Protein 7BV7 (pdb70)

Nearest PDB structures (foldseek):
  7bv7-assembly1_B  TM=1.003E+00  e=5.337E-44  Homo sapiens
  8hpp-assembly1_A  TM=9.622E-01  e=1.795E-34  Homo sapiens
  7bv7-assembly1_A  TM=9.481E-01  e=1.894E-33  Homo sapiens
  6wlg-assembly1_A  TM=9.192E-01  e=7.425E-31  Homo sapiens
  6wlg-assembly1_B-2  TM=9.135E-01  e=9.995E-30  Homo sapiens

B-factor: mean 53.52, std 22.69, range [15.42, 131.09]

GO terms:
  GO:0032039 integrator complex (C, IDA)
  GO:0016180 snRNA processing (P, IDA)
  GO:0005634 nucleus (C, IDA)
  GO:0005737 cytoplasm (C, IDA)
  GO:0070876 SOSS complex (C, IDA)
  GO:0160232 INTAC complex (C, IDA)
  GO:0160240 RNA polymerase II transcription initiation surveillance (P, IDA)
  GO:0005634 nucleus (C, EXP)
  GO:0010212 response to ionizing radiation (P, IMP)
  GO:0006281 DNA repair (P, IMP)
  GO:0006974 DNA damage response (P, IMP)
  GO:0005515 protein binding (F, IPI)
  GO:0005654 nucleoplasm (C, TAS)
  GO:0005654 nucleoplasm (C, IDA)
  GO:0034243 regulation of transcription elongation by RNA polymerase II (P, IDA)
  GO:0044818 mitotic G2/M transition checkpoint (P, IDA)
  GO:0000724 double-strand break repair via homologous recombination (P, IDA)
  GO:0035861 site of double-strand break (C, IDA)
  GO:0044818 mitotic G2/M transition checkpoint (P, IMP)

Foldseek 3Di:
DVVQVVLVVVVVVDVQLVVLVVVCVVVVVPPVLADPDVVRLVVSCSDRLNVLVLVVLPVSLVNVQSNCVVPVLVLVVSLSNCVRDPSHCVVLLVSLCPHPVRDSLVSVLVNLLVCLVVPLVSSLVSQLVCCVVPVVSQAQACSSLLSNQVRDDPVSLVVLLVCLLVPSHDRYDLVRLQVRLLVCLPPDLSSNLSSLSSVVSNVDDPVSNLLCLVVDDVVRRVNVLVSNLVVLLPDQDDLVNLVSLLPRADDPPDCSSLVSLLSNCVPVLVSSLQSLLVVCVPNPNLSSLVSVVVNVVVCVVDDDPSVVDVSNLVSLQVCLVVDDPVSCVVNVVVSD/DLCVVLVQVVNLVSLVVVLVVLLVPLLVVLVSVLVSCPVVLAADDDCASGNVCSLVLDCLVYPVSVLSSLLNLQSNCVVPVLVLVVSLVRCVPDPSNVPPPVSSQVSCVNHCHSLVSVLVNLLVCLVRPLPSNLVSQLVCCVVCVVNQALDLSSLLSNQVRDDPVSLVVLLVCLLVVRHDNYDLVRLQVSLLVVLVHDQSSNLSSLSNVVSHDHDPVSNLLCLLVDDVVRRVNVLVSNLVVLLPDQDDLVNLLSLLNHADDPVDCSSLSSLVSNCVVPLVVSLQSLLVVLVVQLVHNLSSLVSVVVNVVVCVVDDDCSLVDPSNLVSLVVRLVSDDPVSCVVNVVVSD/DQVVLLVVLLVVLPDDDDPCVSVVVSLVPHDDDLVSSLVSLVVSLVSNVVVPVVVSNVVSVVVNVVSVVVVVVD

Structure (mmCIF, N/CA/C/O backbone):
data_7BV7
#
_entry.id   7BV7
#
_cell.length_a   60.570
_cell.length_b   126.030
_cell.length_c   84.440
_cell.angle_alpha   90.000
_cell.angle_beta   102.120
_cell.angle_gamma   90.000
#
_symmetry.space_group_name_H-M   'P 1 21 1'
#
loop_
_entity.id
_entity.type
_entity.pdbx_description
1 polymer 'Integrator complex subunit 3'
2 polymer 'Integrator complex subunit 6'
3 water water
#
loop_
_atom_site.group_PDB
_atom_site.id
_atom_site.type_symbol
_atom_site.label_atom_id
_atom_site.label_alt_id
_atom_site.label_comp_id
_atom_site.label_asym_id
_atom_site.label_entity_id
_atom_site.label_seq_id
_atom_site.pdbx_PDB_ins_code
_atom_site.Cartn_x
_atom_site.Cartn_y
_atom_site.Cartn_z
_atom_site.occupancy
_atom_site.B_iso_or_equiv
_atom_site.auth_seq_id
_atom_site.auth_comp_id
_atom_site.auth_asym_id
_atom_site.auth_atom_id
_atom_site.pdbx_PDB_model_num
ATOM 1 N N . GLN A 1 36 ? -29.234 93.744 30.442 1.00 98.14 595 GLN A N 1
ATOM 2 C CA . GLN A 1 36 ? -30.318 93.635 31.411 1.00 106.43 595 GLN A CA 1
ATOM 3 C C . GLN A 1 36 ? -31.554 94.392 30.937 1.00 115.93 595 GLN A C 1
ATOM 4 O O . GLN A 1 36 ? -32.658 94.166 31.433 1.00 118.59 595 GLN A O 1
ATOM 6 N N . CYS A 1 37 ? -31.361 95.297 29.976 1.00 114.33 596 CYS A N 1
ATOM 7 C CA . CYS A 1 37 ? -32.485 96.055 29.435 1.00 111.44 596 CYS A CA 1
ATOM 8 C C . CYS A 1 37 ? -33.399 95.158 28.608 1.00 108.19 596 CYS A C 1
ATOM 9 O O . CYS A 1 37 ? -34.596 95.024 28.898 1.00 110.36 596 CYS A O 1
ATOM 11 N N . GLU A 1 38 ? -32.844 94.521 27.576 1.00 106.57 597 GLU A N 1
ATOM 12 C CA . GLU A 1 38 ? -33.652 93.669 26.714 1.00 103.15 597 GLU A CA 1
ATOM 13 C C . GLU A 1 38 ? -34.142 92.417 27.429 1.00 100.38 597 GLU A C 1
ATOM 14 O O . GLU A 1 38 ? -35.120 91.820 26.982 1.00 100.43 597 GLU A O 1
ATOM 16 N N . VAL A 1 39 ? -33.515 92.025 28.541 1.00 98.29 598 VAL A N 1
ATOM 17 C CA . VAL A 1 39 ? -34.054 90.933 29.355 1.00 105.15 598 VAL A CA 1
ATOM 18 C C . VAL A 1 39 ? -35.353 91.366 30.025 1.00 110.32 598 VAL A C 1
ATOM 19 O O . VAL A 1 39 ? -36.357 90.638 30.025 1.00 114.82 598 VAL A O 1
ATOM 23 N N . MET A 1 40 ? -35.339 92.556 30.627 1.00 110.60 599 MET A N 1
ATOM 24 C CA . MET A 1 40 ? -36.550 93.118 31.213 1.00 110.68 599 MET A CA 1
ATOM 25 C C . MET A 1 40 ? -37.627 93.315 30.155 1.00 112.06 599 MET A C 1
ATOM 26 O O . MET A 1 40 ? -38.820 93.149 30.434 1.00 114.47 599 MET A O 1
ATOM 28 N N . GLN A 1 41 ? -37.225 93.670 28.933 1.00 111.69 600 GLN A N 1
ATOM 29 C CA . GLN A 1 41 ? -38.196 93.770 27.847 1.00 113.83 600 GLN A CA 1
ATOM 30 C C . GLN A 1 41 ? -38.710 92.393 27.434 1.00 110.56 600 GLN A C 1
ATOM 31 O O . GLN A 1 41 ? -39.891 92.235 27.106 1.00 112.69 600 GLN A O 1
ATOM 33 N N . GLU A 1 42 ? -37.835 91.384 27.456 1.00 107.95 601 GLU A N 1
ATOM 34 C CA . GLU A 1 42 ? -38.203 90.044 27.016 1.00 102.83 601 GLU A CA 1
ATOM 35 C C . GLU A 1 42 ? -39.206 89.406 27.965 1.00 102.67 601 GLU A C 1
ATOM 36 O O . GLU A 1 42 ? -40.082 88.648 27.533 1.00 102.41 601 GLU A O 1
ATOM 42 N N . ILE A 1 43 ? -39.083 89.683 29.265 1.00 103.76 602 ILE A N 1
ATOM 43 C CA . ILE A 1 43 ? -40.107 89.189 30.186 1.00 105.48 602 ILE A CA 1
ATOM 44 C C . ILE A 1 43 ? -41.463 89.794 29.845 1.00 110.19 602 ILE A C 1
ATOM 45 O O . ILE A 1 43 ? -42.498 89.130 29.976 1.00 115.21 602 ILE A O 1
ATOM 50 N N . VAL A 1 44 ? -41.485 91.047 29.386 1.00 113.82 603 VAL A N 1
ATOM 51 C CA . VAL A 1 44 ? -42.744 91.664 28.979 1.00 118.80 603 VAL A CA 1
ATOM 52 C C . VAL A 1 44 ? -43.259 91.025 27.696 1.00 117.64 603 VAL A C 1
ATOM 53 O O . VAL A 1 44 ? -44.465 90.792 27.540 1.00 120.11 603 VAL A O 1
ATOM 55 N N . ASP A 1 45 ? -42.354 90.745 26.754 1.00 114.12 604 ASP A N 1
ATOM 56 C CA . ASP A 1 45 ? -42.739 90.044 25.530 1.00 112.70 604 ASP A CA 1
ATOM 57 C C . ASP A 1 45 ? -43.373 88.694 25.845 1.00 110.40 604 ASP A C 1
ATOM 58 O O . ASP A 1 45 ? -44.383 88.314 25.240 1.00 111.88 604 ASP A O 1
ATOM 63 N N . GLN A 1 46 ? -42.791 87.955 26.789 1.00 110.49 605 GLN A N 1
ATOM 64 C CA . GLN A 1 46 ? -43.330 86.644 27.136 1.00 108.82 605 GLN A CA 1
ATOM 65 C C . GLN A 1 46 ? -44.609 86.759 27.955 1.00 112.57 605 GLN A C 1
ATOM 66 O O . GLN A 1 46 ? -45.461 85.864 27.901 1.00 112.58 605 GLN A O 1
ATOM 68 N N . VAL A 1 47 ? -44.765 87.847 28.710 1.00 115.77 606 VAL A N 1
ATOM 69 C CA . VAL A 1 47 ? -45.927 87.985 29.580 1.00 116.60 606 VAL A CA 1
ATOM 70 C C . VAL A 1 47 ? -47.170 88.441 28.829 1.00 121.09 606 VAL A C 1
ATOM 71 O O . VAL A 1 47 ? -48.276 88.351 29.376 1.00 124.30 606 VAL A O 1
ATOM 73 N N . LEU A 1 48 ? -47.026 88.922 27.590 1.00 121.61 607 LEU A N 1
ATOM 74 C CA . LEU A 1 48 ? -48.183 89.417 26.850 1.00 126.24 607 LEU A CA 1
ATOM 75 C C . LEU A 1 48 ? -49.206 88.317 26.594 1.00 125.94 607 LEU A C 1
ATOM 76 O O . LEU A 1 48 ? -50.412 88.589 26.561 1.00 130.42 607 LEU A O 1
ATOM 78 N N . GLU A 1 49 ? -48.752 87.080 26.417 1.00 123.48 608 GLU A N 1
ATOM 79 C CA . GLU A 1 49 ? -49.651 85.953 26.183 1.00 123.28 608 GLU A CA 1
ATOM 80 C C . GLU A 1 49 ? -50.024 85.269 27.494 1.00 124.92 608 GLU A C 1
ATOM 81 O O . GLU A 1 49 ? -50.213 84.055 27.541 1.00 121.85 608 GLU A O 1
ATOM 87 N N . GLN A 1 56 ? -50.668 84.518 16.219 1.00 121.27 615 GLN A N 1
ATOM 88 C CA . GLN A 1 56 ? -49.513 83.959 15.527 1.00 116.67 615 GLN A CA 1
ATOM 89 C C . GLN A 1 56 ? -48.214 84.468 16.132 1.00 113.81 615 GLN A C 1
ATOM 90 O O . GLN A 1 56 ? -48.124 85.618 16.560 1.00 116.43 615 GLN A O 1
ATOM 96 N N . LEU A 1 57 ? -47.203 83.598 16.162 1.00 117.07 616 LEU A N 1
ATOM 97 C CA . LEU A 1 57 ? -45.914 83.931 16.751 1.00 115.81 616 LEU A CA 1
ATOM 98 C C . LEU A 1 57 ? -44.750 83.630 15.814 1.00 113.49 616 LEU A C 1
ATOM 99 O O . LEU A 1 57 ? -43.594 83.680 16.249 1.00 108.51 616 LEU A O 1
ATOM 104 N N . SER A 1 58 ? -45.024 83.323 14.544 1.00 116.13 617 SER A N 1
ATOM 105 C CA . SER A 1 58 ? -43.968 82.946 13.609 1.00 111.68 617 SER A CA 1
ATOM 106 C C . SER A 1 58 ? -43.229 84.169 13.075 1.00 107.76 617 SER A C 1
ATOM 107 O O . SER A 1 58 ? -41.995 84.171 12.992 1.00 111.44 617 SER A O 1
ATOM 110 N N . VAL A 1 59 ? -43.968 85.210 12.685 1.00 109.70 618 VAL A N 1
ATOM 111 C CA . VAL A 1 59 ? -43.325 86.464 12.303 1.00 116.42 618 VAL A CA 1
ATOM 112 C C . VAL A 1 59 ? -42.555 87.033 13.486 1.00 118.08 618 VAL A C 1
ATOM 113 O O . VAL A 1 59 ? -41.440 87.552 13.335 1.00 116.35 618 VAL A O 1
ATOM 115 N N . LEU A 1 60 ? -43.130 86.926 14.686 1.00 114.35 619 LEU A N 1
ATOM 116 C CA . LEU A 1 60 ? -42.397 87.288 15.892 1.00 110.69 619 LEU A CA 1
ATOM 117 C C . LEU A 1 60 ? -41.162 86.412 16.062 1.00 106.41 619 LEU A C 1
ATOM 118 O O . LEU A 1 60 ? -40.117 86.885 16.517 1.00 108.01 619 LEU A O 1
ATOM 123 N N . ALA A 1 61 ? -41.259 85.132 15.689 1.00 110.47 620 ALA A N 1
ATOM 124 C CA . ALA A 1 61 ? -40.103 84.244 15.794 1.00 107.54 620 ALA A CA 1
ATOM 125 C C . ALA A 1 61 ? -38.972 84.691 14.872 1.00 108.75 620 ALA A C 1
ATOM 126 O O . ALA A 1 61 ? -37.800 84.668 15.266 1.00 110.58 620 ALA A O 1
ATOM 128 N N . SER A 1 62 ? -39.306 85.118 13.650 1.00 112.25 621 SER A N 1
ATOM 129 C CA . SER A 1 62 ? -38.289 85.636 12.734 1.00 111.45 621 SER A CA 1
ATOM 130 C C . SER A 1 62 ? -37.715 86.960 13.232 1.00 117.81 621 SER A C 1
ATOM 131 O O . SER A 1 62 ? -36.519 87.238 13.063 1.00 123.72 621 SER A O 1
ATOM 134 N N . CYS A 1 63 ? -38.558 87.796 13.841 1.00 114.77 622 CYS A N 1
ATOM 135 C CA . CYS A 1 63 ? -38.061 89.020 14.461 1.00 109.26 622 CYS A CA 1
ATOM 136 C C . CYS A 1 63 ? -37.060 88.706 15.566 1.00 101.33 622 CYS A C 1
ATOM 137 O O . CYS A 1 63 ? -36.006 89.345 15.659 1.00 97.72 622 CYS A O 1
ATOM 139 N N . LEU A 1 64 ? -37.365 87.706 16.398 1.00 99.71 623 LEU A N 1
ATOM 140 C CA . LEU A 1 64 ? -36.445 87.312 17.461 1.00 101.91 623 LEU A CA 1
ATOM 141 C C . LEU A 1 64 ? -35.175 86.690 16.895 1.00 103.01 623 LEU A C 1
ATOM 142 O O . LEU A 1 64 ? -34.096 86.841 17.473 1.00 100.87 623 LEU A O 1
ATOM 147 N N . GLN A 1 65 ? -35.282 85.981 15.771 1.00 109.16 624 GLN A N 1
ATOM 148 C CA . GLN A 1 65 ? -34.088 85.460 15.110 1.00 107.76 624 GLN A CA 1
ATOM 149 C C . GLN A 1 65 ? -33.164 86.596 14.689 1.00 104.58 624 GLN A C 1
ATOM 150 O O . GLN A 1 65 ? -31.966 86.595 15.006 1.00 99.31 624 GLN A O 1
ATOM 152 N N . GLU A 1 66 ? -33.716 87.588 13.983 1.00 105.49 625 GLU A N 1
ATOM 153 C CA . GLU A 1 66 ? -32.916 88.739 13.573 1.00 103.10 625 GLU A CA 1
ATOM 154 C C . GLU A 1 66 ? -32.343 89.478 14.779 1.00 101.24 625 GLU A C 1
ATOM 155 O O . GLU A 1 66 ? -31.207 89.966 14.735 1.00 97.74 625 GLU A O 1
ATOM 157 N N . LEU A 1 67 ? -33.108 89.512 15.857 1.00 103.50 626 LEU A N 1
ATOM 158 C CA . LEU A 1 67 ? -32.675 90.281 17.045 1.00 106.41 626 LEU A CA 1
ATOM 159 C C . LEU A 1 67 ? -31.684 89.475 17.882 1.00 99.15 626 LEU A C 1
ATOM 160 O O . LEU A 1 67 ? -30.862 90.085 18.568 1.00 101.17 626 LEU A O 1
ATOM 162 N N . PHE A 1 68 ? -31.767 88.151 17.821 1.00 101.32 627 PHE A N 1
ATOM 163 C CA . PHE A 1 68 ? -30.861 87.326 18.655 1.00 101.62 627 PHE A CA 1
ATOM 164 C C . PHE A 1 68 ? -29.693 86.802 17.823 1.00 99.64 627 PHE A C 1
ATOM 165 O O . PHE A 1 68 ? -28.948 85.964 18.321 1.00 97.55 627 PHE A O 1
ATOM 173 N N . LYS A 1 69 ? -29.448 87.396 16.655 1.00 104.11 628 LYS A N 1
ATOM 174 C CA . LYS A 1 69 ? -28.341 86.982 15.747 1.00 96.82 628 LYS A CA 1
ATOM 175 C C . LYS A 1 69 ? -26.985 87.031 16.458 1.00 95.20 628 LYS A C 1
ATOM 176 O O . LYS A 1 69 ? -26.142 86.194 16.139 1.00 98.85 628 LYS A O 1
ATOM 178 N N . ALA A 1 70 ? -26.776 88.022 17.324 1.00 96.18 629 ALA A N 1
ATOM 179 C CA . ALA A 1 70 ? -25.540 88.220 18.106 1.00 94.60 629 ALA A CA 1
ATOM 180 C C . ALA A 1 70 ? -25.019 86.904 18.687 1.00 94.01 629 ALA A C 1
ATOM 181 O O . ALA A 1 70 ? -23.971 86.433 18.242 1.00 103.76 629 ALA A O 1
ATOM 183 N N . HIS A 1 71 ? -25.727 86.322 19.649 1.00 92.19 630 HIS A N 1
ATOM 184 C CA . HIS A 1 71 ? -25.192 85.109 20.317 1.00 96.45 630 HIS A CA 1
ATOM 185 C C . HIS A 1 71 ? -25.515 83.821 19.548 1.00 88.98 630 HIS A C 1
ATOM 186 O O . HIS A 1 71 ? -26.127 82.952 20.114 1.00 90.76 630 HIS A O 1
ATOM 193 N N . PHE A 1 72 ? -25.030 83.696 18.320 1.00 90.39 631 PHE A N 1
ATOM 194 C CA . PHE A 1 72 ? -25.257 82.501 17.475 1.00 90.43 631 PHE A CA 1
ATOM 195 C C . PHE A 1 72 ? -24.095 82.407 16.478 1.00 84.12 631 PHE A C 1
ATOM 196 O O . PHE A 1 72 ? -23.015 82.958 16.783 1.00 78.41 631 PHE A O 1
ATOM 204 N N . GLU A 1 75 ? -18.785 80.750 20.576 1.00 74.80 634 GLU A N 1
ATOM 205 C CA . GLU A 1 75 ? -18.645 80.034 21.839 1.00 69.30 634 GLU A CA 1
ATOM 206 C C . GLU A 1 75 ? -19.839 80.298 22.752 1.00 72.37 634 GLU A C 1
ATOM 207 O O . GLU A 1 75 ? -20.123 81.444 23.105 1.00 70.72 634 GLU A O 1
ATOM 209 N N . VAL A 1 76 ? -20.514 79.224 23.159 1.00 70.72 635 VAL A N 1
ATOM 210 C CA . VAL A 1 76 ? -21.698 79.332 24.054 1.00 68.58 635 VAL A CA 1
ATOM 211 C C . VAL A 1 76 ? -21.206 79.247 25.493 1.00 73.25 635 VAL A C 1
ATOM 212 O O . VAL A 1 76 ? -21.856 79.794 26.378 1.00 77.55 635 VAL A O 1
ATOM 216 N N . LEU A 1 77 ? -20.056 78.620 25.688 1.00 69.96 636 LEU A N 1
ATOM 217 C CA . LEU A 1 77 ? -19.491 78.429 27.042 1.00 73.95 636 LEU A CA 1
ATOM 218 C C . LEU A 1 77 ? -18.568 79.594 27.394 1.00 76.34 636 LEU A C 1
ATOM 219 O O . LEU A 1 77 ? -17.920 80.132 26.512 1.00 76.61 636 LEU A O 1
ATOM 224 N N . PRO A 1 78 ? -18.446 79.961 28.678 1.00 65.10 637 PRO A N 1
ATOM 225 C CA . PRO A 1 78 ? -17.500 80.976 29.099 1.00 73.47 637 PRO A CA 1
ATOM 226 C C . PRO A 1 78 ? -16.110 80.340 29.259 1.00 86.55 637 PRO A C 1
ATOM 227 O O . PRO A 1 78 ? -16.010 79.135 29.263 1.00 95.19 637 PRO A O 1
ATOM 231 N N . GLU A 1 79 ? -15.072 81.153 29.457 1.00 87.06 638 GLU A N 1
ATOM 232 C CA . GLU A 1 79 ? -13.698 80.608 29.588 1.00 76.47 638 GLU A CA 1
ATOM 233 C C . GLU A 1 79 ? -13.456 79.934 30.947 1.00 72.58 638 GLU A C 1
ATOM 234 O O . GLU A 1 79 ? -12.481 79.219 31.029 1.00 71.50 638 GLU A O 1
ATOM 236 N N . GLU A 1 80 ? -14.295 80.136 31.963 1.00 71.93 639 GLU A N 1
ATOM 237 C CA . GLU A 1 80 ? -14.079 79.476 33.273 1.00 75.04 639 GLU A CA 1
ATOM 238 C C . GLU A 1 80 ? -15.152 78.403 33.484 1.00 70.34 639 GLU A C 1
ATOM 239 O O . GLU A 1 80 ? -15.377 78.041 34.647 1.00 71.93 639 GLU A O 1
ATOM 241 N N . GLU A 1 83 ? -19.406 78.323 37.670 1.00 82.16 642 GLU A N 1
ATOM 242 C CA . GLU A 1 83 ? -20.051 78.758 38.905 1.00 90.81 642 GLU A CA 1
ATOM 243 C C . GLU A 1 83 ? -20.858 80.028 38.662 1.00 91.57 642 GLU A C 1
ATOM 244 O O . GLU A 1 83 ? -22.033 79.967 38.302 1.00 96.15 642 GLU A O 1
ATOM 246 N N . GLU A 1 84 ? -20.223 81.183 38.877 1.00 87.20 643 GLU A N 1
ATOM 247 C CA . GLU A 1 84 ? -20.815 82.439 38.434 1.00 89.27 643 GLU A CA 1
ATOM 248 C C . GLU A 1 84 ? -20.668 82.615 36.930 1.00 90.38 643 GLU A C 1
ATOM 249 O O . GLU A 1 84 ? -21.458 83.340 36.310 1.00 91.79 643 GLU A O 1
ATOM 251 N N . SER A 1 85 ? -19.665 81.960 36.338 1.00 87.13 644 SER A N 1
ATOM 252 C CA . SER A 1 85 ? -19.508 81.982 34.888 1.00 86.34 644 SER A CA 1
ATOM 253 C C . SER A 1 85 ? -20.762 81.464 34.197 1.00 85.24 644 SER A C 1
ATOM 254 O O . SER A 1 85 ? -21.304 82.116 33.298 1.00 87.55 644 SER A O 1
ATOM 257 N N . LEU A 1 86 ? -21.256 80.300 34.628 1.00 75.52 645 LEU A N 1
ATOM 258 C CA . LEU A 1 86 ? -22.420 79.701 33.984 1.00 76.33 645 LEU A CA 1
ATOM 259 C C . LEU A 1 86 ? -23.688 80.519 34.221 1.00 85.53 645 LEU A C 1
ATOM 260 O O . LEU A 1 86 ? -24.546 80.601 33.332 1.00 94.26 645 LEU A O 1
ATOM 265 N N . GLU A 1 87 ? -23.821 81.139 35.396 1.00 81.47 646 GLU A N 1
ATOM 266 C CA . GLU A 1 87 ? -24.995 81.968 35.659 1.00 85.39 646 GLU A CA 1
ATOM 267 C C . GLU A 1 87 ? -24.992 83.220 34.789 1.00 86.92 646 GLU A C 1
ATOM 268 O O . GLU A 1 87 ? -26.015 83.570 34.182 1.00 93.91 646 GLU A O 1
ATOM 270 N N . GLU A 1 88 ? -23.852 83.911 34.714 1.00 78.26 647 GLU A N 1
ATOM 271 C CA . GLU A 1 88 ? -23.746 85.034 33.790 1.00 73.78 647 GLU A CA 1
ATOM 272 C C . GLU A 1 88 ? -23.959 84.587 32.348 1.00 79.27 647 GLU A C 1
ATOM 273 O O . GLU A 1 88 ? -24.471 85.358 31.529 1.00 74.71 647 GLU A O 1
ATOM 275 N N . SER A 1 89 ? -23.580 83.348 32.022 1.00 73.72 648 SER A N 1
ATOM 276 C CA . SER A 1 89 ? -23.813 82.834 30.676 1.00 74.70 648 SER A CA 1
ATOM 277 C C . SER A 1 89 ? -25.301 82.678 30.393 1.00 77.52 648 SER A C 1
ATOM 278 O O . SER A 1 89 ? -25.774 83.025 29.304 1.00 76.85 648 SER A O 1
ATOM 281 N N . VAL A 1 90 ? -26.056 82.159 31.368 1.00 75.24 649 VAL A N 1
ATOM 282 C CA . VAL A 1 90 ? -27.482 81.909 31.184 1.00 73.52 649 VAL A CA 1
ATOM 283 C C . VAL A 1 90 ? -28.346 83.133 31.457 1.00 84.77 649 VAL A C 1
ATOM 284 O O . VAL A 1 90 ? -29.575 83.051 31.323 1.00 92.02 649 VAL A O 1
ATOM 288 N N . GLY A 1 91 ? -27.711 84.257 31.798 1.00 92.26 650 GLY A N 1
ATOM 289 C CA . GLY A 1 91 ? -28.429 85.509 32.092 1.00 80.22 650 GLY A CA 1
ATOM 290 C C . GLY A 1 91 ? -28.811 86.288 30.844 1.00 83.47 650 GLY A C 1
ATOM 291 O O . GLY A 1 91 ? -29.437 87.317 30.998 1.00 96.16 650 GLY A O 1
ATOM 292 N N . LYS A 1 92 ? -28.498 85.796 29.645 1.00 94.20 651 LYS A N 1
ATOM 293 C CA . LYS A 1 92 ? -28.832 86.534 28.395 1.00 92.13 651 LYS A CA 1
ATOM 294 C C . LYS A 1 92 ? -30.332 86.454 28.066 1.00 86.04 651 LYS A C 1
ATOM 295 O O . LYS A 1 92 ? -31.019 85.604 28.615 1.00 80.63 651 LYS A O 1
ATOM 297 N N . PRO A 1 93 ? -30.847 87.289 27.140 1.00 86.71 652 PRO A N 1
ATOM 298 C CA . PRO A 1 93 ? -32.274 87.353 26.819 1.00 86.60 652 PRO A CA 1
ATOM 299 C C . PRO A 1 93 ? -32.940 86.054 26.351 1.00 91.46 652 PRO A C 1
ATOM 300 O O . PRO A 1 93 ? -33.943 85.687 26.930 1.00 87.99 652 PRO A O 1
ATOM 304 N N . LEU A 1 94 ? -32.394 85.468 25.285 1.00 90.11 653 LEU A N 1
ATOM 305 C CA . LEU A 1 94 ? -32.918 84.222 24.682 1.00 82.37 653 LEU A CA 1
ATOM 306 C C . LEU A 1 94 ? -33.164 83.187 25.767 1.00 81.87 653 LEU A C 1
ATOM 307 O O . LEU A 1 94 ? -34.071 82.408 25.614 1.00 97.30 653 LEU A O 1
ATOM 312 N N . TYR A 1 95 ? -32.393 83.203 26.842 1.00 74.61 654 TYR A N 1
ATOM 313 C CA . TYR A 1 95 ? -32.573 82.142 27.860 1.00 75.36 654 TYR A CA 1
ATOM 314 C C . TYR A 1 95 ? -33.717 82.470 28.821 1.00 79.92 654 TYR A C 1
ATOM 315 O O . TYR A 1 95 ? -34.079 81.592 29.612 1.00 75.43 654 TYR A O 1
ATOM 324 N N . LEU A 1 96 ? -34.251 83.693 28.772 1.00 82.40 655 LEU A N 1
ATOM 325 C CA . LEU A 1 96 ? -35.368 84.051 29.682 1.00 88.25 655 LEU A CA 1
ATOM 326 C C . LEU A 1 96 ? -36.597 83.253 29.246 1.00 90.09 655 LEU A C 1
ATOM 327 O O . LEU A 1 96 ? -37.319 82.750 30.117 1.00 83.53 655 LEU A O 1
ATOM 332 N N . ILE A 1 97 ? -36.788 83.063 27.942 1.00 92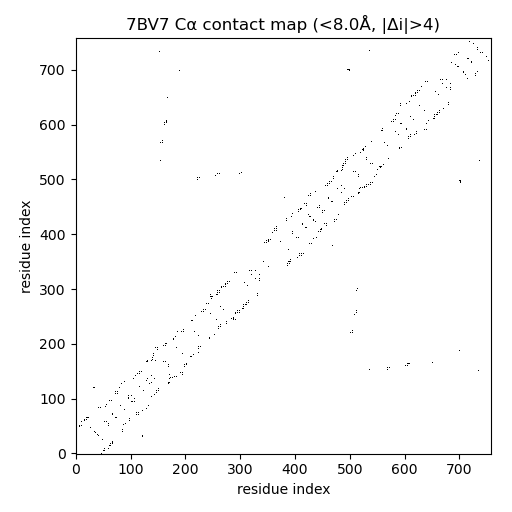.01 656 ILE A N 1
ATOM 333 C CA . ILE A 1 97 ? -37.952 82.227 27.532 1.00 91.93 656 ILE A CA 1
ATOM 334 C C . ILE A 1 97 ? -37.776 80.802 28.064 1.00 84.15 656 ILE A C 1
ATOM 335 O O . ILE A 1 97 ? -38.762 80.245 28.536 1.00 86.02 656 ILE A O 1
ATOM 340 N N . PHE A 1 98 ? -36.560 80.253 28.046 1.00 73.29 657 PHE A N 1
ATOM 341 C CA . PHE A 1 98 ? -36.349 78.909 28.635 1.00 71.95 657 PHE A CA 1
ATOM 342 C C . PHE A 1 98 ? -36.674 78.981 30.125 1.00 72.25 657 PHE A C 1
ATOM 343 O O . PHE A 1 98 ? -37.357 78.101 30.642 1.00 72.45 657 PHE A O 1
ATOM 351 N N . ARG A 1 99 ? -36.205 80.038 30.790 1.00 73.92 658 ARG A N 1
ATOM 352 C CA . ARG A 1 99 ? -36.439 80.273 32.243 1.00 82.83 658 ARG A CA 1
ATOM 353 C C . ARG A 1 99 ? -37.939 80.370 32.524 1.00 79.59 658 ARG A C 1
ATOM 354 O O . ARG A 1 99 ? -38.369 79.912 33.584 1.00 80.52 658 ARG A O 1
ATOM 356 N N . ASN A 1 100 ? -38.684 81.001 31.624 1.00 81.80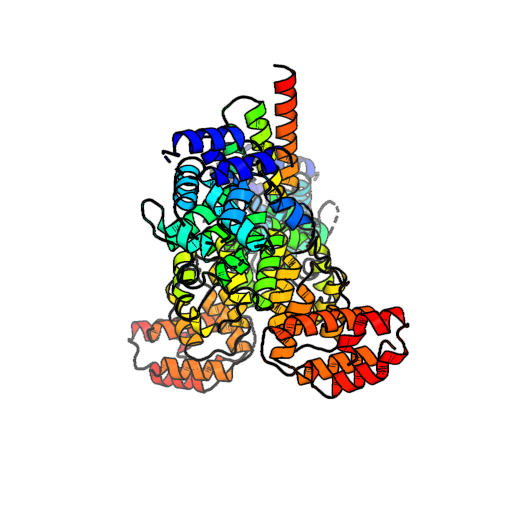 659 ASN A N 1
ATOM 357 C CA . ASN A 1 100 ? -40.149 81.076 31.786 1.00 85.35 659 ASN A CA 1
ATOM 358 C C . ASN A 1 100 ? -40.725 79.674 31.614 1.00 86.26 659 ASN A C 1
ATOM 359 O O . ASN A 1 100 ? -41.623 79.321 32.399 1.00 88.63 659 ASN A O 1
ATOM 364 N N . LEU A 1 101 ? -40.212 78.902 30.647 1.00 84.67 660 LEU A N 1
ATOM 365 C CA . LEU A 1 101 ? -40.747 77.560 30.462 1.00 79.44 660 LEU A CA 1
ATOM 366 C C . LEU A 1 101 ? -40.392 76.654 31.632 1.00 76.71 660 LEU A C 1
ATOM 367 O O . LEU A 1 101 ? -41.142 75.722 31.942 1.00 76.92 660 LEU A O 1
ATOM 372 N N . CYS A 1 102 ? -39.269 76.916 32.292 1.00 75.29 661 CYS A N 1
ATOM 373 C CA . CYS A 1 102 ? -38.861 76.149 33.462 1.00 77.24 661 CYS A CA 1
ATOM 374 C C . CYS A 1 102 ? -39.749 76.480 34.659 1.00 81.00 661 CYS A C 1
ATOM 375 O O . CYS A 1 102 ? -40.248 75.587 35.343 1.00 83.63 661 CYS A O 1
ATOM 378 N N . SER A 1 112 ? -46.883 76.037 27.245 1.00 89.24 671 SER A N 1
ATOM 379 C CA . SER A 1 112 ? -47.467 75.309 26.089 1.00 89.34 671 SER A CA 1
ATOM 380 C C . SER A 1 112 ? -47.616 76.271 24.914 1.00 92.39 671 SER A C 1
ATOM 381 O O . SER A 1 112 ? -47.432 75.865 23.764 1.00 89.65 671 SER A O 1
ATOM 384 N N . LEU A 1 113 ? -47.979 77.512 25.202 1.00 95.11 672 LEU A N 1
ATOM 385 C CA . LEU A 1 113 ? -48.036 78.505 24.103 1.00 97.01 672 LEU A CA 1
ATOM 386 C C . LEU A 1 113 ? -46.612 79.032 23.919 1.00 94.87 672 LEU A C 1
ATOM 387 O O . LEU A 1 113 ? -46.285 79.491 22.823 1.00 101.19 672 LEU A O 1
ATOM 389 N N . LEU A 1 114 ? -45.828 78.940 24.987 1.00 93.35 673 LEU A N 1
ATOM 390 C CA . LEU A 1 114 ? -44.418 79.382 24.948 1.00 89.63 673 LEU A CA 1
ATOM 391 C C . LEU A 1 114 ? -43.657 78.370 24.093 1.00 91.72 673 LEU A C 1
ATOM 392 O O . LEU A 1 114 ? -42.820 78.782 23.290 1.00 93.96 673 LEU A O 1
ATOM 397 N N . LEU A 1 115 ? -44.019 77.094 24.215 1.00 95.53 674 LEU A N 1
ATOM 398 C CA . LEU A 1 115 ? -43.361 76.008 23.451 1.00 89.74 674 LEU A CA 1
ATOM 399 C C . LEU A 1 115 ? -43.575 76.185 21.950 1.00 83.67 674 LEU A C 1
ATOM 400 O O . LEU A 1 115 ? -42.667 75.843 21.206 1.00 80.73 674 LEU A O 1
ATOM 405 N N . ASP A 1 116 ? -44.712 76.723 21.517 1.00 85.63 675 ASP A N 1
ATOM 406 C CA . ASP A 1 116 ? -44.902 76.916 20.061 1.00 85.27 675 ASP A CA 1
ATOM 407 C C . ASP A 1 116 ? -44.065 78.100 19.595 1.00 87.56 675 ASP A C 1
ATOM 408 O O . ASP A 1 116 ? -43.723 78.135 18.421 1.00 89.28 675 ASP A O 1
ATOM 413 N N . LEU A 1 117 ? -43.799 79.056 20.480 1.00 87.49 676 LEU A N 1
ATOM 414 C CA . LEU A 1 117 ? -42.938 80.198 20.101 1.00 87.50 676 LEU A CA 1
ATOM 415 C C . LEU A 1 117 ? -41.523 79.647 19.936 1.00 82.78 676 LEU A C 1
ATOM 416 O O . LEU A 1 117 ? -40.824 80.051 19.008 1.00 82.10 676 LEU A O 1
ATOM 421 N N . LEU A 1 118 ? -41.143 78.764 20.851 1.00 79.84 677 LEU A N 1
ATOM 422 C CA . LEU A 1 118 ? -39.833 78.080 20.831 1.00 78.64 677 LEU A CA 1
ATOM 423 C C . LEU A 1 118 ? -39.799 77.211 19.584 1.00 79.69 677 LEU A C 1
ATOM 424 O O . LEU A 1 118 ? -38.861 77.319 18.806 1.00 84.13 677 LEU A O 1
ATOM 429 N N . SER A 1 119 ? -40.850 76.422 19.391 1.00 78.53 678 SER A N 1
ATOM 430 C CA . SER A 1 119 ? -40.948 75.537 18.210 1.00 73.33 678 SER A CA 1
ATOM 431 C C . SER A 1 119 ? -40.773 76.350 16.940 1.00 79.02 678 SER A C 1
ATOM 432 O O . SER A 1 119 ? -39.996 75.922 16.122 1.00 80.69 678 SER A O 1
ATOM 435 N N . GLU A 1 120 ? -41.448 77.496 16.825 1.00 81.12 679 GLU A N 1
ATOM 436 C CA . GLU A 1 120 ? -41.339 78.380 15.640 1.00 83.79 679 GLU A CA 1
ATOM 437 C C . GLU A 1 120 ? -39.957 79.024 15.614 1.00 81.53 679 GLU A C 1
ATOM 438 O O . GLU A 1 120 ? -39.477 79.323 14.532 1.00 85.77 679 GLU A O 1
ATOM 440 N N . LEU A 1 121 ? -39.381 79.221 16.789 1.00 78.29 680 LEU A N 1
ATOM 441 C CA . LEU A 1 121 ? -38.021 79.788 16.869 1.00 75.76 680 LEU A CA 1
ATOM 442 C C . LEU A 1 121 ? -37.049 78.712 16.391 1.00 80.45 680 LEU A C 1
ATOM 443 O O . LEU A 1 121 ? -36.115 79.039 15.680 1.00 81.15 680 LEU A O 1
ATOM 448 N N . TYR A 1 122 ? -37.318 77.465 16.755 1.00 69.66 681 TYR A N 1
ATOM 449 C CA . TYR A 1 122 ? -36.448 76.338 16.358 1.00 74.08 681 TYR A CA 1
ATOM 450 C C . TYR A 1 122 ? -36.403 76.224 14.840 1.00 72.84 681 TYR A C 1
ATOM 451 O O . TYR A 1 122 ? -35.337 75.947 14.315 1.00 79.36 681 TYR A O 1
ATOM 460 N N . GLN A 1 123 ? -37.571 76.254 14.194 1.00 69.23 682 GLN A N 1
ATOM 461 C CA . GLN A 1 123 ? -37.684 76.087 12.720 1.00 75.04 682 GLN A CA 1
ATOM 462 C C . GLN A 1 123 ? -36.749 77.099 12.076 1.00 83.50 682 GLN A C 1
ATOM 463 O O . GLN A 1 123 ? -36.123 76.817 11.055 1.00 96.79 682 GLN A O 1
ATOM 469 N N . LYS A 1 124 ? -36.685 78.305 12.613 1.00 80.20 683 LYS A N 1
ATOM 470 C CA . LYS A 1 124 ? -35.879 79.353 11.936 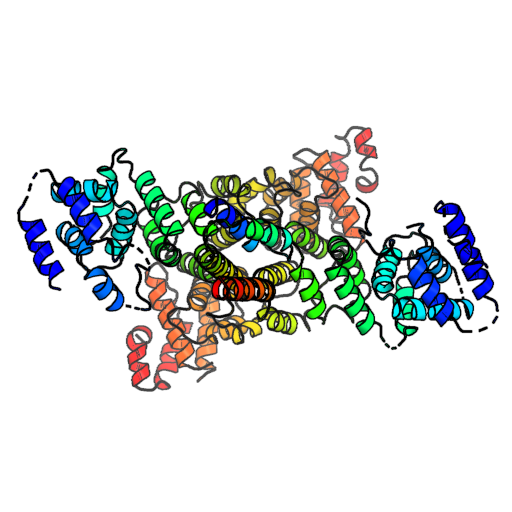1.00 87.48 683 LYS A CA 1
ATOM 471 C C . LYS A 1 124 ? -34.415 79.294 12.378 1.00 83.05 683 LYS A C 1
ATOM 472 O O . LYS A 1 124 ? -33.540 79.474 11.533 1.00 79.24 683 LYS A O 1
ATOM 474 N N . GLN A 1 125 ? -34.197 79.099 13.674 1.00 83.79 684 GLN A N 1
ATOM 475 C CA . GLN A 1 125 ? -32.841 79.030 14.255 1.00 79.56 684 GLN A CA 1
ATOM 476 C C . GLN A 1 125 ? -32.648 77.628 14.822 1.00 75.10 684 GLN A C 1
ATOM 477 O O . GLN A 1 125 ? -33.138 77.381 15.913 1.00 79.43 684 GLN A O 1
ATOM 483 N N . PRO A 1 126 ? -31.957 76.698 14.142 1.00 72.39 685 PRO A N 1
ATOM 484 C CA . PRO A 1 126 ? -31.803 75.350 14.662 1.00 67.52 685 PRO A CA 1
ATOM 485 C C . PRO A 1 126 ? -30.833 75.255 15.847 1.00 61.72 685 PRO A C 1
ATOM 486 O O . PRO A 1 126 ? -31.030 74.419 16.675 1.00 59.68 685 PRO A O 1
ATOM 490 N N . LYS A 1 127 ? -29.848 76.144 15.920 1.00 62.04 686 LYS A N 1
ATOM 491 C CA . LYS A 1 127 ? -28.864 76.059 17.024 1.00 58.01 686 LYS A CA 1
ATOM 492 C C . LYS A 1 127 ? -29.568 76.246 18.360 1.00 55.13 686 LYS A C 1
ATOM 493 O O . LYS A 1 127 ? -28.927 76.058 19.385 1.00 62.41 686 LYS A O 1
ATOM 499 N N . ILE A 1 128 ? -30.847 76.589 18.330 1.00 58.93 687 ILE A N 1
ATOM 500 C CA . ILE A 1 128 ? -31.616 76.806 19.587 1.00 60.33 687 ILE A CA 1
ATOM 501 C C . ILE A 1 128 ? -31.608 75.511 20.395 1.00 59.68 687 ILE A C 1
ATOM 502 O O . ILE A 1 128 ? -31.573 75.586 21.618 1.00 55.35 687 ILE A O 1
ATOM 507 N N . GLY A 1 129 ? -31.709 74.378 19.706 1.00 52.07 688 GLY A N 1
ATOM 508 C CA . GLY A 1 129 ? -31.724 73.051 20.333 1.00 49.66 688 GLY A CA 1
ATOM 509 C C . GLY A 1 129 ? -30.582 72.845 21.293 1.00 47.44 688 GLY A C 1
ATOM 510 O O . GLY A 1 129 ? -30.863 72.546 22.451 1.00 47.74 688 GLY A O 1
ATOM 511 N N . TYR A 1 130 ? -29.334 72.988 20.842 1.00 45.47 689 TYR A N 1
ATOM 512 C CA . TYR A 1 130 ? -28.309 72.710 21.843 1.00 47.79 689 TYR A CA 1
ATOM 513 C C . TYR A 1 130 ? -28.210 73.844 22.854 1.00 44.99 689 TYR A C 1
ATOM 514 O O . TYR A 1 130 ? -27.867 73.601 24.019 1.00 51.83 689 TYR A O 1
ATOM 523 N N . HIS A 1 131 ? -28.566 75.068 22.449 1.00 49.79 690 HIS A N 1
ATOM 524 C CA . HIS A 1 131 ? -28.635 76.167 23.406 1.00 54.60 690 HIS A CA 1
ATOM 525 C C . HIS A 1 131 ? -29.589 75.834 24.544 1.00 50.66 690 HIS A C 1
ATOM 526 O O . HIS A 1 131 ? -29.346 76.205 25.699 1.00 51.17 690 HIS A O 1
ATOM 533 N N . LEU A 1 132 ? -30.676 75.121 24.240 1.00 51.19 691 LEU A N 1
ATOM 534 C CA . LEU A 1 132 ? -31.562 74.665 25.304 1.00 53.67 691 LEU A CA 1
ATOM 535 C C . LEU A 1 132 ? -30.849 73.658 26.196 1.00 50.55 691 LEU A C 1
ATOM 536 O O . LEU A 1 132 ? -30.846 73.798 27.426 1.00 58.85 691 LEU A O 1
ATOM 541 N N . LEU A 1 133 ? -30.205 72.655 25.588 1.00 49.01 692 LEU A N 1
ATOM 542 C CA . LEU A 1 133 ? -29.538 71.617 26.368 1.00 54.89 692 LEU A CA 1
ATOM 543 C C . LEU A 1 133 ? -28.538 72.231 27.336 1.00 48.38 692 LEU A C 1
ATOM 544 O O . LEU A 1 133 ? -28.610 72.006 28.551 1.00 53.82 692 LEU A O 1
ATOM 549 N N . TYR A 1 134 ? -27.616 73.039 26.807 1.00 45.78 693 TYR A N 1
ATOM 550 C CA . TYR A 1 134 ? -26.667 73.768 27.640 1.00 51.14 693 TYR A CA 1
ATOM 551 C C . TYR A 1 134 ? -27.372 74.490 28.781 1.00 51.00 693 TYR A C 1
ATOM 552 O O . TYR A 1 134 ? -26.953 74.397 29.941 1.00 51.42 693 TYR A O 1
ATOM 561 N N . TYR A 1 135 ? -28.464 75.198 28.472 1.00 50.87 694 TYR A N 1
ATOM 562 C CA . TYR A 1 135 ? -29.189 75.909 29.520 1.00 55.11 694 TYR A CA 1
ATOM 563 C C . TYR A 1 135 ? -29.623 74.952 30.619 1.00 68.89 694 TYR A C 1
ATOM 564 O O . TYR A 1 135 ? -29.377 75.196 31.807 1.00 68.66 694 TYR A O 1
ATOM 573 N N . LEU A 1 136 ? -30.240 73.830 30.232 1.00 60.08 695 LEU A N 1
ATOM 574 C CA . LEU A 1 136 ? -30.746 72.876 31.209 1.00 57.22 695 LEU A CA 1
ATOM 575 C C . LEU A 1 136 ? -29.628 72.217 32.002 1.00 54.89 695 LEU A C 1
ATOM 576 O O . LEU A 1 136 ? -29.913 71.492 32.961 1.00 61.57 695 LEU A O 1
ATOM 581 N N . ARG A 1 137 ? -28.368 72.452 31.627 1.00 55.81 696 ARG A N 1
ATOM 582 C CA . ARG A 1 137 ? -27.229 71.987 32.400 1.00 60.69 696 ARG A CA 1
ATOM 583 C C . ARG A 1 137 ? -26.488 73.101 33.122 1.00 62.62 696 ARG A C 1
ATOM 584 O O . ARG A 1 137 ? -25.701 72.808 34.027 1.00 62.86 696 ARG A O 1
ATOM 592 N N . ALA A 1 138 ? -26.717 74.363 32.751 1.00 60.95 697 ALA A N 1
ATOM 593 C CA . ALA A 1 138 ? -25.938 75.473 33.279 1.00 61.35 697 ALA A CA 1
ATOM 594 C C . ALA A 1 138 ? -26.713 76.367 34.234 1.00 58.93 697 ALA A C 1
ATOM 595 O O . ALA A 1 138 ? -26.123 77.288 34.810 1.00 66.31 697 ALA A O 1
ATOM 597 N N . SER A 1 139 ? -28.005 76.122 34.426 1.00 58.10 698 SER A N 1
ATOM 598 C CA . SER A 1 139 ? -28.855 76.966 35.253 1.00 63.15 698 SER A CA 1
ATOM 599 C C . SER A 1 139 ? -29.307 76.200 36.487 1.00 68.02 698 SER A C 1
ATOM 600 O O . SER A 1 139 ? -29.838 75.091 36.373 1.00 75.03 698 SER A O 1
ATOM 603 N N . LYS A 1 140 ? -29.111 76.801 37.663 1.00 74.73 699 LYS A N 1
ATOM 604 C CA . LYS A 1 140 ? -29.767 76.289 38.858 1.00 79.28 699 LYS A CA 1
ATOM 605 C C . LYS A 1 140 ? -31.281 76.389 38.742 1.00 77.29 699 LYS A C 1
ATOM 606 O O . LYS A 1 140 ? -31.998 75.687 39.463 1.00 74.47 699 LYS A O 1
ATOM 608 N N . ALA A 1 141 ? -31.775 77.243 37.850 1.00 74.61 700 ALA A N 1
ATOM 609 C CA . ALA A 1 141 ? -33.201 77.373 37.591 1.00 80.79 700 ALA A CA 1
ATOM 610 C C . ALA A 1 141 ? -33.764 76.090 36.992 1.00 80.33 700 ALA A C 1
ATOM 611 O O . ALA A 1 141 ? -34.979 75.899 36.942 1.00 80.13 700 ALA A O 1
ATOM 613 N N . LYS A 1 145 ? -35.040 68.054 35.292 1.00 74.92 704 LYS A N 1
ATOM 614 C CA . LYS A 1 145 ? -33.764 68.492 34.735 1.00 74.08 704 LYS A CA 1
ATOM 615 C C . LYS A 1 145 ? -33.890 68.845 33.256 1.00 68.84 704 LYS A C 1
ATOM 616 O O . LYS A 1 145 ? -33.732 70.004 32.868 1.00 70.19 704 LYS A O 1
ATOM 618 N N . MET A 1 146 ? -34.178 67.833 32.436 1.00 59.74 705 MET A N 1
ATOM 619 C CA . MET A 1 146 ? -34.249 67.964 30.985 1.00 62.33 705 MET A CA 1
ATOM 620 C C . MET A 1 146 ? -35.629 67.648 30.423 1.00 72.37 705 MET A C 1
ATOM 621 O O . MET A 1 146 ? -35.764 67.500 29.204 1.00 75.43 705 MET A O 1
ATOM 626 N N . ASN A 1 147 ? -36.647 67.504 31.278 1.00 75.25 706 ASN A N 1
ATOM 627 C CA . ASN A 1 147 ? -37.999 67.243 30.788 1.00 68.55 706 ASN A CA 1
ATOM 628 C C . ASN A 1 147 ? -38.450 68.310 29.798 1.00 70.17 706 ASN A C 1
ATOM 629 O O . ASN A 1 147 ? -39.198 68.014 28.855 1.00 70.18 706 ASN A O 1
ATOM 634 N N . LEU A 1 148 ? -38.012 69.556 30.006 1.00 58.98 707 LEU A N 1
ATOM 635 C CA . LEU A 1 148 ? -38.310 70.619 29.054 1.00 60.49 707 LEU A CA 1
ATOM 636 C C . LEU A 1 148 ? -37.802 70.264 27.665 1.00 64.30 707 LEU A C 1
ATOM 637 O O . LEU A 1 148 ? -38.461 70.560 26.662 1.00 59.66 707 LEU A O 1
ATOM 642 N N . TYR A 1 149 ? -36.642 69.606 27.583 1.00 62.47 708 TYR A N 1
ATOM 643 C CA . TYR A 1 149 ? -36.136 69.195 26.278 1.00 56.83 708 TYR A CA 1
ATOM 644 C C . TYR A 1 149 ? -37.000 68.098 25.668 1.00 53.43 708 TYR A C 1
ATOM 645 O O . TYR A 1 149 ? -37.195 68.068 24.449 1.00 53.67 708 TYR A O 1
ATOM 654 N N . GLU A 1 150 ? -37.518 67.184 26.493 1.00 56.44 709 GLU A N 1
ATOM 655 C CA . GLU A 1 150 ? -38.471 66.197 25.990 1.00 61.48 709 GLU A CA 1
ATOM 656 C C . GLU A 1 150 ? -39.679 66.881 25.364 1.00 60.80 709 GLU A C 1
ATOM 657 O O . GLU A 1 150 ? -40.062 66.582 24.223 1.00 59.33 709 GLU A O 1
ATOM 663 N N . SER A 1 151 ? -40.287 67.815 26.101 1.00 63.32 710 SER A N 1
ATOM 664 C CA . SER A 1 151 ? -41.453 68.524 25.580 1.00 69.21 710 SER A CA 1
ATOM 665 C C . SER A 1 151 ? -41.112 69.296 24.310 1.00 68.97 710 SER A C 1
ATOM 666 O O . SER A 1 151 ? -41.904 69.328 23.361 1.00 74.55 710 SER A O 1
ATOM 669 N N . PHE A 1 152 ? -39.930 69.913 24.272 1.00 64.50 711 PHE A N 1
ATOM 670 C CA . PHE A 1 152 ? -39.539 70.716 23.119 1.00 67.29 711 PHE A CA 1
ATOM 671 C C . PHE A 1 152 ? -39.295 69.847 21.891 1.00 61.96 711 PHE A C 1
ATOM 672 O O . PHE A 1 152 ? -39.646 70.233 20.770 1.00 63.62 711 PHE A O 1
ATOM 680 N N . ALA A 1 153 ? -38.700 68.667 22.082 1.00 60.95 712 ALA A N 1
ATOM 681 C CA . ALA A 1 153 ? -38.461 67.768 20.960 1.00 65.59 712 ALA A CA 1
ATOM 682 C C . ALA A 1 153 ? -39.756 67.146 20.457 1.00 64.34 712 ALA A C 1
ATOM 683 O O . ALA A 1 153 ? -39.886 66.875 19.258 1.00 68.14 712 ALA A O 1
ATOM 685 N N . GLN A 1 154 ? -40.723 66.919 21.350 1.00 61.12 713 GLN A N 1
ATOM 686 C CA . GLN A 1 154 ? -42.005 66.372 20.921 1.00 73.18 713 GLN A CA 1
ATOM 687 C C . GLN A 1 154 ? -42.840 67.372 20.127 1.00 78.55 713 GLN A C 1
ATOM 688 O O . GLN A 1 154 ? -43.846 66.974 19.528 1.00 77.47 713 GLN A O 1
ATOM 694 N N . ALA A 1 155 ? -42.449 68.648 20.097 1.00 69.22 714 ALA A N 1
ATOM 695 C CA . ALA A 1 155 ? -43.177 69.659 19.342 1.00 68.89 714 ALA A CA 1
ATOM 696 C C . ALA A 1 155 ? -42.702 69.790 17.901 1.00 68.35 714 ALA A C 1
ATOM 697 O O . ALA A 1 155 ? -43.403 70.403 17.088 1.00 71.27 714 ALA A O 1
ATOM 699 N N . THR A 1 156 ? -41.543 69.229 17.566 1.00 74.00 715 THR A N 1
ATOM 700 C CA . THR A 1 156 ? -41.012 69.344 16.216 1.00 70.76 715 THR A CA 1
ATOM 701 C C . THR A 1 156 ? -41.925 68.634 15.215 1.00 67.40 715 THR A C 1
ATOM 702 O O . THR A 1 156 ? -42.906 67.977 15.574 1.00 67.85 715 THR A O 1
ATOM 706 N N . GLN A 1 157 ? -41.582 68.777 13.932 1.00 66.33 716 GLN A N 1
ATOM 707 C CA . GLN A 1 157 ? -42.407 68.205 12.872 1.00 68.30 716 GLN A CA 1
ATOM 708 C C . GLN A 1 157 ? -42.478 66.687 12.988 1.00 67.19 716 GLN A C 1
ATOM 709 O O . GLN A 1 157 ? -43.561 66.095 12.899 1.00 69.83 716 GLN A O 1
ATOM 715 N N . LEU A 1 158 ? -41.330 66.037 13.185 1.00 64.43 717 LEU A N 1
ATOM 716 C CA . LEU A 1 158 ? -41.327 64.599 13.417 1.00 63.68 717 LEU A CA 1
ATOM 717 C C . LEU A 1 158 ? -41.645 64.262 14.868 1.00 60.73 717 LEU A C 1
ATOM 718 O O . LEU A 1 158 ? -42.276 63.233 15.137 1.00 61.10 717 LEU A O 1
ATOM 723 N N . GLY A 1 159 ? -41.227 65.111 15.807 1.00 64.08 718 GLY A N 1
ATOM 724 C CA . GLY A 1 159 ? -41.536 64.917 17.209 1.00 61.79 718 GLY A CA 1
ATOM 725 C C . GLY A 1 159 ? -40.734 63.843 17.904 1.00 61.14 718 GLY A C 1
ATOM 726 O O . GLY A 1 159 ? -41.000 63.550 19.073 1.00 72.04 718 GLY A O 1
ATOM 727 N N . ASP A 1 160 ? -39.758 63.248 17.226 1.00 57.07 719 ASP A N 1
ATOM 728 C CA . ASP A 1 160 ? -39.005 62.123 17.768 1.00 54.53 719 ASP A CA 1
ATOM 729 C C . ASP A 1 160 ? -37.844 62.653 18.601 1.00 60.46 719 ASP A C 1
ATOM 730 O O . ASP A 1 160 ? -36.927 63.290 18.071 1.00 60.59 719 ASP A O 1
ATOM 735 N N . LEU A 1 161 ? -37.882 62.376 19.907 1.00 63.65 720 LEU A N 1
ATOM 736 C CA . LEU A 1 161 ? -36.875 62.902 20.825 1.00 54.28 720 LEU A CA 1
ATOM 737 C C . LEU A 1 161 ? -35.468 62.476 20.425 1.00 52.64 720 LEU A C 1
ATOM 738 O O . LEU A 1 161 ? -34.531 63.285 20.465 1.00 51.75 720 LEU A O 1
ATOM 743 N N . HIS A 1 162 ? -35.292 61.211 20.044 1.00 53.88 721 HIS A N 1
ATOM 744 C CA . HIS A 1 162 ? -33.945 60.707 19.672 1.00 41.92 721 HIS A CA 1
ATOM 745 C C . HIS A 1 162 ? -33.400 61.476 18.480 1.00 43.35 721 HIS A C 1
ATOM 746 O O . HIS A 1 162 ? -32.230 61.779 18.476 1.00 49.36 721 HIS A O 1
ATOM 753 N N . THR A 1 163 ? -34.247 61.766 17.509 1.00 53.33 722 THR A N 1
ATOM 754 C CA . THR A 1 163 ? -33.760 62.403 16.294 1.00 63.73 722 THR A CA 1
ATOM 755 C C . THR A 1 163 ? -33.462 63.873 16.550 1.00 49.80 722 THR A C 1
ATOM 756 O O . THR A 1 163 ? -32.468 64.402 16.050 1.00 47.67 722 THR A O 1
ATOM 760 N N . CYS A 1 164 ? -34.338 64.564 17.287 1.00 45.24 723 CYS A N 1
ATOM 761 C CA . CYS A 1 164 ? -34.064 65.954 17.639 1.00 52.43 723 CYS A CA 1
ATOM 762 C C . CYS A 1 164 ? -32.775 66.062 18.445 1.00 48.29 723 CYS A C 1
ATOM 763 O O . CYS A 1 164 ? -31.966 66.970 18.219 1.00 46.15 723 CYS A O 1
ATOM 766 N N . LEU A 1 165 ? -32.558 65.129 19.376 1.00 42.66 724 LEU A N 1
ATOM 767 C CA . LEU A 1 165 ? -31.306 65.103 20.126 1.00 40.00 724 LEU A CA 1
ATOM 768 C C . LEU A 1 165 ? -30.109 64.908 19.200 1.00 45.64 724 LEU A C 1
ATOM 769 O O . LEU A 1 165 ? -29.092 65.598 19.336 1.00 50.13 724 LEU A O 1
ATOM 774 N N . MET A 1 166 ? -30.215 63.977 18.247 1.00 38.63 725 MET A N 1
ATOM 775 C CA . MET A 1 166 ? -29.108 63.731 17.327 1.00 36.85 725 MET A CA 1
ATOM 776 C C . MET A 1 166 ? -28.833 64.948 16.451 1.00 46.03 725 MET A C 1
ATOM 777 O O . MET A 1 166 ? -27.673 65.300 16.214 1.00 53.00 725 MET A O 1
ATOM 782 N N . MET A 1 167 ? -29.888 65.607 15.971 1.00 43.03 726 MET A N 1
ATOM 783 C CA . MET A 1 167 ? -29.714 66.787 15.129 1.00 50.57 726 MET A CA 1
ATOM 784 C C . MET A 1 167 ? -29.077 67.930 15.908 1.00 47.86 726 MET A C 1
ATOM 785 O O . MET A 1 167 ? -28.189 68.622 15.395 1.00 48.73 726 MET A O 1
ATOM 790 N N . ASP A 1 168 ? -29.510 68.138 17.154 1.00 50.44 727 ASP A N 1
ATOM 791 C CA . ASP A 1 168 ? -28.931 69.206 17.961 1.00 49.04 727 ASP A CA 1
ATOM 792 C C . ASP A 1 168 ? -27.480 68.904 18.316 1.00 43.13 727 ASP A C 1
ATOM 793 O O . ASP A 1 168 ? -26.632 69.803 18.299 1.00 38.83 727 ASP A O 1
ATOM 798 N N . MET A 1 169 ? -27.168 67.638 18.611 1.00 41.54 728 MET A N 1
ATOM 799 C CA . MET A 1 169 ? -25.785 67.275 18.897 1.00 42.08 728 MET A CA 1
ATOM 800 C C . MET A 1 169 ? -24.905 67.396 17.658 1.00 40.70 728 MET A C 1
ATOM 801 O O . MET A 1 169 ? -23.742 67.791 17.768 1.00 37.00 728 MET A O 1
ATOM 806 N N . LYS A 1 170 ? -25.442 67.092 16.474 1.00 42.90 729 LYS A N 1
ATOM 807 C CA . LYS A 1 170 ? -24.672 67.276 15.248 1.00 40.97 729 LYS A CA 1
ATOM 808 C C . LYS A 1 170 ? -24.439 68.755 14.962 1.00 44.70 729 LYS A C 1
ATOM 809 O O . LYS A 1 170 ? -23.338 69.152 14.556 1.00 42.60 729 LYS A O 1
ATOM 815 N N . ALA A 1 171 ? -25.462 69.588 15.174 1.00 43.55 730 ALA A N 1
ATOM 816 C CA . ALA A 1 171 ? -25.290 71.026 14.996 1.00 42.54 730 ALA A CA 1
ATOM 817 C C . ALA A 1 171 ? -24.255 71.579 15.966 1.00 45.28 730 ALA A C 1
ATOM 818 O O . ALA A 1 171 ? -23.444 72.438 15.598 1.00 60.42 730 ALA A O 1
ATOM 820 N N . CYS A 1 172 ? -24.253 71.075 17.204 1.00 42.62 731 CYS A N 1
ATOM 821 C CA . CYS A 1 172 ? -23.281 71.519 18.199 1.00 49.51 731 CYS A CA 1
ATOM 822 C C . CYS A 1 172 ? -21.874 71.044 17.850 1.00 39.93 731 CYS A C 1
ATOM 823 O O . CYS A 1 172 ? -20.898 71.775 18.041 1.00 35.49 731 CYS A O 1
ATOM 826 N N . GLN A 1 173 ? -21.751 69.812 17.356 1.00 37.34 732 GLN A N 1
ATOM 827 C CA . GLN A 1 173 ? -20.468 69.302 16.886 1.00 43.47 732 GLN A CA 1
ATOM 828 C C . GLN A 1 173 ? -19.924 70.156 15.753 1.00 53.55 732 GLN A C 1
ATOM 829 O O . GLN A 1 173 ? -18.715 70.399 15.670 1.00 55.31 732 GLN A O 1
ATOM 835 N N . GLU A 1 174 ? -20.806 70.614 14.863 1.00 50.72 733 GLU A N 1
ATOM 836 C CA . GLU A 1 174 ? -20.365 71.471 13.771 1.00 45.17 733 GLU A CA 1
ATOM 837 C C . GLU A 1 174 ? -20.050 72.882 14.249 1.00 48.84 733 GLU A C 1
ATOM 838 O O . GLU A 1 174 ? -19.200 73.557 13.657 1.00 61.68 733 GLU A O 1
ATOM 844 N N . ASP A 1 175 ? -20.703 73.341 15.317 1.00 44.60 734 ASP A N 1
ATOM 845 C CA . ASP A 1 175 ? -20.604 74.738 15.723 1.00 47.62 734 ASP A CA 1
ATOM 846 C C . ASP A 1 175 ? -19.699 74.972 16.925 1.00 39.74 734 ASP A C 1
ATOM 847 O O . ASP A 1 175 ? -19.141 76.066 17.053 1.00 39.10 734 ASP A O 1
ATOM 852 N N . ASP A 1 176 ? -19.539 73.988 17.811 1.00 37.35 735 ASP A N 1
ATOM 853 C CA . ASP A 1 176 ? -18.661 74.149 18.965 1.00 34.24 735 ASP A CA 1
ATOM 854 C C . ASP A 1 176 ? -18.329 72.799 19.587 1.00 43.02 735 ASP A C 1
ATOM 855 O O . ASP A 1 176 ? -19.177 72.178 20.237 1.00 40.54 735 ASP A O 1
ATOM 860 N N . VAL A 1 177 ? -17.086 72.347 19.406 1.00 47.78 736 VAL A N 1
ATOM 861 C CA . VAL A 1 177 ? -16.692 71.029 19.898 1.00 38.13 736 VAL A CA 1
ATOM 862 C C . VAL A 1 177 ? -16.568 71.027 21.418 1.00 34.54 736 VAL A C 1
ATOM 863 O O . VAL A 1 177 ? -16.851 70.013 22.068 1.00 32.21 736 VAL A O 1
ATOM 867 N N . ARG A 1 178 ? -16.162 72.152 22.012 1.00 46.46 737 ARG A N 1
ATOM 868 C CA . ARG A 1 178 ? -16.011 72.217 23.464 1.00 45.56 737 ARG A CA 1
ATOM 869 C C . ARG A 1 178 ? -17.353 72.045 24.168 1.00 40.28 737 ARG A C 1
ATOM 870 O O . ARG A 1 178 ? -17.456 71.339 25.181 1.00 38.56 737 ARG A O 1
ATOM 878 N N . LEU A 1 179 ? -18.398 72.689 23.643 1.00 35.33 738 LEU A N 1
ATOM 879 C CA . LEU A 1 179 ? -19.728 72.529 24.219 1.00 45.81 738 LEU A CA 1
ATOM 880 C C . LEU A 1 179 ? -20.217 71.093 24.080 1.00 43.62 738 LEU A C 1
ATOM 881 O O . LEU A 1 179 ? -20.835 70.548 25.001 1.00 35.62 738 LEU A O 1
ATOM 886 N N . LEU A 1 180 ? -19.949 70.466 22.934 1.00 42.30 739 LEU A N 1
ATOM 887 C CA . LEU A 1 180 ? -20.304 69.062 22.756 1.00 39.51 739 LEU A CA 1
ATOM 888 C C . LEU A 1 180 ? -19.597 68.183 23.781 1.00 39.06 739 LEU A C 1
ATOM 889 O O . LEU A 1 180 ? -20.213 67.291 24.381 1.00 30.02 739 LEU A O 1
ATOM 894 N N . CYS A 1 181 ? -18.303 68.427 24.001 1.00 33.32 740 CYS A N 1
ATOM 895 C CA . CYS A 1 181 ? -17.543 67.622 24.948 1.00 29.07 740 CYS A CA 1
ATOM 896 C C . CYS A 1 181 ? -18.037 67.824 26.374 1.00 30.80 740 CYS A C 1
ATOM 897 O O . CYS A 1 181 ? -18.032 66.877 27.169 1.00 32.54 740 CYS A O 1
ATOM 900 N N . HIS A 1 182 ? -18.462 69.040 26.719 1.00 32.66 741 HIS A N 1
ATOM 901 C CA . HIS A 1 182 ? -18.976 69.285 28.061 1.00 43.62 741 HIS A CA 1
ATOM 902 C C . HIS A 1 182 ? -20.409 68.799 28.243 1.00 32.03 741 HIS A C 1
ATOM 903 O O . HIS A 1 182 ? -20.813 68.519 29.376 1.00 30.79 741 HIS A O 1
ATOM 910 N N . LEU A 1 183 ? -21.177 68.682 27.158 1.00 41.61 742 LEU A N 1
ATOM 911 C CA . LEU A 1 183 ? -22.550 68.202 27.254 1.00 32.45 742 LEU A CA 1
ATOM 912 C C . LEU A 1 183 ? -22.637 66.683 27.227 1.00 38.27 742 LEU A C 1
ATOM 913 O O . LEU A 1 183 ? -23.585 66.116 27.782 1.00 40.25 742 LEU A O 1
ATOM 918 N N . THR A 1 184 ? -21.670 66.018 26.591 1.00 35.15 743 THR A N 1
ATOM 919 C CA . THR A 1 184 ? -21.722 64.568 26.400 1.00 33.69 743 THR A CA 1
ATOM 920 C C . THR A 1 184 ? -22.046 63.771 27.662 1.00 44.25 743 THR A C 1
ATOM 921 O O . THR A 1 184 ? -22.928 62.898 27.596 1.00 42.14 743 THR A O 1
ATOM 925 N N . PRO A 1 185 ? -21.397 63.993 28.816 1.00 36.10 744 PRO A N 1
ATOM 926 C CA . PRO A 1 185 ? -21.731 63.160 29.990 1.00 32.68 744 PRO A CA 1
ATOM 927 C C . PRO A 1 185 ? -23.189 63.254 30.402 1.00 35.36 744 PRO A C 1
ATOM 928 O O . PRO A 1 185 ? -23.840 62.221 30.609 1.00 36.48 744 PRO A O 1
ATOM 932 N N . SER A 1 186 ? -23.730 64.469 30.515 1.00 30.97 745 SER A N 1
ATOM 933 C CA . SER A 1 186 ? -25.120 64.612 30.933 1.00 34.59 745 SER A CA 1
ATOM 934 C C . SER A 1 186 ? -26.087 64.148 29.851 1.00 35.25 745 SER A C 1
ATOM 935 O O . SER A 1 186 ? -27.175 63.659 30.169 1.00 45.67 745 SER A O 1
ATOM 938 N N . ILE A 1 187 ? -25.717 64.286 28.576 1.00 43.68 746 ILE A N 1
ATOM 939 C CA . ILE A 1 187 ? -26.581 63.788 27.509 1.00 38.10 746 ILE A CA 1
ATOM 940 C C . ILE A 1 187 ? -26.663 62.268 27.558 1.00 37.07 746 ILE A C 1
ATOM 941 O O . ILE A 1 187 ? -27.737 61.683 27.369 1.00 40.44 746 ILE A O 1
ATOM 946 N N . TYR A 1 188 ? -25.536 61.601 27.823 1.00 43.09 747 TYR A N 1
ATOM 947 C CA . TYR A 1 188 ? -25.558 60.147 27.947 1.00 40.00 747 TYR A CA 1
ATOM 948 C C . TYR A 1 188 ? -26.253 59.700 29.228 1.00 36.55 747 TYR A C 1
ATOM 949 O O . TYR A 1 188 ? -26.896 58.646 29.246 1.00 35.01 747 TYR A O 1
ATOM 958 N N . THR A 1 189 ? -26.139 60.481 30.304 1.00 34.26 748 THR A N 1
ATOM 959 C CA . THR A 1 189 ? -26.714 60.071 31.581 1.00 32.83 748 THR A CA 1
ATOM 960 C C . THR A 1 189 ? -28.224 60.277 31.616 1.00 48.24 748 THR A C 1
ATOM 961 O O . THR A 1 189 ? -28.960 59.412 32.103 1.00 51.10 748 THR A O 1
ATOM 965 N N . GLU A 1 190 ? -28.703 61.410 31.102 1.00 55.90 749 GLU A N 1
ATOM 966 C CA . GLU A 1 190 ? -30.120 61.743 31.136 1.00 41.36 749 GLU A CA 1
ATOM 967 C C . GLU A 1 190 ? -30.899 61.166 29.963 1.00 44.32 749 GLU A C 1
ATOM 968 O O . GLU A 1 190 ? -32.117 60.993 30.072 1.00 54.04 749 GLU A O 1
ATOM 974 N N . PHE A 1 191 ? -30.236 60.871 28.849 1.00 39.97 750 PHE A N 1
ATOM 975 C CA . PHE A 1 191 ? -30.869 60.207 27.709 1.00 42.02 750 PHE A CA 1
ATOM 976 C C . PHE A 1 191 ? -30.081 58.957 27.344 1.00 39.96 750 PHE A C 1
ATOM 977 O O . PHE A 1 191 ? -29.612 58.813 26.212 1.00 38.93 750 PHE A O 1
ATOM 985 N N . PRO A 1 192 ? -29.922 58.017 28.281 1.00 42.24 751 PRO A N 1
ATOM 986 C CA . PRO A 1 192 ? -29.137 56.815 27.957 1.00 60.51 751 PRO A CA 1
ATOM 987 C C . PRO A 1 192 ? -29.778 56.008 26.848 1.00 56.63 751 PRO A C 1
ATOM 988 O O . PRO A 1 192 ? -29.101 55.569 25.906 1.00 48.30 751 PRO A O 1
ATOM 992 N N . ASP A 1 193 ? -31.099 55.847 26.931 1.00 50.86 752 ASP 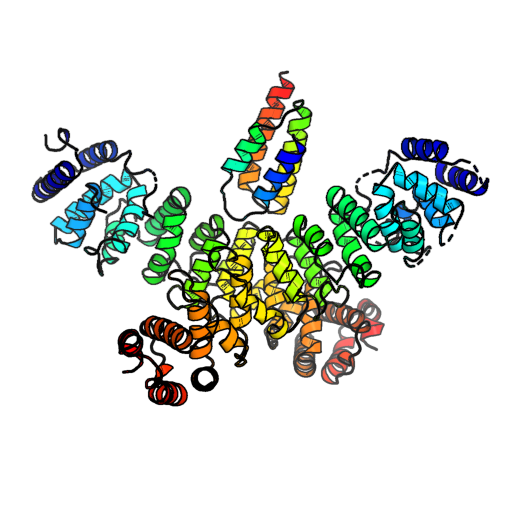A N 1
ATOM 993 C CA . ASP A 1 193 ? -31.841 54.999 26.014 1.00 49.15 752 ASP A CA 1
ATOM 994 C C . ASP A 1 193 ? -31.722 55.491 24.577 1.00 58.26 752 ASP A C 1
ATOM 995 O O . ASP A 1 193 ? -31.607 54.680 23.654 1.00 67.86 752 ASP A O 1
ATOM 1000 N N . GLU A 1 194 ? -31.719 56.801 24.367 1.00 60.99 753 GLU A N 1
ATOM 1001 C CA . GLU A 1 194 ? -31.624 57.385 23.036 1.00 42.58 753 GLU A CA 1
ATOM 1002 C C . GLU A 1 194 ? -30.183 57.594 22.577 1.00 39.80 753 GLU A C 1
ATOM 1003 O O . GLU A 1 194 ? -29.962 58.204 21.525 1.00 44.43 753 GLU A O 1
ATOM 1009 N N . THR A 1 195 ? -29.201 57.094 23.327 1.00 39.77 754 THR A N 1
ATOM 1010 C CA . THR A 1 195 ? -27.800 57.350 23.010 1.00 43.21 754 THR A CA 1
ATOM 1011 C C . THR A 1 195 ? -26.966 56.073 23.023 1.00 52.78 754 THR A C 1
ATOM 1012 O O . THR A 1 195 ? -26.009 55.938 22.253 1.00 52.51 754 THR A O 1
ATOM 1016 N N . LEU A 1 196 ? -27.323 55.129 23.892 1.00 48.36 755 LEU A N 1
ATOM 1017 C CA . LEU A 1 196 ? -26.476 53.964 24.115 1.00 56.40 755 LEU A CA 1
ATOM 1018 C C . LEU A 1 196 ? -26.655 52.889 23.047 1.00 58.13 755 LEU A C 1
ATOM 1019 O O . LEU A 1 196 ? -25.717 52.131 22.778 1.00 49.97 755 LEU A O 1
ATOM 1024 N N . ARG A 1 197 ? -27.826 52.821 22.417 1.00 53.28 756 ARG A N 1
ATOM 1025 C CA . ARG A 1 197 ? -28.202 51.660 21.618 1.00 37.04 756 ARG A CA 1
ATOM 1026 C C . ARG A 1 197 ? -27.547 51.618 20.241 1.00 48.12 756 ARG A C 1
ATOM 1027 O O . ARG A 1 197 ? -27.748 50.635 19.517 1.00 65.82 756 ARG A O 1
ATOM 1035 N N . SER A 1 198 ? -26.780 52.636 19.859 1.00 55.11 757 SER A N 1
ATOM 1036 C CA . SER A 1 198 ? -25.944 52.566 18.664 1.00 56.30 757 SER A CA 1
ATOM 1037 C C . SER A 1 198 ? -24.947 53.716 18.710 1.00 28.24 757 SER A C 1
ATOM 1038 O O . SER A 1 198 ? -25.017 54.589 19.578 1.00 41.92 757 SER A O 1
ATOM 1041 N N . GLY A 1 199 ? -24.026 53.714 17.749 1.00 41.35 758 GLY A N 1
ATOM 1042 C CA . GLY A 1 199 ? -22.883 54.604 17.804 1.00 32.56 758 GLY A CA 1
ATOM 1043 C C . GLY A 1 199 ? -22.937 55.842 16.932 1.00 32.94 758 GLY A C 1
ATOM 1044 O O . GLY A 1 199 ? -21.888 56.366 16.550 1.00 31.66 758 GLY A O 1
ATOM 1045 N N . GLU A 1 200 ? -24.139 56.330 16.616 1.00 33.45 759 GLU A N 1
ATOM 1046 C CA . GLU A 1 200 ? -24.250 57.573 15.855 1.00 33.48 759 GLU A CA 1
ATOM 1047 C C . GLU A 1 200 ? -23.688 58.749 16.647 1.00 34.10 759 GLU A C 1
ATOM 1048 O O . GLU A 1 200 ? -22.881 59.534 16.133 1.00 48.55 759 GLU A O 1
ATOM 1054 N N . LEU A 1 201 ? -24.099 58.880 17.911 1.00 32.11 760 LEU A N 1
ATOM 1055 C CA . LEU A 1 201 ? -23.576 59.951 18.754 1.00 37.64 760 LEU A CA 1
ATOM 1056 C C . LEU A 1 201 ? -22.095 59.748 19.051 1.00 34.12 760 LEU A C 1
ATOM 1057 O O . LEU A 1 201 ? -21.315 60.710 19.048 1.00 42.33 760 LEU A O 1
ATOM 1062 N N . LEU A 1 202 ? -21.695 58.504 19.324 1.00 34.79 761 LEU A N 1
ATOM 1063 C CA . LEU A 1 202 ? -20.278 58.196 19.480 1.00 29.24 761 LEU A CA 1
ATOM 1064 C C . LEU A 1 202 ? -19.499 58.573 18.227 1.00 30.98 761 LEU A C 1
ATOM 1065 O O . LEU A 1 202 ? -18.392 59.119 18.315 1.00 38.53 761 LEU A O 1
ATOM 1070 N N . ASN A 1 203 ? -20.068 58.292 17.051 1.00 25.73 762 ASN A N 1
ATOM 1071 C CA . ASN A 1 203 ? -19.420 58.668 15.799 1.00 28.68 762 ASN A CA 1
ATOM 1072 C C . ASN A 1 203 ? -19.264 60.179 15.695 1.00 26.17 762 ASN A C 1
ATOM 1073 O O . ASN A 1 203 ? -18.200 60.672 15.305 1.00 28.07 762 ASN A O 1
ATOM 1078 N N . MET A 1 204 ? -20.317 60.930 16.038 1.00 35.30 763 MET A N 1
ATOM 1079 C CA . MET A 1 204 ? -20.217 62.388 16.068 1.00 28.56 763 MET A CA 1
ATOM 1080 C C . MET A 1 204 ? -19.071 62.838 16.963 1.00 34.85 763 MET A C 1
ATOM 1081 O O . MET A 1 204 ? -18.267 63.697 16.583 1.00 36.05 763 MET A O 1
ATOM 1086 N N . ILE A 1 205 ? -18.987 62.262 18.164 1.00 43.66 764 ILE A N 1
ATOM 1087 C CA . ILE A 1 205 ? -18.015 62.727 19.149 1.00 25.06 764 ILE A CA 1
ATOM 1088 C C . ILE A 1 205 ? -16.593 62.423 18.691 1.00 29.30 764 ILE A C 1
ATOM 1089 O O . ILE A 1 205 ? -15.747 63.321 18.613 1.00 25.28 764 ILE A O 1
ATOM 1094 N N . VAL A 1 206 ? -16.308 61.157 18.372 1.00 29.14 765 VAL A N 1
ATOM 1095 C CA . VAL A 1 206 ? -14.948 60.773 18.005 1.00 20.80 765 VAL A CA 1
ATOM 1096 C C . VAL A 1 206 ? -14.494 61.385 16.688 1.00 33.12 765 VAL A C 1
ATOM 1097 O O . VAL A 1 206 ? -13.300 61.335 16.372 1.00 32.15 765 VAL A O 1
ATOM 1101 N N . ALA A 1 207 ? -15.409 61.971 15.916 1.00 27.74 766 ALA A N 1
ATOM 1102 C CA . ALA A 1 207 ? -15.034 62.582 14.649 1.00 33.62 766 ALA A CA 1
ATOM 1103 C C . ALA A 1 207 ? -14.379 63.948 14.812 1.00 33.49 766 ALA A C 1
ATOM 1104 O O . ALA A 1 207 ? -13.752 64.428 13.861 1.00 22.93 766 ALA A O 1
ATOM 1106 N N . VAL A 1 208 ? -14.500 64.587 15.978 1.00 28.75 767 VAL A N 1
ATOM 1107 C CA . VAL A 1 208 ? -14.032 65.964 16.123 1.00 27.92 767 VAL A CA 1
ATOM 1108 C C . VAL A 1 208 ? -13.173 66.161 17.366 1.00 25.28 767 VAL A C 1
ATOM 1109 O O . VAL A 1 208 ? -12.564 67.222 17.540 1.00 34.45 767 VAL A O 1
ATOM 1113 N N . ILE A 1 209 ? -13.113 65.158 18.245 1.00 24.36 768 ILE A N 1
ATOM 1114 C CA . ILE A 1 209 ? -12.350 65.342 19.478 1.00 26.12 768 ILE A CA 1
ATOM 1115 C C . ILE A 1 209 ? -10.854 65.274 19.189 1.00 28.21 768 ILE A C 1
ATOM 1116 O O . ILE A 1 209 ? -10.400 64.685 18.200 1.00 31.23 768 ILE A O 1
ATOM 1121 N N . ASP A 1 210 ? -10.078 65.895 20.072 1.00 20.50 769 ASP A N 1
ATOM 1122 C CA . ASP A 1 210 ? -8.627 65.793 20.066 1.00 19.16 769 ASP A CA 1
ATOM 1123 C C . ASP A 1 210 ? -8.173 64.951 21.257 1.00 24.36 769 ASP A C 1
ATOM 1124 O O . ASP A 1 210 ? -8.984 64.421 22.020 1.00 24.12 769 ASP A O 1
ATOM 1129 N N . SER A 1 211 ? -6.852 64.837 21.414 1.00 24.90 770 SER A N 1
ATOM 1130 C CA . SER A 1 211 ? -6.296 63.957 22.439 1.00 22.14 770 SER A CA 1
ATOM 1131 C C . SER A 1 211 ? -6.663 64.428 23.842 1.00 24.36 770 SER A C 1
ATOM 1132 O O . SER A 1 211 ? -6.902 63.608 24.738 1.00 29.03 770 SER A O 1
ATOM 1135 N N . ALA A 1 212 ? -6.712 65.746 24.053 1.00 28.42 771 ALA A N 1
ATOM 1136 C CA . ALA A 1 212 ? -7.085 66.279 25.360 1.00 26.11 771 ALA A CA 1
ATOM 1137 C C . ALA A 1 212 ? -8.528 65.928 25.703 1.00 19.64 771 ALA A C 1
ATOM 1138 O O . ALA A 1 212 ? -8.820 65.451 26.808 1.00 26.38 771 ALA A O 1
ATOM 1140 N N . GLN A 1 213 ? -9.444 66.151 24.758 1.00 19.71 772 GLN A N 1
ATOM 1141 C CA . GLN A 1 213 ? -10.843 65.813 24.988 1.00 29.98 772 GLN A CA 1
ATOM 1142 C C . GLN A 1 213 ? -11.044 64.306 25.092 1.00 25.62 772 GLN A C 1
ATOM 1143 O O . GLN A 1 213 ? -11.923 63.850 25.834 1.00 37.48 772 GLN A O 1
ATOM 1149 N N . LEU A 1 214 ? -10.227 63.520 24.386 1.00 27.21 773 LEU A N 1
ATOM 1150 C CA . LEU A 1 214 ? -10.291 62.069 24.529 1.00 23.10 773 LEU A CA 1
ATOM 1151 C C . LEU A 1 214 ? -9.901 61.641 25.938 1.00 25.01 773 LEU A C 1
ATOM 1152 O O . LEU A 1 214 ? -10.578 60.808 26.553 1.00 18.21 773 LEU A O 1
ATOM 1157 N N . GLN A 1 215 ? -8.804 62.192 26.465 1.00 18.54 774 GLN A N 1
ATOM 1158 C CA . GLN A 1 215 ? -8.408 61.858 27.830 1.00 20.73 774 GLN A CA 1
ATOM 1159 C C . GLN A 1 215 ? -9.459 62.314 28.837 1.00 34.56 774 GLN A C 1
ATOM 1160 O O . GLN A 1 215 ? -9.722 61.620 29.830 1.00 30.69 774 GLN A O 1
ATOM 1166 N N . GLU A 1 216 ? -10.085 63.469 28.594 1.00 25.21 775 GLU A N 1
ATOM 1167 C CA . GLU A 1 216 ? -11.134 63.920 29.505 1.00 32.53 775 GLU A CA 1
ATOM 1168 C C . GLU A 1 216 ? -12.334 62.977 29.482 1.00 30.93 775 GLU A C 1
ATOM 1169 O O . GLU A 1 216 ? -12.906 62.666 30.533 1.00 25.33 775 GLU A O 1
ATOM 1175 N N . LEU A 1 217 ? -12.725 62.502 28.297 1.00 22.24 776 LEU A N 1
ATOM 1176 C CA . LEU A 1 217 ? -13.844 61.567 28.224 1.00 30.94 776 LEU A CA 1
ATOM 1177 C C . LEU A 1 217 ? -13.488 60.231 28.866 1.00 28.94 776 LEU A C 1
ATOM 1178 O O . LEU A 1 217 ? -14.332 59.605 29.521 1.00 29.50 776 LEU A O 1
ATOM 1183 N N . VAL A 1 218 ? -12.242 59.785 28.700 1.00 28.87 777 VAL A N 1
ATOM 1184 C CA . VAL A 1 218 ? -11.803 58.549 29.342 1.00 27.68 777 VAL A CA 1
ATOM 1185 C C . VAL A 1 218 ? -11.877 58.687 30.856 1.00 29.54 777 VAL A C 1
ATOM 1186 O O . VAL A 1 218 ? -12.319 57.770 31.562 1.00 28.60 777 VAL A O 1
ATOM 1190 N N . CYS A 1 219 ? -11.453 59.839 31.378 1.00 28.12 778 CYS A N 1
ATOM 1191 C CA . CYS A 1 219 ? -11.527 60.067 32.815 1.00 24.00 778 CYS A CA 1
ATOM 1192 C C . CYS A 1 219 ? -12.975 60.131 33.287 1.00 31.21 778 CYS A C 1
ATOM 1193 O O . CYS A 1 219 ? -13.305 59.621 34.364 1.00 29.47 778 CYS A O 1
ATOM 1196 N N . HIS A 1 220 ? -13.854 60.745 32.489 1.00 26.57 779 HIS A N 1
ATOM 1197 C CA . HIS A 1 220 ? -15.272 60.775 32.834 1.00 28.80 779 HIS A CA 1
ATOM 1198 C C . HIS A 1 220 ? -15.850 59.368 32.908 1.00 30.59 779 HIS A C 1
ATOM 1199 O O . HIS A 1 220 ? -16.674 59.072 33.781 1.00 32.33 779 HIS A O 1
ATOM 1206 N N . VAL A 1 221 ? -15.434 58.488 31.995 1.00 33.35 780 VAL A N 1
ATOM 1207 C CA . VAL A 1 221 ? -15.902 57.104 32.038 1.00 22.55 780 VAL A CA 1
ATOM 1208 C C . VAL A 1 221 ? -15.376 56.403 33.284 1.00 35.51 780 VAL A C 1
ATOM 1209 O O . VAL A 1 221 ? -16.138 55.787 34.039 1.00 35.15 780 VAL A O 1
ATOM 1213 N N . MET A 1 222 ? -14.063 56.484 33.515 1.00 35.28 781 MET A N 1
ATOM 1214 C CA . MET A 1 222 ? -13.451 55.752 34.618 1.00 30.85 781 MET A CA 1
ATOM 1215 C C . MET A 1 222 ? -13.907 56.252 35.983 1.00 42.12 781 MET A C 1
ATOM 1216 O O . MET A 1 222 ? -13.771 55.523 36.971 1.00 29.58 781 MET A O 1
ATOM 1221 N N . MET A 1 223 ? -14.442 57.466 36.063 1.00 37.39 782 MET A N 1
ATOM 1222 C CA . MET A 1 223 ? -14.927 58.012 37.322 1.00 37.38 782 MET A CA 1
ATOM 1223 C C . MET A 1 223 ? -16.410 57.750 37.554 1.00 34.07 782 MET A C 1
ATOM 1224 O O . MET A 1 223 ? -16.957 58.220 38.556 1.00 35.96 782 MET A O 1
ATOM 1229 N N . GLY A 1 224 ? -17.067 57.009 36.663 1.00 31.49 783 GLY A N 1
ATOM 1230 C CA . GLY A 1 224 ? -18.457 56.652 36.853 1.00 37.26 783 GLY A CA 1
ATOM 1231 C C . GLY A 1 224 ? -19.453 57.717 36.464 1.00 41.39 783 GLY A C 1
ATOM 1232 O O . GLY A 1 224 ? -20.640 57.577 36.777 1.00 45.47 783 GLY A O 1
ATOM 1233 N N . ASN A 1 225 ? -19.015 58.774 35.785 1.00 47.54 784 ASN A N 1
ATOM 1234 C CA . ASN A 1 225 ? -19.894 59.860 35.380 1.00 29.17 784 ASN A CA 1
ATOM 1235 C C . ASN A 1 225 ? -20.248 59.813 33.900 1.00 33.50 784 ASN A C 1
ATOM 1236 O O . ASN A 1 225 ? -20.834 60.772 33.386 1.00 32.83 784 ASN A O 1
ATOM 1241 N N . LEU A 1 226 ? -19.923 58.722 33.206 1.00 28.65 785 LEU A N 1
ATOM 1242 C CA . LEU A 1 226 ? -20.160 58.665 31.771 1.00 32.67 785 LEU A CA 1
ATOM 1243 C C . LEU A 1 226 ? -20.288 57.212 31.342 1.00 37.96 785 LEU A C 1
ATOM 1244 O O . LEU A 1 226 ? -19.383 56.410 31.592 1.00 27.11 785 LEU A O 1
ATOM 1249 N N . VAL A 1 227 ? -21.414 56.881 30.712 1.00 39.93 786 VAL A N 1
ATOM 1250 C CA . VAL A 1 227 ? -21.647 55.551 30.160 1.00 25.25 786 VAL A CA 1
ATOM 1251 C C . VAL A 1 227 ? -22.022 55.698 28.694 1.00 32.95 786 VAL A C 1
ATOM 1252 O O . VAL A 1 227 ? -23.059 56.293 28.369 1.00 32.55 786 VAL A O 1
ATOM 1256 N N . MET A 1 228 ? -21.182 55.142 27.813 1.00 37.38 787 MET A N 1
ATOM 1257 C CA . MET A 1 228 ? -21.386 55.211 26.374 1.00 32.89 787 MET A CA 1
ATOM 1258 C C . MET A 1 228 ? -21.714 53.869 25.733 1.00 39.14 787 MET A C 1
ATOM 1259 O O . MET A 1 228 ? -22.213 53.853 24.600 1.00 50.75 787 MET A O 1
ATOM 1264 N N . PHE A 1 229 ? -21.472 52.755 26.423 1.00 40.88 788 PHE A N 1
ATOM 1265 C CA . PHE A 1 229 ? -21.827 51.438 25.915 1.00 39.12 788 PHE A CA 1
ATOM 1266 C C . PHE A 1 229 ? -22.577 50.641 26.972 1.00 40.64 788 PHE A C 1
ATOM 1267 O O . PHE A 1 229 ? -22.305 50.770 28.168 1.00 47.46 788 PHE A O 1
ATOM 1275 N N . ARG A 1 230 ? -23.520 49.817 26.522 1.00 41.92 789 ARG A N 1
ATOM 1276 C CA . ARG A 1 230 ? -24.070 48.735 27.323 1.00 42.77 789 ARG A CA 1
ATOM 1277 C C . ARG A 1 230 ? -23.651 47.402 26.719 1.00 35.01 789 ARG A C 1
ATOM 1278 O O . ARG A 1 230 ? -23.468 47.283 25.503 1.00 34.77 789 ARG A O 1
ATOM 1286 N N . LYS A 1 231 ? -23.522 46.394 27.584 1.00 42.55 790 LYS A N 1
ATOM 1287 C CA . LYS A 1 231 ? -22.995 45.105 27.151 1.00 48.36 790 LYS A CA 1
ATOM 1288 C C . LYS A 1 231 ? -23.840 44.478 26.049 1.00 41.36 790 LYS A C 1
ATOM 1289 O O . LYS A 1 231 ? -23.318 43.712 25.232 1.00 41.39 790 LYS A O 1
ATOM 1295 N N . ASP A 1 232 ? -25.136 44.790 25.999 1.00 38.35 791 ASP A N 1
ATOM 1296 C CA . ASP A 1 232 ? -26.011 44.187 25.002 1.00 37.97 791 ASP A CA 1
ATOM 1297 C C . ASP A 1 232 ? -25.887 44.823 23.623 1.00 42.22 791 ASP A C 1
ATOM 1298 O O . ASP A 1 232 ? -26.437 44.277 22.661 1.00 53.89 791 ASP A O 1
ATOM 1303 N N . SER A 1 233 ? -25.182 45.948 23.493 1.00 33.21 792 SER A N 1
ATOM 1304 C CA . SER A 1 233 ? -25.093 46.640 22.215 1.00 46.33 792 SER A CA 1
ATOM 1305 C C . SER A 1 233 ? -23.678 46.999 21.784 1.00 42.16 792 SER A C 1
ATOM 1306 O O . SER A 1 233 ? -23.502 47.434 20.641 1.00 48.57 792 SER A O 1
ATOM 1309 N N . VAL A 1 234 ? -22.669 46.822 22.641 1.00 25.92 793 VAL A N 1
ATOM 1310 C CA . VAL A 1 234 ? -21.339 47.344 22.337 1.00 28.89 793 VAL A CA 1
ATOM 1311 C C . VAL A 1 234 ? -20.704 46.603 21.162 1.00 35.39 793 VAL A C 1
ATOM 1312 O O . VAL A 1 234 ? -19.964 47.202 20.369 1.00 34.47 793 VAL A O 1
ATOM 1316 N N . LEU A 1 235 ? -20.990 45.306 21.014 1.00 33.24 794 LEU A N 1
ATOM 1317 C CA . LEU A 1 235 ? -20.386 44.531 19.934 1.00 33.45 794 LEU A CA 1
ATOM 1318 C C . LEU A 1 235 ? -20.828 45.051 18.571 1.00 38.27 794 LEU A C 1
ATOM 1319 O O . LEU A 1 235 ? -19.997 45.296 17.687 1.00 37.75 794 LEU A O 1
ATOM 1324 N N . ASN A 1 236 ? -22.139 45.226 18.382 1.00 30.11 795 ASN A N 1
ATOM 1325 C CA . ASN A 1 236 ? -22.640 45.749 17.115 1.00 41.98 795 ASN A CA 1
ATOM 1326 C C . ASN A 1 236 ? -22.157 47.171 16.864 1.00 43.22 795 ASN A C 1
ATOM 1327 O O . ASN A 1 236 ? -21.923 47.553 15.710 1.00 52.20 795 ASN A O 1
ATOM 1332 N N . ILE A 1 237 ? -21.980 47.961 17.926 1.00 27.26 796 ILE A N 1
ATOM 1333 C CA . ILE A 1 237 ? -21.480 49.321 17.759 1.00 34.09 796 ILE A CA 1
ATOM 1334 C C . ILE A 1 237 ? -20.042 49.307 17.254 1.00 34.11 796 ILE A C 1
ATOM 1335 O O . ILE A 1 237 ? -19.683 50.067 16.349 1.00 42.91 796 ILE A O 1
ATOM 1340 N N . LEU A 1 238 ? -19.195 48.441 17.814 1.00 33.03 797 LEU A N 1
ATOM 1341 C CA . LEU A 1 238 ? -17.826 48.345 17.309 1.00 34.08 797 LEU A CA 1
ATOM 1342 C C . LEU A 1 238 ? -17.801 47.793 15.884 1.00 33.53 797 LEU A C 1
ATOM 1343 O O . LEU A 1 238 ? -16.996 48.233 15.046 1.00 31.35 797 LEU A O 1
ATOM 1348 N N . ILE A 1 239 ? -18.694 46.845 15.587 1.00 23.74 798 ILE A N 1
ATOM 1349 C CA . ILE A 1 239 ? -18.760 46.280 14.242 1.00 41.74 798 ILE A CA 1
ATOM 1350 C C . ILE A 1 239 ? -19.112 47.359 13.225 1.00 44.23 798 ILE A C 1
ATOM 1351 O O . ILE A 1 239 ? -18.503 47.442 12.151 1.00 30.04 798 ILE A O 1
ATOM 1356 N N . GLN A 1 240 ? -20.088 48.212 13.549 1.00 42.20 799 GLN A N 1
ATOM 1357 C CA . GLN A 1 240 ? -20.424 49.302 12.638 1.00 39.34 799 GLN A CA 1
ATOM 1358 C C . GLN A 1 240 ? -19.341 50.376 12.630 1.00 28.35 799 GLN A C 1
ATOM 1359 O O . GLN A 1 240 ? -19.162 51.065 11.619 1.00 41.94 799 GLN A O 1
ATOM 1365 N N . SER A 1 241 ? -18.601 50.524 13.733 1.00 29.24 800 SER A N 1
ATOM 1366 C CA . SER A 1 241 ? -17.498 51.475 13.780 1.00 28.30 800 SER A CA 1
ATOM 1367 C C . SER A 1 241 ? -16.342 51.055 12.889 1.00 35.33 800 SER A C 1
ATOM 1368 O O . SER A 1 241 ? -15.524 51.901 12.510 1.00 33.45 800 SER A O 1
ATOM 1371 N N . LEU A 1 242 ? -16.246 49.766 12.568 1.00 30.70 801 LEU A N 1
ATOM 1372 C CA . LEU A 1 242 ? -15.221 49.287 11.643 1.00 30.39 801 LEU A CA 1
ATOM 1373 C C . LEU A 1 242 ? -15.203 50.055 10.319 1.00 45.29 801 LEU A C 1
ATOM 1374 O O . LEU A 1 242 ? -14.236 49.957 9.557 1.00 25.65 801 LEU A O 1
ATOM 1379 N N . ASP A 1 243 ? -16.256 50.822 10.033 1.00 38.81 802 ASP A N 1
ATOM 1380 C CA . ASP A 1 243 ? -16.342 51.624 8.818 1.00 30.77 802 ASP A CA 1
ATOM 1381 C C . ASP A 1 243 ? -15.879 53.065 9.011 1.00 33.63 802 ASP A C 1
ATOM 1382 O O . ASP A 1 243 ? -15.924 53.844 8.054 1.00 25.60 802 ASP A O 1
ATOM 1387 N N . TRP A 1 244 ? -15.440 53.439 10.209 1.00 26.82 803 TRP A N 1
ATOM 1388 C CA . TRP A 1 244 ? -15.116 54.826 10.510 1.00 27.29 803 TRP A CA 1
ATOM 1389 C C . TRP A 1 244 ? -13.663 55.138 10.153 1.00 36.16 803 TRP A C 1
ATOM 1390 O O . TRP A 1 244 ? -12.886 54.263 9.763 1.00 37.51 803 TRP A O 1
ATOM 1401 N N . GLU A 1 245 ? -13.301 56.413 10.292 1.00 29.85 804 GLU A N 1
ATOM 1402 C CA . GLU A 1 245 ? -11.933 56.842 10.040 1.00 23.16 804 GLU A CA 1
ATOM 1403 C C . GLU A 1 245 ? -10.990 56.270 11.098 1.00 22.86 804 GLU A C 1
ATOM 1404 O O . GLU A 1 245 ? -11.412 55.800 12.158 1.00 25.80 804 GLU A O 1
ATOM 1410 N N . THR A 1 246 ? -9.690 56.331 10.798 1.00 26.39 805 THR A N 1
ATOM 1411 C CA . THR A 1 246 ? -8.697 55.643 11.621 1.00 27.12 805 THR A CA 1
ATOM 1412 C C . THR A 1 246 ? -8.688 56.172 13.054 1.00 21.10 805 THR A C 1
ATOM 1413 O O . THR A 1 246 ? -8.758 55.394 14.017 1.00 24.37 805 THR A O 1
ATOM 1417 N N . PHE A 1 247 ? -8.610 57.496 13.217 1.00 23.00 806 PHE A N 1
ATOM 1418 C CA . PHE A 1 247 ? -8.590 58.072 14.557 1.00 18.43 806 PHE A CA 1
ATOM 1419 C C . PHE A 1 247 ? -9.926 57.887 15.264 1.00 22.84 806 PHE A C 1
ATOM 1420 O O . PHE A 1 247 ? -9.959 57.720 16.489 1.00 17.72 806 PHE A O 1
ATOM 1428 N N . GLU A 1 248 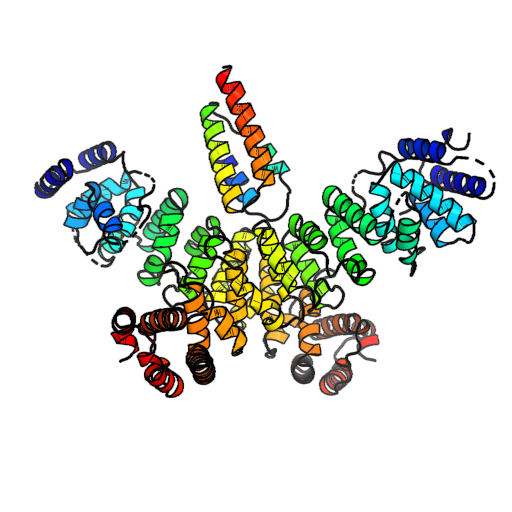? -11.029 57.918 14.511 1.00 17.73 807 GLU A N 1
ATOM 1429 C CA . GLU A 1 248 ? -12.339 57.642 15.091 1.00 22.98 807 GLU A CA 1
ATOM 1430 C C . GLU A 1 248 ? -12.372 56.255 15.720 1.00 18.11 807 GLU A C 1
ATOM 1431 O O . GLU A 1 248 ? -12.806 56.090 16.867 1.00 22.49 807 GLU A O 1
ATOM 1437 N N . GLN A 1 249 ? -11.896 55.245 14.985 1.00 26.38 808 GLN A N 1
ATOM 1438 C CA . GLN A 1 249 ? -11.827 53.894 15.534 1.00 24.47 808 GLN A CA 1
ATOM 1439 C C . GLN A 1 249 ? -10.896 53.830 16.739 1.00 23.92 808 GLN A C 1
ATOM 1440 O O . GLN A 1 249 ? -11.207 53.168 17.738 1.00 28.13 808 GLN A O 1
ATOM 1446 N N . TYR A 1 250 ? -9.746 54.509 16.664 1.00 24.70 809 TYR A N 1
ATOM 1447 C CA . TYR A 1 250 ? -8.811 54.496 17.787 1.00 27.73 809 TYR A CA 1
ATOM 1448 C C . TYR A 1 250 ? -9.467 55.025 19.059 1.00 26.80 809 TYR A C 1
ATOM 1449 O O . TYR A 1 250 ? -9.389 54.395 20.124 1.00 33.38 809 TYR A O 1
ATOM 1458 N N . CYS A 1 251 ? -10.125 56.185 18.961 1.00 15.82 810 CYS A N 1
ATOM 1459 C CA . CYS A 1 251 ? -10.785 56.779 20.121 1.00 27.68 810 CYS A CA 1
ATOM 1460 C C . CYS A 1 251 ? -11.951 55.926 20.604 1.00 23.07 810 CYS A C 1
ATOM 1461 O O . CYS A 1 251 ? -12.191 55.822 21.812 1.00 31.43 810 CYS A O 1
ATOM 1464 N N . ALA A 1 252 ? -12.707 55.330 19.678 1.00 23.18 811 ALA A N 1
ATOM 1465 C CA . ALA A 1 252 ? -13.788 54.437 20.080 1.00 24.25 811 ALA A CA 1
ATOM 1466 C C . ALA A 1 252 ? -13.253 53.280 20.908 1.00 31.77 811 ALA A C 1
ATOM 1467 O O . ALA A 1 252 ? -13.845 52.906 21.929 1.00 31.01 811 ALA A O 1
ATOM 1469 N N . TRP A 1 253 ? -12.113 52.720 20.498 1.00 24.07 812 TRP A N 1
ATOM 1470 C CA . TRP A 1 253 ? -11.530 51.610 21.243 1.00 27.53 812 TRP A CA 1
ATOM 1471 C C . TRP A 1 253 ? -10.988 52.067 22.592 1.00 24.71 812 TRP A C 1
ATOM 1472 O O . TRP A 1 253 ? -11.118 51.350 23.592 1.00 28.30 812 TRP A O 1
ATOM 1483 N N . GLN A 1 254 ? -10.387 53.259 22.647 1.00 20.11 813 GLN A N 1
ATOM 1484 C CA . GLN A 1 254 ? -9.906 53.768 23.930 1.00 19.98 813 GLN A CA 1
ATOM 1485 C C . GLN A 1 254 ? -11.060 53.982 24.907 1.00 31.36 813 GLN A C 1
ATOM 1486 O O . GLN A 1 254 ? -10.944 53.670 26.099 1.00 27.82 813 GLN A O 1
ATOM 1492 N N . LEU A 1 255 ? -12.194 54.490 24.417 1.00 21.41 814 LEU A N 1
ATOM 1493 C CA . LEU A 1 255 ? -13.355 54.668 25.288 1.00 24.75 814 LEU A CA 1
ATOM 1494 C C . LEU A 1 255 ? -13.923 53.324 25.743 1.00 23.95 814 LEU A C 1
ATOM 1495 O O . LEU A 1 255 ? -14.270 53.153 26.924 1.00 30.62 814 LEU A O 1
ATOM 1500 N N . PHE A 1 256 ? -14.027 52.357 24.824 1.00 20.54 815 PHE A N 1
ATOM 1501 C CA . PHE A 1 256 ? -14.453 51.017 25.218 1.00 21.76 815 PHE A CA 1
ATOM 1502 C C . PHE A 1 256 ? -13.567 50.472 26.331 1.00 25.66 815 PHE A C 1
ATOM 1503 O O . PHE A 1 256 ? -14.059 49.939 27.332 1.00 21.69 815 PHE A O 1
ATOM 1511 N N . LEU A 1 257 ? -12.247 50.602 26.168 1.00 24.19 816 LEU A N 1
ATOM 1512 C CA . LEU A 1 257 ? -11.326 50.157 27.209 1.00 27.38 816 LEU A CA 1
ATOM 1513 C C . LEU A 1 257 ? -11.550 50.910 28.511 1.00 39.70 816 LEU A C 1
ATOM 1514 O O . LEU A 1 257 ? -11.395 50.335 29.595 1.00 33.11 816 LEU A O 1
ATOM 1519 N N . ALA A 1 258 ? -11.906 52.194 28.428 1.00 29.31 817 ALA A N 1
ATOM 1520 C CA . ALA A 1 258 ? -12.240 52.939 29.637 1.00 24.16 817 ALA A CA 1
ATOM 1521 C C . ALA A 1 258 ? -13.452 52.344 30.342 1.00 35.81 817 ALA A C 1
ATOM 1522 O O . ALA A 1 258 ? -13.557 52.428 31.571 1.00 27.14 817 ALA A O 1
ATOM 1524 N N . HIS A 1 259 ? -14.376 51.742 29.589 1.00 37.72 818 HIS A N 1
ATOM 1525 C CA . HIS A 1 259 ? -15.582 51.210 30.223 1.00 30.41 818 HIS A CA 1
ATOM 1526 C C . HIS A 1 259 ? -15.344 49.929 31.021 1.00 34.21 818 HIS A C 1
ATOM 1527 O O . HIS A 1 259 ? -16.235 49.527 31.776 1.00 28.75 818 HIS A O 1
ATOM 1534 N N . ASN A 1 260 ? -14.182 49.289 30.880 1.00 29.40 819 ASN A N 1
ATOM 1535 C CA . ASN A 1 260 ? -13.874 48.037 31.580 1.00 50.54 819 ASN A CA 1
ATOM 1536 C C . ASN A 1 260 ? -14.975 46.998 31.372 1.00 50.89 819 ASN A C 1
ATOM 1537 O O . ASN A 1 260 ? -15.429 46.336 32.308 1.00 41.69 819 ASN A O 1
ATOM 1542 N N . ILE A 1 261 ? -15.421 46.866 30.128 1.00 47.38 820 ILE A N 1
ATOM 1543 C CA . ILE A 1 261 ? -16.344 45.801 29.750 1.00 28.95 820 ILE A CA 1
ATOM 1544 C C . ILE A 1 261 ? -15.485 44.593 29.396 1.00 32.57 820 ILE A C 1
ATOM 1545 O O . ILE A 1 261 ? -14.442 44.755 28.745 1.00 35.38 820 ILE A O 1
ATOM 1550 N N . PRO A 1 262 ? -15.850 43.385 29.829 1.00 29.94 821 PRO A N 1
ATOM 1551 C CA . PRO A 1 262 ? -14.992 42.221 29.576 1.00 42.02 821 PRO A CA 1
ATOM 1552 C C . PRO A 1 262 ? -14.687 42.042 28.095 1.00 36.57 821 PRO A C 1
ATOM 1553 O O . PRO A 1 262 ? -15.564 42.172 27.239 1.00 35.60 821 PRO A O 1
ATOM 1557 N N . LEU A 1 263 ? -13.415 41.756 27.801 1.00 30.55 822 LEU A N 1
ATOM 1558 C CA . LEU A 1 263 ? -13.008 41.472 26.427 1.00 36.60 822 LEU A CA 1
ATOM 1559 C C . LEU A 1 263 ? -13.797 40.312 25.836 1.00 41.70 822 LEU A C 1
ATOM 1560 O O . LEU A 1 263 ? -14.003 40.258 24.615 1.00 38.29 822 LEU A O 1
ATOM 1565 N N . GLU A 1 264 ? -14.227 39.372 26.683 1.00 33.55 823 GLU A N 1
ATOM 1566 C CA . GLU A 1 264 ? -15.041 38.252 26.223 1.00 38.35 823 GLU A CA 1
ATOM 1567 C C . GLU A 1 264 ? -16.332 38.724 25.570 1.00 36.43 823 GLU A C 1
ATOM 1568 O O . GLU A 1 264 ? -16.886 38.024 24.715 1.00 44.00 823 GLU A O 1
ATOM 1574 N N . THR A 1 265 ? -16.826 39.904 25.957 1.00 34.17 824 THR A N 1
ATOM 1575 C CA . THR A 1 265 ? -18.088 40.397 25.414 1.00 39.60 824 THR A CA 1
ATOM 1576 C C . THR A 1 265 ? -17.967 40.730 23.930 1.00 29.31 824 THR A C 1
ATOM 1577 O O . THR A 1 265 ? -18.910 40.514 23.161 1.00 31.97 824 THR A O 1
ATOM 1581 N N . ILE A 1 266 ? -16.815 41.246 23.507 1.00 27.19 825 ILE A N 1
ATOM 1582 C CA . ILE A 1 266 ? -16.633 41.727 22.142 1.00 39.59 825 ILE A CA 1
ATOM 1583 C C . ILE A 1 266 ? -15.690 40.857 21.333 1.00 30.83 825 ILE A C 1
ATOM 1584 O O . ILE A 1 266 ? -15.504 41.120 20.137 1.00 37.89 825 ILE A O 1
ATOM 1589 N N . ILE A 1 267 ? -15.101 39.825 21.931 1.00 40.84 826 ILE A N 1
ATOM 1590 C CA . ILE A 1 267 ? -14.187 38.938 21.211 1.00 35.20 826 ILE A CA 1
ATOM 1591 C C . ILE A 1 267 ? -14.824 38.259 19.995 1.00 41.90 826 ILE A C 1
ATOM 1592 O O . ILE A 1 267 ? -14.075 37.819 19.110 1.00 32.67 826 ILE A O 1
ATOM 1597 N N . PRO A 1 268 ? -16.157 38.137 19.868 1.00 40.66 827 PRO A N 1
ATOM 1598 C CA . PRO A 1 268 ? -16.703 37.664 18.582 1.00 37.99 827 PRO A CA 1
ATOM 1599 C C . PRO A 1 268 ? -16.381 38.557 17.391 1.00 31.49 827 PRO A C 1
ATOM 1600 O O . PRO A 1 268 ? -16.544 38.109 16.249 1.00 40.60 827 PRO A O 1
ATOM 1604 N N . ILE A 1 269 ? -15.932 39.796 17.605 1.00 40.98 828 ILE A N 1
ATOM 1605 C CA . ILE A 1 269 ? -15.603 40.681 16.494 1.00 34.81 828 ILE A CA 1
ATOM 1606 C C . ILE A 1 269 ? -14.424 40.171 15.673 1.00 36.17 828 ILE A C 1
ATOM 1607 O O . ILE A 1 269 ? -14.167 40.687 14.581 1.00 30.05 828 ILE A O 1
ATOM 1612 N N . LEU A 1 270 ? -13.708 39.157 16.167 1.00 35.87 829 LEU A N 1
ATOM 1613 C CA . LEU A 1 270 ? -12.585 38.596 15.426 1.00 41.56 829 LEU A CA 1
ATOM 1614 C C . LEU A 1 270 ? -13.015 37.955 14.113 1.00 48.34 829 LEU A C 1
ATOM 1615 O O . LEU A 1 270 ? -12.174 37.748 13.231 1.00 54.30 829 LEU A O 1
ATOM 1620 N N . GLN A 1 271 ? -14.299 37.632 13.962 1.00 44.22 830 GLN A N 1
ATOM 1621 C CA . GLN A 1 271 ? -14.808 37.101 12.705 1.00 45.93 830 GLN A CA 1
ATOM 1622 C C . GLN A 1 271 ? -15.013 38.180 11.652 1.00 46.74 830 GLN A C 1
ATOM 1623 O O . GLN A 1 271 ? -15.177 37.848 10.474 1.00 43.19 830 GLN A O 1
ATOM 1629 N N . HIS A 1 272 ? -15.011 39.453 12.047 1.00 41.03 831 HIS A N 1
ATOM 1630 C CA . HIS A 1 272 ? -15.218 40.559 11.126 1.00 43.25 831 HIS A CA 1
ATOM 1631 C C . HIS A 1 272 ? -13.947 41.338 10.822 1.00 39.55 831 HIS A C 1
ATOM 1632 O O . HIS A 1 272 ? -13.950 42.154 9.894 1.00 43.46 831 HIS A O 1
ATOM 1639 N N . LEU A 1 273 ? -12.870 41.114 11.570 1.00 38.50 832 LEU A N 1
ATOM 1640 C CA . LEU A 1 273 ? -11.652 41.898 11.415 1.00 36.88 832 LEU A CA 1
ATOM 1641 C C . LEU A 1 273 ? -10.794 41.317 10.298 1.00 35.39 832 LEU A C 1
ATOM 1642 O O . LEU A 1 273 ? -10.365 40.160 10.373 1.00 40.09 832 LEU A O 1
ATOM 1647 N N . LYS A 1 274 ? -10.543 42.118 9.267 1.00 43.11 833 LYS A N 1
ATOM 1648 C CA . LYS A 1 274 ? -9.637 41.750 8.187 1.00 47.86 833 LYS A CA 1
ATOM 1649 C C . LYS A 1 274 ? -8.301 42.449 8.400 1.00 38.38 833 LYS A C 1
ATOM 1650 O O . LYS A 1 274 ? -8.263 43.648 8.697 1.00 32.16 833 LYS A O 1
ATOM 1656 N N . TYR A 1 275 ? -7.210 41.693 8.247 1.00 30.88 834 TYR A N 1
ATOM 1657 C CA . TYR A 1 275 ? -5.884 42.214 8.570 1.00 35.49 834 TYR A CA 1
ATOM 1658 C C . TYR A 1 275 ? -5.515 43.414 7.707 1.00 30.67 834 TYR A C 1
ATOM 1659 O O . TYR A 1 275 ? -4.843 44.336 8.182 1.00 31.52 834 TYR A O 1
ATOM 1668 N N . LYS A 1 276 ? -5.946 43.427 6.446 1.00 31.67 835 LYS A N 1
ATOM 1669 C CA . LYS A 1 276 ? -5.590 44.518 5.549 1.00 47.65 835 LYS A CA 1
ATOM 1670 C C . LYS A 1 276 ? -6.506 45.725 5.690 1.00 51.85 835 LYS A C 1
ATOM 1671 O O . LYS A 1 276 ? -6.123 46.825 5.278 1.00 52.80 835 LYS A O 1
ATOM 1673 N N . GLU A 1 277 ? -7.697 45.551 6.267 1.00 41.45 836 GLU A N 1
ATOM 1674 C CA . GLU A 1 277 ? -8.694 46.611 6.302 1.00 33.82 836 GLU A CA 1
ATOM 1675 C C . GLU A 1 277 ? -8.928 47.211 7.680 1.00 35.48 836 GLU A C 1
ATOM 1676 O O . GLU A 1 277 ? -9.391 48.352 7.761 1.00 38.13 836 GLU A O 1
ATOM 1682 N N . HIS A 1 278 ? -8.621 46.490 8.757 1.00 30.91 837 HIS A N 1
ATOM 1683 C CA . HIS A 1 278 ? -8.932 46.936 10.117 1.00 32.67 837 HIS A CA 1
ATOM 1684 C C . HIS A 1 278 ? -7.708 46.827 11.021 1.00 28.51 837 HIS A C 1
ATOM 1685 O O . HIS A 1 278 ? -7.695 46.052 11.981 1.00 48.07 837 HIS A O 1
ATOM 1692 N N . PRO A 1 279 ? -6.658 47.615 10.755 1.00 29.87 838 PRO A N 1
ATOM 1693 C CA . PRO A 1 279 ? -5.445 47.512 11.577 1.00 23.29 838 PRO A CA 1
ATOM 1694 C C . PRO A 1 279 ? -5.575 48.179 12.938 1.00 30.88 838 PRO A C 1
ATOM 1695 O O . PRO A 1 279 ? -4.900 47.772 13.886 1.00 32.44 838 PRO A O 1
ATOM 1699 N N . GLU A 1 280 ? -6.431 49.197 13.057 1.00 24.35 839 GLU A N 1
ATOM 1700 C CA . GLU A 1 280 ? -6.616 49.857 14.348 1.00 22.30 839 GLU A CA 1
ATOM 1701 C C . GLU A 1 280 ? -7.303 48.930 15.346 1.00 20.50 839 GLU A C 1
ATOM 1702 O O . GLU A 1 280 ? -6.812 48.724 16.467 1.00 27.02 839 GLU A O 1
ATOM 1708 N N . ALA A 1 281 ? -8.447 48.363 14.952 1.00 26.85 840 ALA A N 1
ATOM 1709 C CA . ALA A 1 281 ? -9.168 47.451 15.834 1.00 28.82 840 ALA A CA 1
ATOM 1710 C C . ALA A 1 281 ? -8.334 46.219 16.154 1.00 21.04 840 ALA A C 1
ATOM 1711 O O . ALA A 1 281 ? -8.273 45.790 17.311 1.00 29.83 840 ALA A O 1
ATOM 1713 N N . LEU A 1 282 ? -7.677 45.642 15.144 1.00 24.38 841 LEU A N 1
ATOM 1714 C CA . LEU A 1 282 ? -6.867 44.450 15.377 1.00 22.59 841 LEU A CA 1
ATOM 1715 C C . LEU A 1 282 ? -5.665 44.764 16.259 1.00 22.14 841 LEU A C 1
ATOM 1716 O O . LEU A 1 282 ? -5.288 43.954 17.111 1.00 34.17 841 LEU A O 1
ATOM 1721 N N . SER A 1 283 ? -5.063 45.942 16.083 1.00 23.05 842 SER A N 1
ATOM 1722 C CA . SER A 1 283 ? -3.962 46.359 16.945 1.00 33.31 842 SER A CA 1
ATOM 1723 C C . SER A 1 283 ? -4.408 46.439 18.398 1.00 20.35 842 SER A C 1
ATOM 1724 O O . SER A 1 283 ? -3.780 45.848 19.291 1.00 26.85 842 SER A O 1
ATOM 1727 N N . CYS A 1 284 ? -5.489 47.187 18.653 1.00 21.51 843 CYS A N 1
ATOM 1728 C CA . CYS A 1 284 ? -5.968 47.338 20.022 1.00 26.62 843 CYS A CA 1
ATOM 1729 C C . CYS A 1 284 ? -6.359 45.991 20.615 1.00 25.27 843 CYS A C 1
ATOM 1730 O O . CYS A 1 284 ? -6.033 45.692 21.770 1.00 28.48 843 CYS A O 1
ATOM 1733 N N . LEU A 1 285 ? -7.040 45.153 19.831 1.00 23.85 844 LEU A N 1
ATOM 1734 C CA . LEU A 1 285 ? -7.473 43.85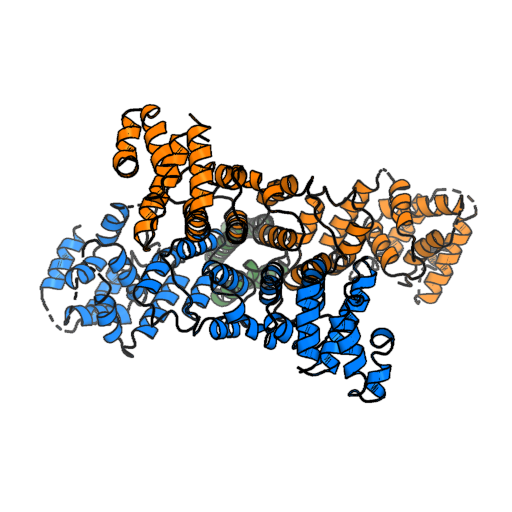9 20.337 1.00 24.97 844 LEU A CA 1
ATOM 1735 C C . LEU A 1 285 ? -6.290 42.948 20.636 1.00 24.22 844 LEU A C 1
ATOM 1736 O O . LEU A 1 285 ? -6.319 42.215 21.624 1.00 33.76 844 LEU A O 1
ATOM 1741 N N . LEU A 1 286 ? -5.240 42.990 19.814 1.00 23.44 845 LEU A N 1
ATOM 1742 C CA . LEU A 1 286 ? -4.040 42.209 20.093 1.00 35.27 845 LEU A CA 1
ATOM 1743 C C . LEU A 1 286 ? -3.377 42.674 21.384 1.00 28.71 845 LEU A C 1
ATOM 1744 O O . LEU A 1 286 ? -3.013 41.857 22.244 1.00 29.48 845 LEU A O 1
ATOM 1749 N N . LEU A 1 287 ? -3.222 43.993 21.538 1.00 27.88 846 LEU A N 1
ATOM 1750 C CA . LEU A 1 287 ? -2.576 44.526 22.732 1.00 31.81 846 LEU A CA 1
ATOM 1751 C C . LEU A 1 287 ? -3.398 44.260 23.987 1.00 37.38 846 LEU A C 1
ATOM 1752 O O . LEU A 1 287 ? -2.836 44.169 25.085 1.00 36.98 846 LEU A O 1
ATOM 1757 N N . GLN A 1 288 ? -4.719 44.131 23.851 1.00 30.96 847 GLN A N 1
ATOM 1758 C CA . GLN A 1 288 ? -5.548 43.797 25.006 1.00 25.38 847 GLN A CA 1
ATOM 1759 C C . GLN A 1 288 ? -5.533 42.300 25.298 1.00 38.13 847 GLN A C 1
ATOM 1760 O O . GLN A 1 288 ? -5.480 41.895 26.465 1.00 40.78 847 GLN A O 1
ATOM 1766 N N . LEU A 1 289 ? -5.578 41.465 24.256 1.00 40.45 848 LEU A N 1
ATOM 1767 C CA . LEU A 1 289 ? -5.589 40.021 24.451 1.00 36.52 848 LEU A CA 1
ATOM 1768 C C . LEU A 1 289 ? -4.269 39.521 25.017 1.00 29.78 848 LEU A C 1
ATOM 1769 O O . LEU A 1 289 ? -4.251 38.518 25.740 1.00 38.60 848 LEU A O 1
ATOM 1774 N N . ARG A 1 290 ? -3.159 40.200 24.711 1.00 33.45 849 ARG A N 1
ATOM 1775 C CA . ARG A 1 290 ? -1.874 39.754 25.239 1.00 45.33 849 ARG A CA 1
ATOM 1776 C C . ARG A 1 290 ? -1.790 39.841 26.760 1.00 55.99 849 ARG A C 1
ATOM 1777 O O . ARG A 1 290 ? -0.847 39.292 27.340 1.00 56.65 849 ARG A O 1
ATOM 1785 N N . ARG A 1 291 ? -2.741 40.503 27.418 1.00 54.25 850 ARG A N 1
ATOM 1786 C CA . ARG A 1 291 ? -2.764 40.600 28.872 1.00 51.92 850 ARG A CA 1
ATOM 1787 C C . ARG A 1 291 ? -3.782 39.668 29.515 1.00 46.79 850 ARG A C 1
ATOM 1788 O O . ARG A 1 291 ? -3.904 39.660 30.744 1.00 59.45 850 ARG A O 1
ATOM 1796 N N . GLU A 1 292 ? -4.497 38.896 28.717 1.00 51.31 851 GLU A N 1
ATOM 1797 C CA . GLU A 1 292 ? -5.514 37.986 29.284 1.00 44.40 851 GLU A CA 1
ATOM 1798 C C . GLU A 1 292 ? -5.003 36.551 29.346 1.00 45.58 851 GLU A C 1
ATOM 1799 O O . GLU A 1 292 ? -4.145 36.190 28.553 1.00 44.43 851 GLU A O 1
ATOM 1805 N N . LYS A 1 293 ? -5.503 35.801 30.324 1.00 50.71 852 LYS A N 1
ATOM 1806 C CA . LYS A 1 293 ? -5.260 34.347 30.390 1.00 49.74 852 LYS A CA 1
ATOM 1807 C C . LYS A 1 293 ? -6.291 33.811 29.411 1.00 52.66 852 LYS A C 1
ATOM 1808 O O . LYS A 1 293 ? -7.459 34.058 29.650 1.00 60.88 852 LYS A O 1
ATOM 1810 N N . PRO A 1 294 ? -5.900 33.158 28.298 1.00 51.40 853 PRO A N 1
ATOM 1811 C CA . PRO A 1 294 ? -6.847 32.679 27.285 1.00 53.98 853 PRO A CA 1
ATOM 1812 C C . PRO A 1 294 ? -8.003 31.846 27.858 1.00 48.40 853 PRO A C 1
ATOM 1813 O O . PRO A 1 294 ? -7.770 31.061 28.706 1.00 50.72 853 PRO A O 1
ATOM 1817 N N . SER A 1 295 ? -9.183 31.929 27.254 1.00 58.46 854 SER A N 1
ATOM 1818 C CA . SER A 1 295 ? -10.358 31.351 27.938 1.00 68.44 854 SER A CA 1
ATOM 1819 C C . SER A 1 295 ? -11.020 30.246 27.117 1.00 76.64 854 SER A C 1
ATOM 1820 O O . SER A 1 295 ? -12.241 30.114 27.264 1.00 92.49 854 SER A O 1
ATOM 1823 N N . GLU A 1 296 ? -10.313 29.571 26.205 1.00 61.19 855 GLU A N 1
ATOM 1824 C CA . GLU A 1 296 ? -10.867 28.525 25.286 1.00 65.69 855 GLU A CA 1
ATOM 1825 C C . GLU A 1 296 ? -11.685 29.161 24.153 1.00 52.32 855 GLU A C 1
ATOM 1826 O O . GLU A 1 296 ? -11.378 28.863 23.016 1.00 46.93 855 GLU A O 1
ATOM 1832 N N . GLU A 1 297 ? -12.740 29.911 24.466 1.00 55.50 856 GLU A N 1
ATOM 1833 C CA . GLU A 1 297 ? -13.518 30.696 23.487 1.00 55.48 856 GLU A CA 1
ATOM 1834 C C . GLU A 1 297 ? -12.584 31.766 22.913 1.00 45.91 856 GLU A C 1
ATOM 1835 O O . GLU A 1 297 ? -12.740 32.072 21.756 1.00 53.64 856 GLU A O 1
ATOM 1841 N N . MET A 1 298 ? -11.682 32.337 23.718 1.00 47.48 857 MET A N 1
ATOM 1842 C CA . MET A 1 298 ? -10.723 33.282 23.152 1.00 51.73 857 MET A CA 1
ATOM 1843 C C . MET A 1 298 ? -9.840 32.598 22.116 1.00 42.33 857 MET A C 1
ATOM 1844 O O . MET A 1 298 ? -9.683 33.090 20.991 1.00 39.28 857 MET A O 1
ATOM 1849 N N . VAL A 1 299 ? -9.263 31.449 22.479 1.00 43.46 858 VAL A N 1
ATOM 1850 C CA . VAL A 1 299 ? -8.452 30.687 21.536 1.00 42.79 858 VAL A CA 1
ATOM 1851 C C . VAL A 1 299 ? -9.302 30.182 20.379 1.00 44.55 858 VAL A C 1
ATOM 1852 O O . VAL A 1 299 ? -8.825 30.098 19.241 1.00 46.66 858 VAL A O 1
ATOM 1856 N N . LYS A 1 300 ? -10.566 29.842 20.639 1.00 42.61 859 LYS A N 1
ATOM 1857 C CA . LYS A 1 300 ? -11.434 29.358 19.571 1.00 42.84 859 LYS A CA 1
ATOM 1858 C C . LYS A 1 300 ? -11.648 30.428 18.510 1.00 44.94 859 LYS A C 1
ATOM 1859 O O . LYS A 1 300 ? -11.569 30.148 17.309 1.00 40.68 859 LYS A O 1
ATOM 1865 N N . MET A 1 301 ? -11.912 31.664 18.935 1.00 40.53 860 MET A N 1
ATOM 1866 C CA . MET A 1 301 ? -12.111 32.745 17.980 1.00 45.97 860 MET A CA 1
ATOM 1867 C C . MET A 1 301 ? -10.801 33.206 17.357 1.00 39.95 860 MET A C 1
ATOM 1868 O O . MET A 1 301 ? -10.801 33.683 16.217 1.00 37.53 860 MET A O 1
ATOM 1873 N N . VAL A 1 302 ? -9.684 33.072 18.076 1.00 41.94 861 VAL A N 1
ATOM 1874 C CA . VAL A 1 302 ? -8.382 33.342 17.473 1.00 37.96 861 VAL A CA 1
ATOM 1875 C C . VAL A 1 302 ? -8.112 32.360 16.339 1.00 41.01 861 VAL A C 1
ATOM 1876 O O . VAL A 1 302 ? -7.622 32.742 15.269 1.00 39.67 861 VAL A O 1
ATOM 1880 N N . LEU A 1 303 ? -8.443 31.083 16.549 1.00 44.51 862 LEU A N 1
ATOM 1881 C CA . LEU A 1 303 ? -8.196 30.050 15.550 1.00 45.32 862 LEU A CA 1
ATOM 1882 C C . LEU A 1 303 ? -9.218 30.058 14.421 1.00 44.15 862 LEU A C 1
ATOM 1883 O O . LEU A 1 303 ? -8.951 29.481 13.362 1.00 38.17 862 LEU A O 1
ATOM 1888 N N . SER A 1 304 ? -10.376 30.687 14.622 1.00 40.97 863 SER A N 1
ATOM 1889 C CA . SER A 1 304 ? -11.396 30.774 13.583 1.00 45.24 863 SER A CA 1
ATOM 1890 C C . SER A 1 304 ? -11.074 31.814 12.519 1.00 49.21 863 SER A C 1
ATOM 1891 O O . SER A 1 304 ? -11.793 31.897 11.518 1.00 49.08 863 SER A O 1
ATOM 1894 N N . ARG A 1 305 ? -10.020 32.595 12.701 1.00 42.39 864 ARG A N 1
ATOM 1895 C CA . ARG A 1 305 ? -9.582 33.500 11.648 1.00 41.71 864 ARG A CA 1
ATOM 1896 C C . ARG A 1 305 ? -8.957 32.692 10.513 1.00 55.98 864 ARG A C 1
ATOM 1897 O O . ARG A 1 305 ? -8.100 31.839 10.766 1.00 54.79 864 ARG A O 1
ATOM 1905 N N . PRO A 1 306 ? -9.361 32.925 9.266 1.00 64.80 865 PRO A N 1
ATOM 1906 C CA . PRO A 1 306 ? -8.713 32.224 8.151 1.00 60.23 865 PRO A CA 1
ATOM 1907 C C . PRO A 1 306 ? -7.259 32.637 8.018 1.00 38.79 865 PRO A C 1
ATOM 1908 O O . PRO A 1 306 ? -6.876 33.771 8.314 1.00 42.04 865 PRO A O 1
ATOM 1912 N N . CYS A 1 307 ? -6.441 31.688 7.578 1.00 42.40 866 CYS A N 1
ATOM 1913 C CA . CYS A 1 307 ? -5.025 31.944 7.369 1.00 49.22 866 CYS A CA 1
ATOM 1914 C C . CYS A 1 307 ? -4.805 32.671 6.049 1.00 41.29 866 CYS A C 1
ATOM 1915 O O . CYS A 1 307 ? -5.267 32.222 4.996 1.00 44.81 866 CYS A O 1
ATOM 1918 N N . HIS A 1 308 ? -4.105 33.798 6.110 1.00 39.15 867 HIS A N 1
ATOM 1919 C CA . HIS A 1 308 ? -3.704 34.557 4.939 1.00 35.13 867 HIS A CA 1
ATOM 1920 C C . HIS A 1 308 ? -2.223 34.888 5.046 1.00 43.98 867 HIS A C 1
ATOM 1921 O O . HIS A 1 308 ? -1.707 35.074 6.153 1.00 55.43 867 HIS A O 1
ATOM 1928 N N . PRO A 1 309 ? -1.513 34.952 3.914 1.00 41.50 868 PRO A N 1
ATOM 1929 C CA . PRO A 1 309 ? -0.045 35.085 3.972 1.00 53.67 868 PRO A CA 1
ATOM 1930 C C . PRO A 1 309 ? 0.458 36.241 4.821 1.00 46.56 868 PRO A C 1
ATOM 1931 O O . PRO A 1 309 ? 1.521 36.118 5.443 1.00 52.22 868 PRO A O 1
ATOM 1935 N N . ASP A 1 310 ? -0.270 37.355 4.881 1.00 52.11 869 ASP A N 1
ATOM 1936 C CA . ASP A 1 310 ? 0.197 38.532 5.601 1.00 45.24 869 ASP A CA 1
ATOM 1937 C C . ASP A 1 310 ? -0.470 38.721 6.957 1.00 44.08 869 ASP A C 1
ATOM 1938 O O . ASP A 1 310 ? -0.066 39.616 7.706 1.00 43.38 869 ASP A O 1
ATOM 1943 N N . ASP A 1 311 ? -1.468 37.907 7.293 1.00 42.16 870 ASP A N 1
ATOM 1944 C CA . ASP A 1 311 ? -2.161 38.016 8.573 1.00 36.27 870 ASP A CA 1
ATOM 1945 C C . ASP A 1 311 ? -1.302 37.374 9.658 1.00 46.33 870 ASP A C 1
ATOM 1946 O O . ASP A 1 311 ? -1.119 36.153 9.674 1.00 56.93 870 ASP A O 1
ATOM 1951 N N . GLN A 1 312 ? -0.783 38.193 10.573 1.00 40.38 871 GLN A N 1
ATOM 1952 C CA . GLN A 1 312 ? 0.101 37.730 11.635 1.00 31.95 871 GLN A CA 1
ATOM 1953 C C . GLN A 1 312 ? -0.527 37.792 13.021 1.00 29.53 871 GLN A C 1
ATOM 1954 O O . GLN A 1 312 ? 0.149 37.466 14.003 1.00 29.90 871 GLN A O 1
ATOM 1960 N N . PHE A 1 313 ? -1.793 38.202 13.127 1.00 31.30 872 PHE A N 1
ATOM 1961 C CA . PHE A 1 313 ? -2.433 38.378 14.430 1.00 36.63 872 PHE A CA 1
ATOM 1962 C C . PHE A 1 313 ? -2.442 37.077 15.227 1.00 30.36 872 PHE A C 1
ATOM 1963 O O . PHE A 1 313 ? -1.976 37.026 16.377 1.00 41.33 872 PHE A O 1
ATOM 1971 N N . THR A 1 314 ? -2.986 36.014 14.627 1.00 33.01 873 THR A N 1
ATOM 1972 C CA . THR A 1 314 ? -3.139 34.748 15.335 1.00 36.91 873 THR A CA 1
ATOM 1973 C C . THR A 1 314 ? -1.797 34.222 15.829 1.00 32.54 873 THR A C 1
ATOM 1974 O O . THR A 1 314 ? -1.685 33.776 16.976 1.00 33.43 873 THR A O 1
ATOM 1978 N N . THR A 1 315 ? -0.761 34.289 14.989 1.00 32.23 874 THR A N 1
ATOM 1979 C CA . THR A 1 315 ? 0.540 33.760 15.390 1.00 32.97 874 THR A CA 1
ATOM 1980 C C . THR A 1 315 ? 1.132 34.552 16.553 1.00 32.97 874 THR A C 1
ATOM 1981 O O . THR A 1 315 ? 1.646 33.962 17.509 1.00 34.13 874 THR A O 1
ATOM 1985 N N . SER A 1 316 ? 1.050 35.887 16.499 1.00 31.91 875 SER A N 1
ATOM 1986 C CA . SER A 1 316 ? 1.578 36.723 17.579 1.00 33.59 875 SER A CA 1
ATOM 1987 C C . SER A 1 316 ? 0.881 36.431 18.906 1.00 32.91 875 SER A C 1
ATOM 1988 O O . SER A 1 316 ? 1.533 36.242 19.945 1.00 40.00 875 SER A O 1
ATOM 1991 N N . ILE A 1 317 ? -0.452 36.397 18.893 1.00 32.68 876 ILE A N 1
ATOM 1992 C CA . ILE A 1 317 ? -1.170 36.194 20.148 1.00 33.73 876 ILE A CA 1
ATOM 1993 C C . ILE A 1 317 ? -0.952 34.773 20.664 1.00 35.31 876 ILE A C 1
ATOM 1994 O O . ILE A 1 317 ? -0.783 34.557 21.873 1.00 36.69 876 ILE A O 1
ATOM 1999 N N . LEU A 1 318 ? -0.911 33.787 19.760 1.00 35.36 877 LEU A N 1
ATOM 2000 C CA . LEU A 1 318 ? -0.665 32.413 20.179 1.00 41.79 877 LEU A CA 1
ATOM 2001 C C . LEU A 1 318 ? 0.736 32.260 20.750 1.00 37.97 877 LEU A C 1
ATOM 2002 O O . LEU A 1 318 ? 0.935 31.521 21.716 1.00 39.76 877 LEU A O 1
ATOM 2007 N N . ARG A 1 319 ? 1.716 32.963 20.178 1.00 37.06 878 ARG A N 1
ATOM 2008 C CA . ARG A 1 319 ? 3.077 32.890 20.694 1.00 41.49 878 ARG A CA 1
ATOM 2009 C C . ARG A 1 319 ? 3.155 33.463 22.101 1.00 49.07 878 ARG A C 1
ATOM 2010 O O . ARG A 1 319 ? 3.747 32.852 23.000 1.00 53.04 878 ARG A O 1
ATOM 2018 N N . HIS A 1 320 ? 2.553 34.637 22.313 1.00 40.24 879 HIS A N 1
ATOM 2019 C CA . HIS A 1 320 ? 2.536 35.216 23.655 1.00 39.11 879 HIS A CA 1
ATOM 2020 C C . HIS A 1 320 ? 1.885 34.264 24.659 1.00 41.01 879 HIS A C 1
ATOM 2021 O O . HIS A 1 320 ? 2.457 33.961 25.724 1.00 56.47 879 HIS A O 1
ATOM 2028 N N . TRP A 1 321 ? 0.689 33.767 24.323 1.00 40.62 880 TRP A N 1
ATOM 2029 C CA . TRP A 1 321 ? -0.032 32.883 25.234 1.00 42.54 880 TRP A CA 1
ATOM 2030 C C . TRP A 1 321 ? 0.759 31.612 25.519 1.00 44.49 880 TRP A C 1
ATOM 2031 O O . TRP A 1 321 ? 0.852 31.179 26.673 1.00 46.79 880 TRP A O 1
ATOM 2042 N N . CYS A 1 322 ? 1.347 31.005 24.487 1.00 45.45 881 CYS A N 1
ATOM 2043 C CA . CYS A 1 322 ? 2.103 29.776 24.689 1.00 56.15 881 CYS A CA 1
ATOM 2044 C C . CYS A 1 322 ? 3.364 30.020 25.502 1.00 52.07 881 CYS A C 1
ATOM 2045 O O . CYS A 1 322 ? 3.824 29.118 26.209 1.00 60.59 881 CYS A O 1
ATOM 2048 N N . MET A 1 323 ? 3.937 31.221 25.422 1.00 49.06 882 MET A N 1
ATOM 2049 C CA . MET A 1 323 ? 5.179 31.474 26.139 1.00 55.69 882 MET A CA 1
ATOM 2050 C C . MET A 1 323 ? 4.959 31.879 27.590 1.00 61.65 882 MET A C 1
ATOM 2051 O O . MET A 1 323 ? 5.905 31.812 28.382 1.00 72.99 882 MET A O 1
ATOM 2056 N N . LYS A 1 324 ? 3.746 32.292 27.968 1.00 53.40 883 LYS A N 1
ATOM 2057 C CA . LYS A 1 324 ? 3.464 32.533 29.381 1.00 66.85 883 LYS A CA 1
ATOM 2058 C C . LYS A 1 324 ? 2.216 31.851 29.922 1.00 66.90 883 LYS A C 1
ATOM 2059 O O . LYS A 1 324 ? 1.896 32.035 31.106 1.00 61.74 883 LYS A O 1
ATOM 2065 N N . HIS A 1 325 ? 1.517 31.063 29.115 1.00 62.20 884 HIS A N 1
ATOM 2066 C CA . HIS A 1 325 ? 0.454 30.210 29.628 1.00 55.45 884 HIS A CA 1
ATOM 2067 C C . HIS A 1 325 ? 0.484 28.918 28.825 1.00 53.10 884 HIS A C 1
ATOM 2068 O O . HIS A 1 325 ? -0.469 28.563 28.146 1.00 62.28 884 HIS A O 1
ATOM 2075 N N . ASP A 1 326 ? 1.615 28.215 28.907 1.00 57.19 885 ASP A N 1
ATOM 2076 C CA . ASP A 1 326 ? 1.859 27.101 27.999 1.00 65.65 885 ASP A CA 1
ATOM 2077 C C . ASP A 1 326 ? 0.879 25.964 28.238 1.00 60.59 885 ASP A C 1
ATOM 2078 O O . ASP A 1 326 ? 0.285 25.439 27.291 1.00 54.93 885 ASP A O 1
ATOM 2083 N N . GLU A 1 327 ? 0.721 25.542 29.496 1.00 59.07 886 GLU A N 1
ATOM 2084 C CA . GLU A 1 327 ? -0.128 24.386 29.769 1.00 61.03 886 GLU A CA 1
ATOM 2085 C C . GLU A 1 327 ? -1.596 24.699 29.507 1.00 59.65 886 GLU A C 1
ATOM 2086 O O . GLU A 1 327 ? -2.321 23.870 28.947 1.00 67.47 886 GLU A O 1
ATOM 2092 N N . LEU A 1 328 ? -2.052 25.893 29.896 1.00 58.61 887 LEU A N 1
ATOM 2093 C CA . LEU A 1 328 ? -3.447 26.258 29.669 1.00 57.52 887 LEU A CA 1
ATOM 2094 C C . LEU A 1 328 ? -3.761 26.348 28.179 1.00 61.08 887 LEU A C 1
ATOM 2095 O O . LEU A 1 328 ? -4.809 25.870 27.726 1.00 54.50 887 LEU A O 1
ATOM 2100 N N . LEU A 1 329 ? -2.861 26.954 27.399 1.00 53.26 888 LEU A N 1
ATOM 2101 C CA . LEU A 1 329 ? -3.086 27.044 25.960 1.00 55.31 888 LEU A CA 1
ATOM 2102 C C . LEU A 1 329 ? -3.027 25.669 25.306 1.00 50.77 888 LEU A C 1
ATOM 2103 O O . LEU A 1 329 ? -3.808 25.376 24.393 1.00 49.84 888 LEU A O 1
ATOM 2108 N N . ALA A 1 330 ? -2.106 24.813 25.758 1.00 52.73 889 ALA A N 1
ATOM 2109 C CA . ALA A 1 330 ? -2.053 23.452 25.236 1.00 53.90 889 ALA A CA 1
ATOM 2110 C C . ALA A 1 330 ? -3.348 22.705 25.525 1.00 55.38 889 ALA A C 1
ATOM 2111 O O . ALA A 1 330 ? -3.857 21.976 24.667 1.00 55.19 889 ALA A O 1
ATOM 2113 N N . GLU A 1 331 ? -3.907 22.892 26.723 1.00 57.05 890 GLU A N 1
ATOM 2114 C CA . GLU A 1 331 ? -5.171 22.249 27.069 1.00 58.71 890 GLU A CA 1
ATOM 2115 C C . GLU A 1 331 ? -6.312 22.767 26.200 1.00 56.66 890 GLU A C 1
ATOM 2116 O O . GLU A 1 331 ? -7.136 21.981 25.708 1.00 57.29 890 GLU A O 1
ATOM 2122 N N . HIS A 1 332 ? -6.377 24.088 26.008 1.00 58.82 891 HIS A N 1
ATOM 2123 C CA . HIS A 1 332 ? -7.419 24.666 25.166 1.00 52.62 891 HIS A CA 1
ATOM 2124 C C . HIS A 1 332 ? -7.332 24.141 23.739 1.00 51.32 891 HIS A C 1
ATOM 2125 O O . HIS A 1 332 ? -8.353 23.788 23.135 1.00 51.43 891 HIS A O 1
ATOM 2132 N N . ILE A 1 333 ? -6.120 24.069 23.184 1.00 50.34 892 ILE A N 1
ATOM 2133 C CA . ILE A 1 333 ? -5.979 23.590 21.814 1.00 49.32 892 ILE A CA 1
ATOM 2134 C C . ILE A 1 333 ? -6.267 22.095 21.729 1.00 51.46 892 ILE A C 1
ATOM 2135 O O . ILE A 1 333 ? -6.818 21.625 20.731 1.00 51.21 892 ILE A O 1
ATOM 2140 N N . LYS A 1 334 ? -5.924 21.326 22.764 1.00 53.80 893 LYS A N 1
ATOM 2141 C CA . LYS A 1 334 ? -6.283 19.911 22.787 1.00 56.15 893 LYS A CA 1
ATOM 2142 C C . LYS A 1 334 ? -7.796 19.733 22.731 1.00 60.92 893 LYS A C 1
ATOM 2143 O O . LYS A 1 334 ? -8.317 18.952 21.920 1.00 57.28 893 LYS A O 1
ATOM 2149 N N . SER A 1 335 ? -8.518 20.481 23.571 1.00 57.00 894 SER A N 1
ATOM 2150 C CA . SER A 1 335 ? -9.973 20.365 23.607 1.00 57.94 894 SER A CA 1
ATOM 2151 C C . SER A 1 335 ? -10.603 20.847 22.305 1.00 55.89 894 SER A C 1
ATOM 2152 O O . SER A 1 335 ? -11.621 20.302 21.864 1.00 56.89 894 SER A O 1
ATOM 2155 N N . LEU A 1 336 ? -10.016 21.870 21.675 1.00 53.28 895 LEU A N 1
ATOM 2156 C CA . LEU A 1 336 ? -10.569 22.371 20.420 1.00 51.58 895 LEU A CA 1
ATOM 2157 C C . LEU A 1 336 ? -10.279 21.422 19.262 1.00 51.70 895 LEU A C 1
ATOM 2158 O O . LEU A 1 336 ? -11.119 21.250 18.372 1.00 52.30 895 LEU A O 1
ATOM 2163 N N . LEU A 1 337 ? -9.093 20.808 19.249 1.00 51.93 896 LEU A N 1
ATOM 2164 C CA . LEU A 1 337 ? -8.778 19.807 18.236 1.00 52.45 896 LEU A CA 1
ATOM 2165 C C . LEU A 1 337 ? -9.701 18.606 18.354 1.00 61.40 896 LEU A C 1
ATOM 2166 O O . LEU A 1 337 ? -10.171 18.068 17.344 1.00 55.29 896 LEU A O 1
ATOM 2171 N N . ILE A 1 338 ? -9.968 18.173 19.587 1.00 60.54 897 ILE A N 1
ATOM 2172 C CA . ILE A 1 338 ? -10.757 16.966 19.799 1.00 65.94 897 ILE A CA 1
ATOM 2173 C C . ILE A 1 338 ? -12.234 17.214 19.518 1.00 67.15 897 ILE A C 1
ATOM 2174 O O . ILE A 1 338 ? -12.953 16.301 19.089 1.00 72.78 897 ILE A O 1
ATOM 2179 N N . LYS A 1 339 ? -12.706 18.441 19.718 1.00 65.37 898 LYS A N 1
ATOM 2180 C CA . LYS A 1 339 ? -14.054 18.810 19.290 1.00 61.94 898 LYS A CA 1
ATOM 2181 C C . LYS A 1 339 ? -14.088 19.048 17.784 1.00 58.86 898 LYS A C 1
ATOM 2182 O O . LYS A 1 339 ? -13.079 18.886 17.096 1.00 66.01 898 LYS A O 1
ATOM 2188 N N . LEU A 1 360 ? -14.851 27.073 12.304 1.00 63.75 919 LEU A N 1
ATOM 2189 C CA . LEU A 1 360 ? -13.586 26.467 12.703 1.00 66.65 919 LEU A CA 1
ATOM 2190 C C . LEU A 1 360 ? -13.496 25.015 12.243 1.00 64.36 919 LEU A C 1
ATOM 2191 O O . LEU A 1 360 ? -14.319 24.182 12.621 1.00 59.60 919 LEU A O 1
ATOM 2196 N N . THR A 1 361 ? -12.492 24.717 11.426 1.00 62.12 920 THR A N 1
ATOM 2197 C CA . THR A 1 361 ? -12.242 23.365 10.952 1.00 62.04 920 THR A CA 1
ATOM 2198 C C . THR A 1 361 ? -10.974 22.815 11.593 1.00 55.84 920 THR A C 1
ATOM 2199 O O . THR A 1 361 ? -10.169 23.547 12.174 1.00 55.82 920 THR A O 1
ATOM 2203 N N . LEU A 1 362 ? -10.811 21.496 11.481 1.00 48.45 921 LEU A N 1
ATOM 2204 C CA . LEU A 1 362 ? -9.637 20.836 12.042 1.00 50.40 921 LEU A CA 1
ATOM 2205 C C . LEU A 1 362 ? -8.358 21.294 11.352 1.00 49.29 921 LEU A C 1
ATOM 2206 O O . LEU A 1 362 ? -7.353 21.584 12.016 1.00 49.65 921 LEU A O 1
ATOM 2211 N N . GLU A 1 363 ? -8.377 21.365 10.019 1.00 47.73 922 GLU A N 1
ATOM 2212 C CA . GLU A 1 363 ? -7.169 21.709 9.281 1.00 46.19 922 GLU A CA 1
ATOM 2213 C C . GLU A 1 363 ? -6.805 23.176 9.441 1.00 46.54 922 GLU A C 1
ATOM 2214 O O . GLU A 1 363 ? -5.628 23.524 9.353 1.00 56.59 922 GLU A O 1
ATOM 2220 N N . GLN A 1 364 ? -7.781 24.046 9.703 1.00 44.26 923 GLN A N 1
ATOM 2221 C CA . GLN A 1 364 ? -7.445 25.431 10.014 1.00 41.61 923 GLN A CA 1
ATOM 2222 C C . GLN A 1 364 ? -6.696 25.528 11.340 1.00 45.09 923 GLN A C 1
ATOM 2223 O O . GLN A 1 364 ? -5.740 26.306 11.469 1.00 43.01 923 GLN A O 1
ATOM 2229 N N . ILE A 1 365 ? -7.112 24.737 12.333 1.00 42.23 924 ILE A N 1
ATOM 2230 C CA . ILE A 1 365 ? -6.387 24.680 13.600 1.00 42.25 924 ILE A CA 1
ATOM 2231 C C . ILE A 1 365 ? -4.980 24.145 13.378 1.00 53.06 924 ILE A C 1
ATOM 2232 O O . ILE A 1 365 ? -4.000 24.711 13.873 1.00 41.70 924 ILE A O 1
ATOM 2237 N N . LEU A 1 366 ? -4.864 23.027 12.653 1.00 43.72 925 LEU A N 1
ATOM 2238 C CA . LEU A 1 366 ? -3.540 22.489 12.347 1.00 48.12 925 LEU A CA 1
ATOM 2239 C C . LEU A 1 366 ? -2.693 23.497 11.580 1.00 43.85 925 LEU A C 1
ATOM 2240 O O . LEU A 1 366 ? -1.472 23.542 11.745 1.00 42.63 925 LEU A O 1
ATOM 2245 N N . GLU A 1 367 ? -3.328 24.322 10.750 1.00 41.64 926 GLU A N 1
ATOM 2246 C CA . GLU A 1 367 ? -2.618 25.326 9.966 1.00 40.42 926 GLU A CA 1
ATOM 2247 C C . GLU A 1 367 ? -2.058 26.433 10.851 1.00 57.82 926 GLU A C 1
ATOM 2248 O O . GLU A 1 367 ? -0.889 26.828 10.712 1.00 38.66 926 GLU A O 1
ATOM 2254 N N . HIS A 1 368 ? -2.883 26.943 11.767 1.00 38.55 927 HIS A N 1
ATOM 2255 C CA . HIS A 1 368 ? -2.391 27.908 12.742 1.00 37.57 927 HIS A CA 1
ATOM 2256 C C . HIS A 1 368 ? -1.296 27.297 13.606 1.00 38.43 927 HIS A C 1
ATOM 2257 O O . HIS A 1 368 ? -0.319 27.970 13.954 1.00 37.89 927 HIS A O 1
ATOM 2264 N N . LEU A 1 369 ? -1.437 26.014 13.948 1.00 40.02 928 LEU A N 1
ATOM 2265 C CA . LEU A 1 369 ? -0.425 25.342 14.756 1.00 42.97 928 LEU A CA 1
ATOM 2266 C C . LEU A 1 369 ? 0.889 25.210 14.001 1.00 41.41 928 LEU A C 1
ATOM 2267 O O . LEU A 1 369 ? 1.965 25.324 14.594 1.00 41.84 928 LEU A O 1
ATOM 2272 N N . ASP A 1 370 ? 0.823 24.968 12.692 1.00 41.32 929 ASP A N 1
ATOM 2273 C CA . ASP A 1 370 ? 2.042 24.879 11.894 1.00 41.66 929 ASP A CA 1
ATOM 2274 C C . ASP A 1 370 ? 2.709 26.241 11.757 1.00 40.23 929 ASP A C 1
ATOM 2275 O O . ASP A 1 370 ? 3.942 26.344 11.801 1.00 40.67 929 ASP A O 1
ATOM 2280 N N . ASN A 1 371 ? 1.912 27.300 11.590 1.00 38.71 930 ASN A N 1
ATOM 2281 C CA . ASN A 1 371 ? 2.484 28.644 11.597 1.00 39.93 930 ASN A CA 1
ATOM 2282 C C . ASN A 1 371 ? 3.171 28.940 12.926 1.00 40.25 930 ASN A C 1
ATOM 2283 O O . ASN A 1 371 ? 4.275 29.503 12.955 1.00 37.53 930 ASN A O 1
ATOM 2288 N N . LEU A 1 372 ? 2.542 28.550 14.038 1.00 38.04 931 LEU A N 1
ATOM 2289 C CA . LEU A 1 372 ? 3.156 28.753 15.347 1.00 40.18 931 LEU A CA 1
ATOM 2290 C C . LEU A 1 372 ? 4.428 27.926 15.501 1.00 40.25 931 LEU A C 1
ATOM 2291 O O . LEU A 1 372 ? 5.408 28.390 16.091 1.00 42.00 931 LEU A O 1
ATOM 2296 N N . ARG A 1 373 ? 4.423 26.692 14.991 1.00 41.46 932 ARG A N 1
ATOM 2297 C CA . ARG A 1 373 ? 5.611 25.847 15.058 1.00 43.29 932 ARG A CA 1
ATOM 2298 C C . ARG A 1 373 ? 6.761 26.461 14.273 1.00 42.99 932 ARG A C 1
ATOM 2299 O O . ARG A 1 373 ? 7.915 26.430 14.718 1.00 44.16 932 ARG A O 1
ATOM 2307 N N . LEU A 1 374 ? 6.463 27.023 13.101 1.00 41.68 933 LEU A N 1
ATOM 2308 C CA . LEU A 1 374 ? 7.488 27.723 12.334 1.00 41.46 933 LEU A CA 1
ATOM 2309 C C . LEU A 1 374 ? 8.005 28.940 13.090 1.00 40.70 933 LEU A C 1
ATOM 2310 O O . LEU A 1 374 ? 9.213 29.202 13.108 1.00 41.50 933 LEU A O 1
ATOM 2315 N N . ASN A 1 375 ? 7.104 29.696 13.724 1.00 46.16 934 ASN A N 1
ATOM 2316 C CA . ASN A 1 375 ? 7.529 30.887 14.456 1.00 39.17 934 ASN A CA 1
ATOM 2317 C C . ASN A 1 375 ? 8.400 30.526 15.655 1.00 42.24 934 ASN A C 1
ATOM 2318 O O . ASN A 1 375 ? 9.378 31.223 15.950 1.00 49.07 934 ASN A O 1
ATOM 2323 N N . LEU A 1 376 ? 8.068 29.436 16.350 1.00 43.58 935 LEU A N 1
ATOM 2324 C CA . LEU A 1 376 ? 8.770 29.064 17.573 1.00 53.10 935 LEU A CA 1
ATOM 2325 C C . LEU A 1 376 ? 10.182 28.550 17.328 1.00 59.89 935 LEU A C 1
ATOM 2326 O O . LEU A 1 376 ? 10.894 28.274 18.299 1.00 61.03 935 LEU A O 1
ATOM 2331 N N . THR A 1 377 ? 10.608 28.402 16.074 1.00 66.40 936 THR A N 1
ATOM 2332 C CA . THR A 1 377 ? 11.988 28.001 15.835 1.00 72.24 936 THR A CA 1
ATOM 2333 C C . THR A 1 377 ? 12.975 29.138 16.072 1.00 77.45 936 THR A C 1
ATOM 2334 O O . THR A 1 377 ? 14.179 28.876 16.167 1.00 83.50 936 THR A O 1
ATOM 2338 N N . ASN A 1 378 ? 12.503 30.383 16.178 1.00 79.08 937 ASN A N 1
ATOM 2339 C CA . ASN A 1 378 ? 13.375 31.494 16.538 1.00 75.42 937 ASN A CA 1
ATOM 2340 C C . ASN A 1 378 ? 13.590 31.612 18.041 1.00 75.00 937 ASN A C 1
ATOM 2341 O O . ASN A 1 378 ? 14.389 32.449 18.474 1.00 66.04 937 ASN A O 1
ATOM 2346 N N . THR A 1 379 ? 12.888 30.806 18.838 1.00 82.88 938 THR A N 1
ATOM 2347 C CA . THR A 1 379 ? 13.007 30.831 20.291 1.00 84.82 938 THR A CA 1
ATOM 2348 C C . THR A 1 379 ? 13.518 29.484 20.796 1.00 79.26 938 THR A C 1
ATOM 2349 O O . THR A 1 379 ? 14.108 28.717 20.028 1.00 81.67 938 THR A O 1
ATOM 2353 N N . LYS A 1 380 ? 13.324 29.196 22.087 1.00 82.75 939 LYS A N 1
ATOM 2354 C CA . LYS A 1 380 ? 13.743 27.926 22.668 1.00 88.06 939 LYS A CA 1
ATOM 2355 C C . LYS A 1 380 ? 12.638 27.260 23.479 1.00 96.71 939 LYS A C 1
ATOM 2356 O O . LYS A 1 380 ? 12.894 26.239 24.129 1.00 102.09 939 LYS A O 1
ATOM 2358 N N . GLN A 1 381 ? 11.424 27.805 23.460 1.00 94.84 940 GLN A N 1
ATOM 2359 C CA . GLN A 1 381 ? 10.330 27.240 24.236 1.00 96.12 940 GLN A CA 1
ATOM 2360 C C . GLN A 1 381 ? 9.868 25.918 23.635 1.00 100.42 940 GLN A C 1
ATOM 2361 O O . GLN A 1 381 ? 9.828 25.749 22.413 1.00 109.49 940 GLN A O 1
ATOM 2363 N N . ASN A 1 382 ? 9.515 24.980 24.506 1.00 75.76 941 ASN A N 1
ATOM 2364 C CA . ASN A 1 382 ? 9.096 23.638 24.103 1.00 82.00 941 ASN A CA 1
ATOM 2365 C C . ASN A 1 382 ? 7.585 23.475 24.203 1.00 79.19 941 ASN A C 1
ATOM 2366 O O . ASN A 1 382 ? 7.094 22.488 24.747 1.00 86.29 941 ASN A O 1
ATOM 2371 N N . PHE A 1 383 ? 6.827 24.448 23.685 1.00 62.17 942 PHE A N 1
ATOM 2372 C CA . PHE A 1 383 ? 5.370 24.386 23.789 1.00 57.73 942 PHE A CA 1
ATOM 2373 C C . PHE A 1 383 ? 4.819 23.128 23.129 1.00 59.09 942 PHE A C 1
ATOM 2374 O O . PHE A 1 383 ? 3.826 22.558 23.595 1.00 63.01 942 PHE A O 1
ATOM 2382 N N . PHE A 1 384 ? 5.449 22.682 22.045 1.00 62.55 943 PHE A N 1
ATOM 2383 C CA . PHE A 1 384 ? 4.985 21.500 21.331 1.00 59.02 943 PHE A CA 1
ATOM 2384 C C . PHE A 1 384 ? 5.506 20.201 21.928 1.00 59.93 943 PHE A C 1
ATOM 2385 O O . PHE A 1 384 ? 5.229 19.131 21.377 1.00 71.39 943 PHE A O 1
ATOM 2393 N N . SER A 1 385 ? 6.254 20.266 23.028 1.00 67.15 944 SER A N 1
ATOM 2394 C CA . SER A 1 385 ? 6.634 19.078 23.778 1.00 71.54 944 SER A CA 1
ATOM 2395 C C . SER A 1 385 ? 5.608 18.706 24.839 1.00 77.44 944 SER A C 1
ATOM 2396 O O . SER A 1 385 ? 5.650 17.584 25.355 1.00 91.18 944 SER A O 1
ATOM 2399 N N . GLN A 1 386 ? 4.705 19.620 25.180 1.00 75.23 945 GLN A N 1
ATOM 2400 C CA . GLN A 1 386 ? 3.644 19.314 26.126 1.00 74.88 945 GLN A CA 1
ATOM 2401 C C . GLN A 1 386 ? 2.740 18.229 25.558 1.00 66.71 945 GLN A C 1
ATOM 2402 O O . GLN A 1 386 ? 2.373 18.257 24.380 1.00 63.93 945 GLN A O 1
ATOM 2408 N N . THR A 1 387 ? 2.387 17.265 26.400 1.00 70.87 946 THR A N 1
ATOM 2409 C CA . THR A 1 387 ? 1.716 16.050 25.951 1.00 74.07 946 THR A CA 1
ATOM 2410 C C . THR A 1 387 ? 0.246 16.219 25.561 1.00 67.25 946 THR A C 1
ATOM 2411 O O . THR A 1 387 ? -0.243 15.438 24.734 1.00 79.06 946 THR A O 1
ATOM 2415 N N . PRO A 1 388 ? -0.502 17.184 26.115 1.00 66.14 947 PRO A N 1
ATOM 2416 C CA . PRO A 1 388 ? -1.828 17.464 25.537 1.00 64.32 947 PRO A CA 1
ATOM 2417 C C . PRO A 1 388 ? -1.791 17.714 24.036 1.00 71.80 947 PRO A C 1
ATOM 2418 O O . PRO A 1 388 ? -2.514 17.053 23.277 1.00 71.31 947 PRO A O 1
ATOM 2422 N N . ILE A 1 389 ? -0.950 18.651 23.592 1.00 64.98 948 ILE A N 1
ATOM 2423 C CA . ILE A 1 389 ? -0.850 18.975 22.171 1.00 64.85 948 ILE A CA 1
ATOM 2424 C C . ILE A 1 389 ? -0.405 17.756 21.374 1.00 63.83 948 ILE A C 1
ATOM 2425 O O . ILE A 1 389 ? -1.009 17.404 20.351 1.00 57.88 948 ILE A O 1
ATOM 2430 N N . LEU A 1 390 ? 0.677 17.111 21.819 1.00 61.13 949 LEU A N 1
ATOM 2431 C CA . LEU A 1 390 ? 1.226 15.975 21.086 1.00 68.18 949 LEU A CA 1
ATOM 2432 C C . LEU A 1 390 ? 0.179 14.886 20.900 1.00 74.79 949 LEU A C 1
ATOM 2433 O O . LEU A 1 390 ? -0.043 14.409 19.781 1.00 64.80 949 LEU A O 1
ATOM 2438 N N . GLN A 1 391 ? -0.494 14.498 21.988 1.00 64.88 950 GLN A N 1
ATOM 2439 C CA . GLN A 1 391 ? -1.456 13.404 21.913 1.00 71.63 950 GLN A CA 1
ATOM 2440 C C . GLN A 1 391 ? -2.696 13.793 21.121 1.00 68.89 950 GLN A C 1
ATOM 2441 O O . GLN A 1 391 ? -3.279 12.951 20.431 1.00 74.81 950 GLN A O 1
ATOM 2447 N N . ALA A 1 392 ? -3.122 15.056 21.201 1.00 62.36 951 ALA A N 1
ATOM 2448 C CA . ALA A 1 392 ? -4.233 15.494 20.363 1.00 60.56 951 ALA A CA 1
ATOM 2449 C C . ALA A 1 392 ? -3.877 15.380 18.885 1.00 59.22 951 ALA A C 1
ATOM 2450 O O . ALA A 1 392 ? -4.691 14.918 18.073 1.00 59.37 951 ALA A O 1
ATOM 2452 N N . LEU A 1 393 ? -2.651 15.772 18.525 1.00 58.18 952 LEU A N 1
ATOM 2453 C CA . LEU A 1 393 ? -2.208 15.654 17.138 1.00 57.48 952 LEU A CA 1
ATOM 2454 C C . LEU A 1 393 ? -2.167 14.193 16.695 1.00 59.57 952 LEU A C 1
ATOM 2455 O O . LEU A 1 393 ? -2.667 13.845 15.615 1.00 62.53 952 LEU A O 1
ATOM 2460 N N . GLN A 1 394 ? -1.576 13.354 17.540 1.00 71.38 953 GLN A N 1
ATOM 2461 C CA . GLN A 1 394 ? -1.482 11.897 17.273 1.00 64.50 953 GLN A CA 1
ATOM 2462 C C . GLN A 1 394 ? -2.884 11.317 17.075 1.00 65.35 953 GLN A C 1
ATOM 2463 O O . GLN A 1 394 ? -3.044 10.556 16.128 1.00 70.12 953 GLN A O 1
ATOM 2469 N N . HIS A 1 395 ? -3.862 11.733 17.885 1.00 65.26 954 HIS A N 1
ATOM 2470 C CA . HIS A 1 395 ? -5.200 11.159 17.836 1.00 66.47 954 HIS A CA 1
ATOM 2471 C C . HIS A 1 395 ? -5.969 11.634 16.613 1.00 64.63 954 HIS A C 1
ATOM 2472 O O . HIS A 1 395 ? -6.746 10.870 16.027 1.00 65.91 954 HIS A O 1
ATOM 2479 N N . VAL A 1 396 ? -5.776 12.892 16.209 1.00 61.85 955 VAL A N 1
ATOM 2480 C CA . VAL A 1 396 ? -6.612 13.471 15.166 1.00 60.30 955 VAL A CA 1
ATOM 2481 C C . VAL A 1 396 ? -5.974 13.406 13.782 1.00 64.16 955 VAL A C 1
ATOM 2482 O O . VAL A 1 396 ? -6.632 13.774 12.798 1.00 62.72 955 VAL A O 1
ATOM 2486 N N . GLN A 1 397 ? -4.722 12.945 13.666 1.00 60.12 956 GLN A N 1
ATOM 2487 C CA . GLN A 1 397 ? -4.136 12.792 12.333 1.00 59.85 956 GLN A CA 1
ATOM 2488 C C . GLN A 1 397 ? -4.979 11.881 11.446 1.00 68.00 956 GLN A C 1
ATOM 2489 O O . GLN A 1 397 ? -5.084 12.108 10.234 1.00 60.86 956 GLN A O 1
ATOM 2495 N N . ALA A 1 398 ? -5.592 10.848 12.029 1.00 69.63 957 ALA A N 1
ATOM 2496 C CA . ALA A 1 398 ? -6.319 9.861 11.237 1.00 75.47 957 ALA A CA 1
ATOM 2497 C C . ALA A 1 398 ? -7.553 10.435 10.550 1.00 69.93 957 ALA A C 1
ATOM 2498 O O . ALA A 1 398 ? -8.049 9.828 9.595 1.00 82.28 957 ALA A O 1
ATOM 2500 N N . SER A 1 399 ? -8.058 11.582 11.001 1.00 66.00 958 SER A N 1
ATOM 2501 C CA . SER A 1 399 ? -9.285 12.157 10.463 1.00 68.39 958 SER A CA 1
ATOM 2502 C C . SER A 1 399 ? -9.028 13.193 9.373 1.00 66.14 958 SER A C 1
ATOM 2503 O O . SER A 1 399 ? -9.963 13.886 8.959 1.00 72.39 958 SER A O 1
ATOM 2506 N N . CYS A 1 400 ? -7.791 13.317 8.907 1.00 67.76 959 CYS A N 1
ATOM 2507 C CA . CYS A 1 400 ? -7.449 14.158 7.770 1.00 58.09 959 CYS A CA 1
ATOM 2508 C C . CYS A 1 400 ? -7.264 13.293 6.528 1.00 61.28 959 CYS A C 1
ATOM 2509 O O . CYS A 1 400 ? -6.825 12.144 6.615 1.00 70.19 959 CYS A O 1
ATOM 2512 N N . ASP A 1 401 ? -7.608 13.846 5.368 1.00 59.54 960 ASP A N 1
ATOM 2513 C CA . ASP A 1 401 ? -7.331 13.113 4.142 1.00 61.33 960 ASP A CA 1
ATOM 2514 C C . ASP A 1 401 ? -5.832 13.143 3.844 1.00 60.89 960 ASP A C 1
ATOM 2515 O O . ASP A 1 401 ? -5.059 13.869 4.476 1.00 59.06 960 ASP A O 1
ATOM 2520 N N . GLU A 1 402 ? -5.426 12.338 2.861 1.00 62.82 961 GLU A N 1
ATOM 2521 C CA . GLU A 1 402 ? -4.002 12.158 2.591 1.00 63.01 961 GLU A CA 1
ATOM 2522 C C . GLU A 1 402 ? -3.337 13.468 2.182 1.00 60.95 961 GLU A C 1
ATOM 2523 O O . GLU A 1 402 ? -2.195 13.746 2.578 1.00 60.10 961 GLU A O 1
ATOM 2529 N N . ALA A 1 403 ? -4.042 14.293 1.401 1.00 60.32 962 ALA A N 1
ATOM 2530 C CA . ALA A 1 403 ? -3.486 15.574 0.973 1.00 61.15 962 ALA A CA 1
ATOM 2531 C C . ALA A 1 403 ? -3.149 16.458 2.165 1.00 56.57 962 ALA A C 1
ATOM 2532 O O . ALA A 1 403 ? -2.126 17.152 2.164 1.00 57.20 962 ALA A O 1
ATOM 2534 N N . HIS A 1 404 ? -3.993 16.444 3.197 1.00 57.77 963 HIS A N 1
ATOM 2535 C CA . HIS A 1 404 ? -3.712 17.235 4.386 1.00 53.42 963 HIS A CA 1
ATOM 2536 C C . HIS A 1 404 ? -2.775 16.525 5.353 1.00 53.90 963 HIS A C 1
ATOM 2537 O O . HIS A 1 404 ? -2.085 17.196 6.128 1.00 52.48 963 HIS A O 1
ATOM 2544 N N . LYS A 1 405 ? -2.731 15.190 5.324 1.00 56.07 964 LYS A N 1
ATOM 2545 C CA . LYS A 1 405 ? -1.682 14.482 6.049 1.00 56.96 964 LYS A CA 1
ATOM 2546 C C . LYS A 1 405 ? -0.304 14.877 5.543 1.00 58.71 964 LYS A C 1
ATOM 2547 O O . LYS A 1 405 ? 0.643 14.975 6.333 1.00 67.92 964 LYS A O 1
ATOM 2553 N N . MET A 1 406 ? -0.166 15.106 4.236 1.00 56.90 965 MET A N 1
ATOM 2554 C CA . MET A 1 406 ? 1.118 15.562 3.722 1.00 56.71 965 MET A CA 1
ATOM 2555 C C . MET A 1 406 ? 1.277 17.076 3.803 1.00 54.29 965 MET A C 1
ATOM 2556 O O . MET A 1 406 ? 2.409 17.565 3.900 1.00 64.00 965 MET A O 1
ATOM 2561 N N . LYS A 1 407 ? 0.175 17.830 3.771 1.00 52.91 966 LYS A N 1
ATOM 2562 C CA . LYS A 1 407 ? 0.270 19.276 3.938 1.00 50.70 966 LYS A CA 1
ATOM 2563 C C . LYS A 1 407 ? 0.836 19.634 5.307 1.00 50.84 966 LYS A C 1
ATOM 2564 O O . LYS A 1 407 ? 1.586 20.608 5.442 1.00 53.14 966 LYS A O 1
ATOM 2570 N N . PHE A 1 408 ? 0.498 18.850 6.329 1.00 53.79 967 PHE A N 1
ATOM 2571 C CA . PHE A 1 408 ? 0.954 19.075 7.696 1.00 52.43 967 PHE A CA 1
ATOM 2572 C C . PHE A 1 408 ? 1.881 17.959 8.168 1.00 51.41 967 PHE A C 1
ATOM 2573 O O . PHE A 1 408 ? 1.813 17.523 9.318 1.00 51.97 967 PHE A O 1
ATOM 2581 N N . SER A 1 409 ? 2.764 17.492 7.281 1.00 52.66 968 SER A N 1
ATOM 2582 C CA . SER A 1 409 ? 3.637 16.370 7.618 1.00 54.82 968 SER A CA 1
ATOM 2583 C C . SER A 1 409 ? 4.554 16.713 8.783 1.00 54.62 968 SER A C 1
ATOM 2584 O O . SER A 1 409 ? 4.617 15.981 9.776 1.00 55.91 968 SER A O 1
ATOM 2587 N N . ASP A 1 410 ? 5.281 17.828 8.673 1.00 53.25 969 ASP A N 1
ATOM 2588 C CA . ASP A 1 410 ? 6.263 18.176 9.694 1.00 60.77 969 ASP A CA 1
ATOM 2589 C C . ASP A 1 410 ? 5.614 18.401 11.053 1.00 56.76 969 ASP A C 1
ATOM 2590 O O . ASP A 1 410 ? 6.259 18.199 12.088 1.00 58.85 969 ASP A O 1
ATOM 2595 N N . LEU A 1 411 ? 4.345 18.813 11.076 1.00 51.21 970 LEU A N 1
ATOM 2596 C CA . LEU A 1 411 ? 3.648 18.973 12.347 1.00 61.40 970 LEU A CA 1
ATOM 2597 C C . LEU A 1 411 ? 3.246 17.622 12.924 1.00 53.04 970 LEU A C 1
ATOM 2598 O O . LEU A 1 411 ? 3.471 17.350 14.109 1.00 54.12 970 LEU A O 1
ATOM 2603 N N . PHE A 1 412 ? 2.650 16.759 12.096 1.00 53.93 971 PHE A N 1
ATOM 2604 C CA . PHE A 1 412 ? 2.220 15.448 12.573 1.00 56.16 971 PHE A CA 1
ATOM 2605 C C . PHE A 1 412 ? 3.395 14.602 13.047 1.00 58.44 971 PHE A C 1
ATOM 2606 O O . PHE A 1 412 ? 3.212 13.704 13.876 1.00 60.41 971 PHE A O 1
ATOM 2614 N N . SER A 1 413 ? 4.597 14.867 12.540 1.00 63.65 972 SER A N 1
ATOM 2615 C CA . SER A 1 413 ? 5.776 14.087 12.908 1.00 68.76 972 SER A CA 1
ATOM 2616 C C . SER A 1 413 ? 6.080 14.219 14.396 1.00 77.15 972 SER A C 1
ATOM 2617 O O . SER A 1 413 ? 7.085 14.811 14.789 1.00 84.84 972 SER A O 1
ATOM 2620 N N . VAL B 1 24 ? 37.241 55.338 -20.878 1.00 105.75 583 VAL B N 1
ATOM 2621 C CA . VAL B 1 24 ? 36.741 54.509 -21.967 1.00 108.45 583 VAL B CA 1
ATOM 2622 C C . VAL B 1 24 ? 35.708 53.511 -21.449 1.00 107.27 583 VAL B C 1
ATOM 2623 O O . VAL B 1 24 ? 34.650 53.327 -22.053 1.00 103.59 583 VAL B O 1
ATOM 2627 N N . LEU B 1 25 ? 36.017 52.876 -20.316 1.00 109.91 584 LEU B N 1
ATOM 2628 C CA . LEU B 1 25 ? 35.140 51.857 -19.752 1.00 99.61 584 LEU B CA 1
ATOM 2629 C C . LEU B 1 25 ? 33.918 52.441 -19.054 1.00 104.82 584 LEU B C 1
ATOM 2630 O O . LEU B 1 25 ? 33.086 51.674 -18.559 1.00 111.32 584 LEU B O 1
ATOM 2635 N N . GLN B 1 26 ? 33.798 53.766 -18.990 1.00 103.89 585 GLN B N 1
ATOM 2636 C CA . GLN B 1 26 ? 32.640 54.422 -18.400 1.00 99.86 585 GLN B CA 1
ATOM 2637 C C . GLN B 1 26 ? 31.742 55.096 -19.424 1.00 103.06 585 GLN B C 1
ATOM 2638 O O . GLN B 1 26 ? 30.533 55.179 -19.205 1.00 100.64 585 GLN B O 1
ATOM 2644 N N . LEU B 1 27 ? 32.299 55.564 -20.545 1.00 105.73 586 LEU B N 1
ATOM 2645 C CA . LEU B 1 27 ? 31.481 56.195 -21.574 1.00 107.21 586 LEU B CA 1
ATOM 2646 C C . LEU B 1 27 ? 30.628 55.189 -22.342 1.00 106.76 586 LEU B C 1
ATOM 2647 O O . LEU B 1 27 ? 29.714 55.601 -23.068 1.00 111.40 586 LEU B O 1
ATOM 2652 N N . GLN B 1 28 ? 30.898 53.886 -22.202 1.00 101.41 587 GLN B N 1
ATOM 2653 C CA . GLN B 1 28 ? 29.916 52.899 -22.638 1.00 101.85 587 GLN B CA 1
ATOM 2654 C C . GLN B 1 28 ? 28.771 52.805 -21.637 1.00 103.01 587 GLN B C 1
ATOM 2655 O O . GLN B 1 28 ? 27.627 52.524 -22.013 1.00 103.87 587 GLN B O 1
ATOM 2661 N N . LYS B 1 29 ? 29.063 53.036 -20.361 1.00 102.49 588 LYS B N 1
ATOM 2662 C CA . LYS B 1 29 ? 28.042 53.015 -19.323 1.00 93.75 588 LYS B CA 1
ATOM 2663 C C . LYS B 1 29 ? 27.075 54.178 -19.489 1.00 93.63 588 LYS B C 1
ATOM 2664 O O . LYS B 1 29 ? 27.480 55.280 -19.854 1.00 94.59 588 LYS B O 1
ATOM 2666 N N . GLU B 1 34 ? 20.630 48.480 -22.421 1.00 98.98 593 GLU B N 1
ATOM 2667 C CA . GLU B 1 34 ? 20.108 47.322 -21.705 1.00 97.55 593 GLU B CA 1
ATOM 2668 C C . GLU B 1 34 ? 20.923 47.057 -20.443 1.00 95.31 593 GLU B C 1
ATOM 2669 O O . GLU B 1 34 ? 22.125 47.320 -20.404 1.00 99.65 593 GLU B O 1
ATOM 2671 N N . ALA B 1 35 ? 20.259 46.523 -19.416 1.00 95.06 594 ALA B N 1
ATOM 2672 C CA . ALA B 1 35 ? 20.892 46.390 -18.108 1.00 94.53 594 ALA B CA 1
ATOM 2673 C C . ALA B 1 35 ? 22.027 45.372 -18.123 1.00 96.08 594 ALA B C 1
ATOM 2674 O O . ALA B 1 35 ? 23.041 45.563 -17.441 1.00 89.20 594 ALA B O 1
ATOM 2676 N N . GLN B 1 36 ? 21.873 44.282 -18.882 1.00 105.13 595 GLN B N 1
ATOM 2677 C CA . GLN B 1 36 ? 22.852 43.197 -18.839 1.00 103.47 595 GLN B CA 1
ATOM 2678 C C . GLN B 1 36 ? 24.221 43.663 -19.317 1.00 100.92 595 GLN B C 1
ATOM 2679 O O . GLN B 1 36 ? 25.244 43.389 -18.676 1.00 103.61 595 GLN B O 1
ATOM 2685 N N . CYS B 1 37 ? 24.263 44.340 -20.464 1.00 101.74 596 CYS B N 1
ATOM 2686 C CA . CYS B 1 37 ? 25.508 44.961 -20.901 1.00 102.14 596 CYS B CA 1
ATOM 2687 C C . CYS B 1 37 ? 26.074 45.884 -19.824 1.00 95.01 596 CYS B C 1
ATOM 2688 O O . CYS B 1 37 ? 27.289 45.900 -19.586 1.00 94.94 596 CYS B O 1
ATOM 2690 N N . GLU B 1 38 ? 25.215 46.642 -19.137 1.00 94.49 597 GLU B N 1
ATOM 2691 C CA . GLU B 1 38 ? 25.757 47.586 -18.166 1.00 94.10 597 GLU B CA 1
ATOM 2692 C C . GLU B 1 38 ? 26.380 46.877 -16.968 1.00 88.93 597 GLU B C 1
ATOM 2693 O O . GLU B 1 38 ? 27.455 47.279 -16.524 1.00 88.38 597 GLU B O 1
ATOM 2699 N N . VAL B 1 39 ? 25.753 45.821 -16.445 1.00 87.88 598 VAL B N 1
ATOM 2700 C CA . VAL B 1 39 ? 26.338 45.130 -15.296 1.00 87.83 598 VAL B CA 1
ATOM 2701 C C . VAL B 1 39 ? 27.588 44.363 -15.713 1.00 87.50 598 VAL B C 1
ATOM 2702 O O . VAL B 1 39 ? 28.596 44.336 -14.987 1.00 86.53 598 VAL B O 1
ATOM 2706 N N . MET B 1 40 ? 27.548 43.736 -16.893 1.00 90.03 599 MET B N 1
ATOM 2707 C CA . MET B 1 40 ? 28.720 43.056 -17.424 1.00 91.80 599 MET B CA 1
ATOM 2708 C C . MET B 1 40 ? 29.850 44.024 -17.744 1.00 92.71 599 MET B C 1
ATOM 2709 O O . MET B 1 40 ? 30.987 43.585 -17.938 1.00 93.81 599 MET B O 1
ATOM 2711 N N . GLN B 1 41 ? 29.564 45.321 -17.830 1.00 92.43 600 GLN B N 1
ATOM 2712 C CA . GLN B 1 41 ? 30.654 46.285 -17.922 1.00 92.97 600 GLN B CA 1
ATOM 2713 C C . GLN B 1 41 ? 31.096 46.805 -16.557 1.00 90.37 600 GLN B C 1
ATOM 2714 O O . GLN B 1 41 ? 32.294 47.027 -16.339 1.00 90.62 600 GLN B O 1
ATOM 2720 N N . GLU B 1 42 ? 30.150 47.024 -15.640 1.00 87.99 601 GLU B N 1
ATOM 2721 C CA . GLU B 1 42 ? 30.508 47.437 -14.287 1.00 85.48 601 GLU B CA 1
ATOM 2722 C C . GLU B 1 42 ? 31.435 46.424 -13.635 1.00 84.98 601 GLU B C 1
ATOM 2723 O O . GLU B 1 42 ? 32.316 46.797 -12.845 1.00 83.99 601 GLU B O 1
ATOM 2729 N N . ILE B 1 43 ? 31.268 45.141 -13.966 1.00 85.79 602 ILE B N 1
ATOM 2730 C CA . ILE B 1 43 ? 32.188 44.139 -13.435 1.00 85.60 602 ILE B CA 1
ATOM 2731 C C . ILE B 1 43 ? 33.604 44.396 -13.939 1.00 87.41 602 ILE B C 1
ATOM 2732 O O . ILE B 1 43 ? 34.572 44.284 -13.180 1.00 86.72 602 ILE B O 1
ATOM 2737 N N . VAL B 1 44 ? 33.751 44.763 -15.215 1.00 89.85 603 VAL B N 1
ATOM 2738 C CA . VAL B 1 44 ? 35.077 45.086 -15.738 1.00 91.72 603 VAL B CA 1
ATOM 2739 C C . VAL B 1 44 ? 35.618 46.341 -15.066 1.00 90.60 603 VAL B C 1
ATOM 2740 O O . VAL B 1 44 ? 36.822 46.457 -14.812 1.00 91.06 603 VAL B O 1
ATOM 2744 N N . ASP B 1 45 ? 34.738 47.300 -14.774 1.00 89.22 604 ASP B N 1
ATOM 2745 C CA . ASP B 1 45 ? 35.155 48.492 -14.039 1.00 89.73 604 ASP B CA 1
ATOM 2746 C C . ASP B 1 45 ? 35.787 48.107 -12.706 1.00 86.06 604 ASP B C 1
ATOM 2747 O O . ASP B 1 45 ? 36.886 48.563 -12.363 1.00 86.30 604 ASP B O 1
ATOM 2752 N N . GLN B 1 46 ? 35.111 47.235 -11.955 1.00 87.91 605 GLN B N 1
ATOM 2753 C CA . GLN B 1 46 ? 35.644 46.798 -10.667 1.00 90.11 605 GLN B CA 1
ATOM 2754 C C . GLN B 1 46 ? 36.934 45.996 -10.833 1.00 87.19 605 GLN B C 1
ATOM 2755 O O . GLN B 1 46 ? 37.893 46.192 -10.074 1.00 89.26 605 GLN B O 1
ATOM 2757 N N . VAL B 1 47 ? 36.978 45.089 -11.813 1.00 88.35 606 VAL B N 1
ATOM 2758 C CA . VAL B 1 47 ? 38.173 44.272 -12.019 1.00 88.60 606 VAL B CA 1
ATOM 2759 C C . VAL B 1 47 ? 39.375 45.150 -12.342 1.00 89.03 606 VAL B C 1
ATOM 2760 O O . VAL B 1 47 ? 40.485 44.914 -11.846 1.00 89.27 606 VAL B O 1
ATOM 2764 N N . LEU B 1 48 ? 39.178 46.177 -13.172 1.00 90.15 607 LEU B N 1
ATOM 2765 C CA . LEU B 1 48 ? 40.269 47.097 -13.475 1.00 100.05 607 LEU B CA 1
ATOM 2766 C C . LEU B 1 48 ? 40.636 47.945 -12.265 1.00 92.82 607 LEU B C 1
ATOM 2767 O O . LEU B 1 48 ? 41.805 48.314 -12.102 1.00 93.91 607 LEU B O 1
ATOM 2769 N N . GLU B 1 49 ? 39.659 48.270 -11.413 1.00 96.84 608 GLU B N 1
ATOM 2770 C CA . GLU B 1 49 ? 39.982 48.964 -10.171 1.00 93.43 608 GLU B CA 1
ATOM 2771 C C . GLU B 1 49 ? 40.817 48.092 -9.242 1.00 93.81 608 GLU B C 1
ATOM 2772 O O . GLU B 1 49 ? 41.591 48.616 -8.434 1.00 89.67 608 GLU B O 1
ATOM 2774 N N . GLU B 1 50 ? 40.686 46.768 -9.349 1.00 93.12 609 GLU B N 1
ATOM 2775 C CA . GLU B 1 50 ? 41.400 45.834 -8.484 1.00 97.07 609 GLU B CA 1
ATOM 2776 C C . GLU B 1 50 ? 42.895 45.719 -8.807 1.00 104.15 609 GLU B C 1
ATOM 2777 O O . GLU B 1 50 ? 43.543 44.793 -8.305 1.00 105.98 609 GLU B O 1
ATOM 2779 N N . ASP B 1 51 ? 43.450 46.614 -9.619 1.00 107.21 610 ASP B N 1
ATOM 2780 C CA . ASP B 1 51 ? 44.882 46.609 -9.913 1.00 106.39 610 ASP B CA 1
ATOM 2781 C C . ASP B 1 51 ? 45.342 47.971 -10.427 1.00 101.55 610 ASP B C 1
ATOM 2782 O O . ASP B 1 51 ? 46.421 48.448 -10.072 1.00 97.36 610 ASP B O 1
ATOM 2787 N N . GLN B 1 56 ? 43.664 57.801 -7.617 1.00 104.97 615 GLN B N 1
ATOM 2788 C CA . GLN B 1 56 ? 42.538 58.686 -7.346 1.00 99.70 615 GLN B CA 1
ATOM 2789 C C . GLN B 1 56 ? 41.238 58.059 -7.820 1.00 98.76 615 GLN B C 1
ATOM 2790 O O . GLN B 1 56 ? 41.037 57.829 -9.013 1.00 99.15 615 GLN B O 1
ATOM 2796 N N . LEU B 1 57 ? 40.356 57.770 -6.872 1.00 96.22 616 LEU B N 1
ATOM 2797 C CA . LEU B 1 57 ? 39.052 57.208 -7.179 1.00 94.25 616 LEU B CA 1
ATOM 2798 C C . LEU B 1 57 ? 37.922 58.208 -6.986 1.00 92.47 616 LEU B C 1
ATOM 2799 O O . LEU B 1 57 ? 36.755 57.845 -7.180 1.00 93.11 616 LEU B O 1
ATOM 2804 N N . SER B 1 58 ? 38.234 59.452 -6.602 1.00 94.35 617 SER B N 1
ATOM 2805 C CA . SER B 1 58 ? 37.179 60.443 -6.406 1.00 86.10 617 SER B CA 1
ATOM 2806 C C . SER B 1 58 ? 36.535 60.850 -7.725 1.00 89.39 617 SER B C 1
ATOM 2807 O O . SER B 1 58 ? 35.323 61.086 -7.773 1.00 80.81 617 SER B O 1
ATOM 2810 N N . VAL B 1 59 ? 37.323 60.943 -8.799 1.00 88.51 618 VAL B N 1
ATOM 2811 C CA . VAL B 1 59 ? 36.769 61.364 -10.084 1.00 85.22 618 VAL B CA 1
ATOM 2812 C C . VAL B 1 59 ? 35.879 60.271 -10.669 1.00 86.35 618 VAL B C 1
ATOM 2813 O O . VAL B 1 59 ? 34.811 60.553 -11.235 1.00 89.57 618 VAL B O 1
ATOM 2817 N N . LEU B 1 60 ? 36.290 59.008 -10.526 1.00 82.52 619 LEU B N 1
ATOM 2818 C CA . LEU B 1 60 ? 35.415 57.902 -10.894 1.00 83.53 619 LEU B CA 1
ATOM 2819 C C . LEU B 1 60 ? 34.129 57.951 -10.083 1.00 84.86 619 LEU B C 1
ATOM 2820 O O . LEU B 1 60 ? 33.038 57.691 -10.607 1.00 88.38 619 LEU B O 1
ATOM 2825 N N . ALA B 1 61 ? 34.243 58.301 -8.799 1.00 85.04 620 ALA B N 1
ATOM 2826 C CA . ALA B 1 61 ? 33.062 58.436 -7.956 1.00 82.09 620 ALA B CA 1
ATOM 2827 C C . ALA B 1 61 ? 32.133 59.520 -8.481 1.00 84.94 620 ALA B C 1
ATOM 2828 O O . ALA B 1 61 ? 30.916 59.334 -8.512 1.00 80.11 620 ALA B O 1
ATOM 2830 N N . SER B 1 62 ? 32.688 60.659 -8.902 1.00 87.00 621 SER B N 1
ATOM 2831 C CA . SER B 1 62 ? 31.854 61.724 -9.455 1.00 91.05 621 SER B CA 1
ATOM 2832 C C . SER B 1 62 ? 31.154 61.268 -10.730 1.00 92.02 621 SER B C 1
ATOM 2833 O O . SER B 1 62 ? 29.963 61.549 -10.943 1.00 86.85 621 SER B O 1
ATOM 2836 N N . CYS B 1 63 ? 31.875 60.542 -11.585 1.00 91.42 622 CYS B N 1
ATOM 2837 C CA . CYS B 1 63 ? 31.297 60.158 -12.868 1.00 91.97 622 CYS B CA 1
ATOM 2838 C C . CYS B 1 63 ? 30.204 59.104 -12.704 1.00 86.61 622 CYS B C 1
ATOM 2839 O O . CYS B 1 63 ? 29.166 59.180 -13.371 1.00 91.67 622 CYS B O 1
ATOM 2842 N N . LEU B 1 64 ? 30.399 58.123 -11.817 1.00 82.92 623 LEU B N 1
ATOM 2843 C CA . LEU B 1 64 ? 29.306 57.186 -11.554 1.00 82.83 623 LEU B CA 1
ATOM 2844 C C . LEU B 1 64 ? 28.200 57.824 -10.719 1.00 78.43 623 LEU B C 1
ATOM 2845 O O . LEU B 1 64 ? 27.052 57.370 -10.765 1.00 77.86 623 LEU B O 1
ATOM 2850 N N . GLN B 1 65 ? 28.546 58.897 -10.025 1.00 80.18 624 GLN B N 1
ATOM 2851 C CA . GLN B 1 65 ? 27.510 59.635 -9.277 1.00 85.95 624 GLN B CA 1
ATOM 2852 C C . GLN B 1 65 ? 26.555 60.204 -10.325 1.00 89.49 624 GLN B C 1
ATOM 2853 O O . GLN B 1 65 ? 25.342 60.078 -10.141 1.00 89.57 624 GLN B O 1
ATOM 2859 N N . GLU B 1 66 ? 27.102 60.787 -11.398 1.00 92.67 625 GLU B N 1
ATOM 2860 C CA . GLU B 1 66 ? 26.241 61.343 -12.437 1.00 94.82 625 GLU B CA 1
ATOM 2861 C C . GLU B 1 66 ? 25.564 60.242 -13.250 1.00 89.98 625 GLU B C 1
ATOM 2862 O O . GLU B 1 66 ? 24.396 60.380 -13.634 1.00 82.62 625 GLU B O 1
ATOM 2868 N N . LEU B 1 67 ? 26.269 59.137 -13.511 1.00 86.85 626 LEU B N 1
ATOM 2869 C CA . LEU B 1 67 ? 25.737 58.102 -14.392 1.00 82.70 626 LEU B CA 1
ATOM 2870 C C . LEU B 1 67 ? 24.685 57.225 -13.728 1.00 85.68 626 LEU B C 1
ATOM 2871 O O . LEU B 1 67 ? 23.906 56.580 -14.438 1.00 91.71 626 LEU B O 1
ATOM 2876 N N . PHE B 1 68 ? 24.643 57.172 -12.399 1.00 83.82 627 PHE B N 1
ATOM 2877 C CA . PHE B 1 68 ? 23.683 56.325 -11.705 1.00 86.09 627 PHE B CA 1
ATOM 2878 C C . PHE B 1 68 ? 22.575 57.123 -11.035 1.00 86.83 627 PHE B C 1
ATOM 2879 O O . PHE B 1 68 ? 21.833 56.571 -10.214 1.00 85.04 627 PHE B O 1
ATOM 2887 N N . LYS B 1 69 ? 22.450 58.406 -11.362 1.00 84.93 628 LYS B N 1
ATOM 2888 C CA . LYS B 1 69 ? 21.206 59.106 -11.110 1.00 84.82 628 LYS B CA 1
ATOM 2889 C C . LYS B 1 69 ? 20.091 58.448 -11.919 1.00 97.42 628 LYS B C 1
ATOM 2890 O O . LYS B 1 69 ? 20.338 57.652 -12.830 1.00 108.31 628 LYS B O 1
ATOM 2892 N N . ALA B 1 70 ? 18.848 58.777 -11.561 1.00 102.13 629 ALA B N 1
ATOM 2893 C CA . ALA B 1 70 ? 17.652 58.181 -12.156 1.00 106.51 629 ALA B CA 1
ATOM 2894 C C . ALA B 1 70 ? 17.530 56.716 -11.752 1.00 103.43 629 ALA B C 1
ATOM 2895 O O . ALA B 1 70 ? 16.571 56.035 -12.130 1.00 113.32 629 ALA B O 1
ATOM 2897 N N . HIS B 1 71 ? 18.509 56.222 -10.995 1.00 97.63 630 HIS B N 1
ATOM 2898 C CA . HIS B 1 71 ? 18.348 54.991 -10.240 1.00 96.95 630 HIS B CA 1
ATOM 2899 C C . HIS B 1 71 ? 18.036 55.248 -8.777 1.00 85.12 630 HIS B C 1
ATOM 2900 O O . HIS B 1 71 ? 17.485 54.367 -8.109 1.00 73.78 630 HIS B O 1
ATOM 2907 N N . PHE B 1 72 ? 18.393 56.428 -8.271 1.00 80.86 631 PHE B N 1
ATOM 2908 C CA . PHE B 1 72 ? 17.994 56.878 -6.941 1.00 81.27 631 PHE B CA 1
ATOM 2909 C C . PHE B 1 72 ? 16.672 57.627 -7.091 1.00 86.40 631 PHE B C 1
ATOM 2910 O O . PHE B 1 72 ? 16.612 58.858 -7.108 1.00 81.85 631 PHE B O 1
ATOM 2918 N N . ARG B 1 73 ? 15.598 56.854 -7.226 1.00 93.09 632 ARG B N 1
ATOM 2919 C CA . ARG B 1 73 ? 14.275 57.410 -7.492 1.00 86.71 632 ARG B CA 1
ATOM 2920 C C . ARG B 1 73 ? 13.353 57.266 -6.285 1.00 89.81 632 ARG B C 1
ATOM 2921 O O . ARG B 1 73 ? 13.726 57.604 -5.160 1.00 81.42 632 ARG B O 1
ATOM 2923 N N . GLU B 1 75 ? 10.954 54.567 -6.417 1.00 73.32 634 GLU B N 1
ATOM 2924 C CA . GLU B 1 75 ? 10.845 53.522 -5.367 1.00 79.06 634 GLU B CA 1
ATOM 2925 C C . GLU B 1 75 ? 12.090 52.635 -5.394 1.00 78.60 634 GLU B C 1
ATOM 2926 O O . GLU B 1 75 ? 12.896 52.784 -6.316 1.00 83.51 634 GLU B O 1
ATOM 2928 N N . VAL B 1 76 ? 12.204 51.733 -4.421 1.00 74.18 635 VAL B N 1
ATOM 2929 C CA . VAL B 1 76 ? 13.388 50.842 -4.298 1.00 70.02 635 VAL B CA 1
ATOM 2930 C C . VAL B 1 76 ? 12.888 49.425 -4.079 1.00 66.45 635 VAL B C 1
ATOM 2931 O O . VAL B 1 76 ? 13.432 48.512 -4.675 1.00 69.75 635 VAL B O 1
ATOM 2935 N N . LEU B 1 77 ? 11.840 49.274 -3.292 1.00 65.31 636 LEU B N 1
ATOM 2936 C CA . LEU B 1 77 ? 11.330 47.924 -2.982 1.00 68.35 636 LEU B CA 1
ATOM 2937 C C . LEU B 1 77 ? 10.300 47.515 -4.034 1.00 75.05 636 LEU B C 1
ATOM 2938 O O . LEU B 1 77 ? 9.569 48.380 -4.493 1.00 89.64 636 LEU B O 1
ATOM 2943 N N . PRO B 1 78 ? 10.219 46.237 -4.447 1.00 70.33 637 PRO B N 1
ATOM 2944 C CA . PRO B 1 78 ? 9.218 45.807 -5.408 1.00 73.88 637 PRO B CA 1
ATOM 2945 C C . PRO B 1 78 ? 7.920 45.447 -4.677 1.00 90.66 637 PRO B C 1
ATOM 2946 O O . PRO B 1 78 ? 7.925 45.418 -3.476 1.00 96.27 637 PRO B O 1
ATOM 2950 N N . GLU B 1 79 ? 6.847 45.167 -5.421 1.00 93.59 638 GLU B N 1
ATOM 2951 C CA . GLU B 1 79 ? 5.548 44.822 -4.795 1.00 88.47 638 GLU B CA 1
ATOM 2952 C C . GLU B 1 79 ? 5.311 43.319 -4.927 1.00 88.17 638 GLU B C 1
ATOM 2953 O O . GLU B 1 79 ? 5.314 42.658 -3.880 1.00 83.39 638 GLU B O 1
ATOM 2959 N N . VAL B 1 90 ? 17.692 44.724 -7.786 1.00 69.73 649 VAL B N 1
ATOM 2960 C CA . VAL B 1 90 ? 18.590 43.722 -7.226 1.00 77.71 649 VAL B CA 1
ATOM 2961 C C . VAL B 1 90 ? 19.791 43.489 -8.150 1.00 84.57 649 VAL B C 1
ATOM 2962 O O . VAL B 1 90 ? 20.923 43.360 -7.682 1.00 80.68 649 VAL B O 1
ATOM 2966 N N . GLY B 1 91 ? 19.544 43.459 -9.457 1.00 80.48 650 GLY B N 1
ATOM 2967 C CA . GLY B 1 91 ? 20.567 43.212 -10.450 1.00 75.59 650 GLY B CA 1
ATOM 2968 C C . GLY B 1 91 ? 21.113 44.456 -11.108 1.00 76.50 650 GLY B C 1
ATOM 2969 O O . GLY B 1 91 ? 21.798 44.348 -12.131 1.00 79.86 650 GLY B O 1
ATOM 2970 N N . LYS B 1 92 ? 20.826 45.634 -10.553 1.00 86.01 651 LYS B N 1
ATOM 2971 C CA . LYS B 1 92 ? 21.316 46.890 -11.089 1.00 84.29 651 LYS B CA 1
ATOM 2972 C C . LYS B 1 92 ? 22.843 46.935 -11.044 1.00 76.10 651 LYS B C 1
ATOM 2973 O O . LYS B 1 92 ? 23.474 46.203 -10.277 1.00 75.04 651 LYS B O 1
ATOM 2975 N N . PRO B 1 93 ? 23.459 47.795 -11.863 1.00 77.63 652 PRO B N 1
ATOM 2976 C CA . PRO B 1 93 ? 24.930 47.808 -11.929 1.00 78.26 652 PRO B CA 1
ATOM 2977 C C . PRO B 1 93 ? 25.608 48.270 -10.653 1.00 76.04 652 PRO B C 1
ATOM 2978 O O . PRO B 1 93 ? 26.706 47.789 -10.353 1.00 76.06 652 PRO B O 1
ATOM 2982 N N . LEU B 1 94 ? 25.010 49.193 -9.897 1.00 88.21 653 LEU B N 1
ATOM 2983 C CA . LEU B 1 94 ? 25.655 49.643 -8.666 1.00 81.68 653 LEU B CA 1
ATOM 2984 C C . LEU B 1 94 ? 25.737 48.517 -7.642 1.00 75.10 653 LEU B C 1
ATOM 2985 O O . LEU B 1 94 ? 26.787 48.314 -7.019 1.00 78.94 653 LEU B O 1
ATOM 2990 N N . TYR B 1 95 ? 24.648 47.759 -7.476 1.00 70.03 654 TYR B N 1
ATOM 2991 C CA . TYR B 1 95 ? 24.643 46.646 -6.531 1.00 68.66 654 TYR B CA 1
ATOM 2992 C C . TYR B 1 95 ? 25.751 45.642 -6.830 1.00 69.91 654 TYR B C 1
ATOM 2993 O O . TYR B 1 95 ? 26.223 44.954 -5.917 1.00 68.76 654 TYR B O 1
ATOM 3002 N N . LEU B 1 96 ? 26.180 45.552 -8.095 1.00 72.32 655 LEU B N 1
ATOM 3003 C CA . LEU B 1 96 ? 27.308 44.696 -8.460 1.00 75.65 655 LEU B CA 1
ATOM 3004 C C . LEU B 1 96 ? 28.513 44.952 -7.563 1.00 72.71 655 LEU B C 1
ATOM 3005 O O . LEU B 1 96 ? 29.142 44.005 -7.076 1.00 72.50 655 LEU B O 1
ATOM 3010 N N . ILE B 1 97 ? 28.833 46.227 -7.311 1.00 72.12 656 ILE B N 1
ATOM 3011 C CA . ILE B 1 97 ? 29.913 46.548 -6.380 1.00 74.67 656 ILE B CA 1
ATOM 3012 C C . ILE B 1 97 ? 29.674 45.864 -5.041 1.00 68.92 656 ILE B C 1
ATOM 3013 O O . ILE B 1 97 ? 30.532 45.121 -4.544 1.00 68.86 656 ILE B O 1
ATOM 3018 N N . PHE B 1 98 ? 28.491 46.081 -4.452 1.00 67.21 657 PHE B N 1
ATOM 3019 C CA . PHE B 1 98 ? 28.120 45.366 -3.234 1.00 65.24 657 PHE B CA 1
ATOM 3020 C C . PHE B 1 98 ? 28.381 43.875 -3.389 1.00 66.08 657 PHE B C 1
ATOM 3021 O O . PHE B 1 98 ? 29.031 43.252 -2.540 1.00 65.33 657 PHE B O 1
ATOM 3029 N N . ARG B 1 99 ? 27.907 43.298 -4.500 1.00 67.78 658 ARG B N 1
ATOM 3030 C CA . ARG B 1 99 ? 28.135 41.883 -4.774 1.00 72.77 658 ARG B CA 1
ATOM 3031 C C . ARG B 1 99 ? 29.608 41.532 -4.629 1.00 69.55 658 ARG B C 1
ATOM 3032 O O . ARG B 1 99 ? 29.971 40.630 -3.863 1.00 74.71 658 ARG B O 1
ATOM 3040 N N . ASN B 1 100 ? 30.476 42.266 -5.330 1.00 70.95 659 ASN B N 1
ATOM 3041 C CA . ASN B 1 100 ? 31.905 42.001 -5.230 1.00 71.81 659 ASN B CA 1
ATOM 3042 C C . ASN B 1 100 ? 32.366 42.083 -3.782 1.00 69.82 659 ASN B C 1
ATOM 3043 O O . ASN B 1 100 ? 33.066 41.189 -3.289 1.00 71.78 659 ASN B O 1
ATOM 3048 N N . LEU B 1 101 ? 31.939 43.130 -3.068 1.00 68.08 660 LEU B N 1
ATOM 3049 C CA . LEU B 1 101 ? 32.358 43.282 -1.680 1.00 68.60 660 LEU B CA 1
ATOM 3050 C C . LEU B 1 101 ? 31.874 42.122 -0.824 1.00 68.96 660 LEU B C 1
ATOM 3051 O O . LEU B 1 101 ? 32.548 41.739 0.137 1.00 77.52 660 LEU B O 1
ATOM 3056 N N . CYS B 1 102 ? 30.726 41.535 -1.164 1.00 64.92 661 CYS B N 1
ATOM 3057 C CA . CYS B 1 102 ? 30.259 40.380 -0.407 1.00 72.14 661 CYS B CA 1
ATOM 3058 C C . CYS B 1 102 ? 31.078 39.141 -0.736 1.00 75.27 661 CYS B C 1
ATOM 3059 O O . CYS B 1 102 ? 31.284 38.279 0.127 1.00 78.30 661 CYS B O 1
ATOM 3062 N N . GLN B 1 103 ? 31.562 39.037 -1.975 1.00 79.44 662 GLN B N 1
ATOM 3063 C CA . GLN B 1 103 ? 32.284 37.846 -2.401 1.00 77.42 662 GLN B CA 1
ATOM 3064 C C . GLN B 1 103 ? 33.784 37.957 -2.180 1.00 81.88 662 GLN B C 1
ATOM 3065 O O . GLN B 1 103 ? 34.451 36.932 -2.003 1.00 90.81 662 GLN B O 1
ATOM 3071 N N . MET B 1 104 ? 34.328 39.169 -2.175 1.00 83.39 663 MET B N 1
ATOM 3072 C CA . MET B 1 104 ? 35.752 39.363 -1.935 1.00 83.40 663 MET B CA 1
ATOM 3073 C C . MET B 1 104 ? 36.050 39.387 -0.438 1.00 79.76 663 MET B C 1
ATOM 3074 O O . MET B 1 104 ? 35.433 38.656 0.338 1.00 77.07 663 MET B O 1
ATOM 3076 N N . ASN B 1 108 ? 41.013 40.760 -0.039 1.00 75.70 667 ASN B N 1
ATOM 3077 C CA . ASN B 1 108 ? 41.528 41.366 1.186 1.00 86.35 667 ASN B CA 1
ATOM 3078 C C . ASN B 1 108 ? 41.811 42.862 1.009 1.00 92.94 667 ASN B C 1
ATOM 3079 O O . ASN B 1 108 ? 41.074 43.702 1.520 1.00 89.37 667 ASN B O 1
ATOM 3084 N N . SER B 1 109 ? 42.895 43.201 0.306 1.00 92.28 668 SER B N 1
ATOM 3085 C CA . SER B 1 109 ? 43.138 44.605 -0.014 1.00 92.73 668 SER B CA 1
ATOM 3086 C C . SER B 1 109 ? 42.201 45.080 -1.118 1.00 86.26 668 SER B C 1
ATOM 3087 O O . SER B 1 109 ? 41.924 46.281 -1.226 1.00 87.21 668 SER B O 1
ATOM 3090 N N . SER B 1 110 ? 41.703 44.147 -1.938 1.00 83.75 669 SER B N 1
ATOM 3091 C CA . SER B 1 110 ? 40.588 44.437 -2.834 1.00 85.39 669 SER B CA 1
ATOM 3092 C C . SER B 1 110 ? 39.351 44.853 -2.050 1.00 83.06 669 SER B C 1
ATOM 3093 O O . SER B 1 110 ? 38.587 45.724 -2.486 1.00 78.39 669 SER B O 1
ATOM 3096 N N . PHE B 1 111 ? 39.133 44.219 -0.895 1.00 88.07 670 PHE B N 1
ATOM 3097 C CA . PHE B 1 111 ? 38.055 44.618 0.003 1.00 78.12 670 PHE B CA 1
ATOM 3098 C C . PHE B 1 111 ? 38.165 46.095 0.367 1.00 74.93 670 PHE B C 1
ATOM 3099 O O . PHE B 1 111 ? 37.209 46.861 0.199 1.00 69.40 670 PHE B O 1
ATOM 3107 N N . SER B 1 112 ? 39.341 46.514 0.845 1.00 72.70 671 SER B N 1
ATOM 3108 C CA . SER B 1 112 ? 39.543 47.908 1.233 1.00 77.66 671 SER B CA 1
ATOM 3109 C C . SER B 1 112 ? 39.446 48.844 0.033 1.00 79.22 671 SER B C 1
ATOM 3110 O O . SER B 1 112 ? 38.932 49.962 0.148 1.00 79.14 671 SER B O 1
ATOM 3113 N N . LEU B 1 113 ? 39.943 48.412 -1.126 1.00 74.14 672 LEU B N 1
ATOM 3114 C CA . LEU B 1 113 ? 39.860 49.239 -2.327 1.00 79.54 672 LEU B CA 1
ATOM 3115 C C . LEU B 1 113 ? 38.409 49.527 -2.695 1.00 78.07 672 LEU B C 1
ATOM 3116 O O . LEU B 1 113 ? 38.018 50.687 -2.899 1.00 86.21 672 LEU B O 1
ATOM 3121 N N . LEU B 1 114 ? 37.590 48.476 -2.779 1.00 75.09 673 LEU B N 1
ATOM 3122 C CA . LEU B 1 114 ? 36.175 48.671 -3.073 1.00 78.05 673 LEU B CA 1
ATOM 3123 C C . LEU B 1 114 ? 35.476 49.449 -1.967 1.00 68.27 673 LEU B C 1
ATOM 3124 O O . LEU B 1 114 ? 34.531 50.200 -2.240 1.00 73.62 673 LEU B O 1
ATOM 3129 N N . LEU B 1 115 ? 35.925 49.296 -0.719 1.00 68.40 674 LEU B N 1
ATOM 3130 C CA . LEU B 1 115 ? 35.327 50.063 0.368 1.00 73.56 674 LEU B CA 1
ATOM 3131 C C . LEU B 1 115 ? 35.615 51.551 0.214 1.00 73.85 674 LEU B C 1
ATOM 3132 O O . LEU B 1 115 ? 34.751 52.386 0.494 1.00 72.64 674 LEU B O 1
ATOM 3137 N N . ASP B 1 116 ? 36.815 51.902 -0.251 1.00 71.93 675 ASP B N 1
ATOM 3138 C CA . ASP B 1 116 ? 37.123 53.312 -0.491 1.00 72.74 675 ASP B CA 1
ATOM 3139 C C . ASP B 1 116 ? 36.342 53.853 -1.682 1.00 65.51 675 ASP B C 1
ATOM 3140 O O . ASP B 1 116 ? 35.921 55.017 -1.679 1.00 61.88 675 ASP B O 1
ATOM 3145 N N . LEU B 1 117 ? 36.154 53.032 -2.718 1.00 61.91 676 LEU B N 1
ATOM 3146 C CA . LEU B 1 117 ? 35.310 53.453 -3.835 1.00 62.74 676 LEU B CA 1
ATOM 3147 C C . LEU B 1 117 ? 33.888 53.745 -3.363 1.00 60.64 676 LEU B C 1
ATOM 3148 O O . LEU B 1 117 ? 33.296 54.783 -3.705 1.00 65.06 676 LEU B O 1
ATOM 3153 N N . LEU B 1 118 ? 33.324 52.828 -2.571 1.00 58.71 677 LEU B N 1
ATOM 3154 C CA . LEU B 1 118 ? 32.003 53.046 -1.997 1.00 61.88 677 LEU B CA 1
ATOM 3155 C C . LEU B 1 118 ? 31.986 54.277 -1.103 1.00 57.94 677 LEU B C 1
ATOM 3156 O O . LEU B 1 118 ? 30.996 55.009 -1.070 1.00 56.58 677 LEU B O 1
ATOM 3161 N N . SER B 1 119 ? 33.070 54.514 -0.362 1.00 54.87 678 SER B N 1
ATOM 3162 C CA . SER B 1 119 ? 33.157 55.704 0.477 1.00 54.91 678 SER B CA 1
ATOM 3163 C C . SER B 1 119 ? 33.082 56.973 -0.357 1.00 56.02 678 SER B C 1
ATOM 3164 O O . SER B 1 119 ? 32.366 57.918 -0.004 1.00 55.90 678 SER B O 1
ATOM 3167 N N . GLU B 1 120 ? 33.819 57.011 -1.467 1.00 58.19 679 GLU B N 1
ATOM 3168 C CA . GLU B 1 120 ? 33.805 58.192 -2.322 1.00 67.72 679 GLU B CA 1
ATOM 3169 C C . GLU B 1 120 ? 32.415 58.427 -2.901 1.00 63.02 679 GLU B C 1
ATOM 3170 O O . GLU B 1 120 ? 31.894 59.552 -2.867 1.00 67.70 679 GLU B O 1
ATOM 3176 N N . LEU B 1 121 ? 31.784 57.370 -3.418 1.00 56.51 680 LEU B N 1
ATOM 3177 C CA . LEU B 1 121 ? 30.449 57.551 -3.984 1.00 54.99 680 LEU B CA 1
ATOM 3178 C C . LEU B 1 121 ? 29.441 57.936 -2.903 1.00 55.86 680 LEU B C 1
ATOM 3179 O O . LEU B 1 121 ? 28.549 58.758 -3.142 1.00 53.69 680 LEU B O 1
ATOM 3184 N N . TYR B 1 122 ? 29.579 57.366 -1.703 1.00 51.42 681 TYR B N 1
ATOM 3185 C CA . TYR B 1 122 ? 28.705 57.714 -0.589 1.00 55.73 681 TYR B CA 1
ATOM 3186 C C . TYR B 1 122 ? 28.855 59.181 -0.212 1.00 50.28 681 TYR B C 1
ATOM 3187 O O . TYR B 1 122 ? 27.867 59.855 0.104 1.00 50.44 681 TYR B O 1
ATOM 3196 N N . GLN B 1 123 ? 30.088 59.692 -0.238 1.00 53.32 682 GLN B N 1
ATOM 3197 C CA . GLN B 1 123 ? 30.300 61.122 -0.045 1.00 54.88 682 GLN B CA 1
ATOM 3198 C C . GLN B 1 123 ? 29.613 61.925 -1.141 1.00 63.65 682 GLN B C 1
ATOM 3199 O O . GLN B 1 123 ? 29.040 62.989 -0.878 1.00 71.64 682 GLN B O 1
ATOM 3205 N N . LYS B 1 124 ? 29.654 61.427 -2.380 1.00 58.63 683 LYS B N 1
ATOM 3206 C CA . LYS B 1 124 ? 28.967 62.118 -3.465 1.00 63.12 683 LYS B CA 1
ATOM 3207 C C . LYS B 1 124 ? 27.471 61.813 -3.487 1.00 65.97 683 LYS B C 1
ATOM 3208 O O . LYS B 1 124 ? 26.679 62.675 -3.888 1.00 78.79 683 LYS B O 1
ATOM 3210 N N . GLN B 1 125 ? 27.069 60.620 -3.065 1.00 63.35 684 GLN B N 1
ATOM 3211 C CA . GLN B 1 125 ? 25.663 60.206 -3.086 1.00 60.71 684 GLN B CA 1
ATOM 3212 C C . GLN B 1 125 ? 25.335 59.480 -1.786 1.00 51.76 684 GLN B C 1
ATOM 3213 O O . GLN B 1 125 ? 25.632 58.282 -1.643 1.00 54.74 684 GLN B O 1
ATOM 3219 N N . PRO B 1 126 ? 24.718 60.166 -0.821 1.00 61.12 685 PRO B N 1
ATOM 3220 C CA . PRO B 1 126 ? 24.465 59.528 0.482 1.00 44.32 685 PRO B CA 1
ATOM 3221 C C . PRO B 1 126 ? 23.419 58.425 0.444 1.00 43.93 685 PRO B C 1
ATOM 3222 O O . PRO B 1 126 ? 23.472 57.518 1.286 1.00 54.75 685 PRO B O 1
ATOM 3226 N N . LYS B 1 127 ? 22.473 58.466 -0.501 1.00 44.54 686 LYS B N 1
ATOM 3227 C CA . LYS B 1 127 ? 21.397 57.477 -0.514 1.00 48.10 686 LYS B CA 1
ATOM 3228 C C . LYS B 1 127 ? 21.938 56.053 -0.571 1.00 39.67 686 LYS B C 1
ATOM 3229 O O . LYS B 1 127 ? 21.314 55.129 -0.025 1.00 53.76 686 LYS B O 1
ATOM 3235 N N . ILE B 1 128 ? 23.106 55.872 -1.199 1.00 42.35 687 ILE B N 1
ATOM 3236 C CA . ILE B 1 128 ? 23.857 54.619 -1.237 1.00 42.57 687 ILE B CA 1
ATOM 3237 C C . ILE B 1 128 ? 23.708 53.879 0.082 1.00 54.14 687 ILE B C 1
ATOM 3238 O O . ILE B 1 128 ? 23.428 52.673 0.098 1.00 50.50 687 ILE B O 1
ATOM 3243 N N . GLY B 1 129 ? 23.868 54.612 1.187 1.00 49.74 688 GLY B N 1
ATOM 3244 C CA . GLY B 1 129 ? 23.720 54.068 2.521 1.00 48.34 688 GLY B CA 1
ATOM 3245 C C . GLY B 1 129 ? 22.592 53.069 2.642 1.00 42.78 688 GLY B C 1
ATOM 3246 O O . GLY B 1 129 ? 22.841 51.867 2.795 1.00 37.08 688 GLY B O 1
ATOM 3247 N N . TYR B 1 130 ? 21.344 53.529 2.520 1.00 38.14 689 TYR B N 1
ATOM 3248 C CA . TYR B 1 130 ? 20.256 52.583 2.739 1.00 42.73 689 TYR B CA 1
ATOM 3249 C C . TYR B 1 130 ? 20.148 51.594 1.588 1.00 40.37 689 TYR B C 1
ATOM 3250 O O . TYR B 1 130 ? 19.739 50.446 1.800 1.00 42.76 689 TYR B O 1
ATOM 3259 N N . HIS B 1 131 ? 20.569 51.995 0.383 1.00 36.63 690 HIS B N 1
ATOM 3260 C CA . HIS B 1 131 ? 20.629 51.042 -0.718 1.00 38.20 690 HIS B CA 1
ATOM 3261 C C . HIS B 1 131 ? 21.545 49.876 -0.385 1.00 44.46 690 HIS B C 1
ATOM 3262 O O . HIS B 1 131 ? 21.306 48.750 -0.838 1.00 39.73 690 HIS B O 1
ATOM 3269 N N . LEU B 1 132 ? 22.588 50.116 0.413 1.00 39.36 691 LEU B N 1
ATOM 3270 C CA . LEU B 1 132 ? 23.398 49.004 0.891 1.00 43.07 691 LEU B CA 1
ATOM 3271 C C . LEU B 1 132 ? 22.595 48.137 1.851 1.00 43.57 691 LEU B C 1
ATOM 3272 O O . LEU B 1 132 ? 22.529 46.911 1.689 1.00 47.86 691 LEU B O 1
ATOM 3277 N N . LEU B 1 133 ? 21.949 48.766 2.838 1.00 38.70 692 LEU B N 1
ATOM 3278 C CA . LEU B 1 133 ? 21.178 48.013 3.822 1.00 38.35 692 LEU B CA 1
ATOM 3279 C C . LEU B 1 133 ? 20.147 47.131 3.134 1.00 39.48 692 LEU B C 1
ATOM 3280 O O . LEU B 1 133 ? 20.110 45.912 3.348 1.00 46.85 692 LEU B O 1
ATOM 3285 N N . TYR B 1 134 ? 19.328 47.734 2.267 1.00 35.64 693 TYR B N 1
ATOM 3286 C CA . TYR B 1 134 ? 18.372 46.970 1.473 1.00 39.93 693 TYR B CA 1
ATOM 3287 C C . TYR B 1 134 ? 19.043 45.788 0.788 1.00 38.46 693 TYR B C 1
ATOM 3288 O O . TYR B 1 134 ? 18.550 44.656 0.858 1.00 53.84 693 TYR B O 1
ATOM 3297 N N . TYR B 1 135 ? 20.181 46.031 0.131 1.00 48.38 694 TYR B N 1
ATOM 3298 C CA . TYR B 1 135 ? 20.883 44.938 -0.534 1.00 46.59 694 TYR B CA 1
ATOM 3299 C C . TYR B 1 135 ? 21.205 43.831 0.457 1.00 51.12 694 TYR B C 1
ATOM 3300 O O . TYR B 1 135 ? 20.887 42.658 0.222 1.00 50.96 694 TYR B O 1
ATOM 3309 N N . LEU B 1 136 ? 21.792 44.196 1.600 1.00 46.24 695 LEU B N 1
ATOM 3310 C CA . LEU B 1 136 ? 22.173 43.202 2.593 1.00 40.06 695 LEU B CA 1
ATOM 3311 C C . LEU B 1 136 ? 20.974 42.445 3.143 1.00 42.64 695 LEU B C 1
ATOM 3312 O O . LEU B 1 136 ? 21.159 41.413 3.796 1.00 52.83 695 LEU B O 1
ATOM 3317 N N . ARG B 1 137 ? 19.757 42.926 2.884 1.00 39.58 696 ARG B N 1
ATOM 3318 C CA . ARG B 1 137 ? 18.545 42.233 3.289 1.00 42.06 696 ARG B CA 1
ATOM 3319 C C . ARG B 1 137 ? 17.877 41.480 2.151 1.00 49.19 696 ARG B C 1
ATOM 3320 O O . ARG B 1 137 ? 17.134 40.528 2.413 1.00 53.73 696 ARG B O 1
ATOM 3328 N N . ALA B 1 138 ? 18.125 41.873 0.903 1.00 61.21 697 ALA B N 1
ATOM 3329 C CA . ALA B 1 138 ? 17.394 41.311 -0.224 1.00 58.22 697 ALA B CA 1
ATOM 3330 C C . ALA B 1 138 ? 18.192 40.298 -1.025 1.00 58.95 697 ALA B C 1
ATOM 3331 O O . ALA B 1 138 ? 17.605 39.356 -1.567 1.00 57.41 697 ALA B O 1
ATOM 3333 N N . SER B 1 139 ? 19.506 40.463 -1.121 1.00 64.38 698 SER B N 1
ATOM 3334 C CA . SER B 1 139 ? 20.317 39.587 -1.952 1.00 68.18 698 SER B CA 1
ATOM 3335 C C . SER B 1 139 ? 20.625 38.290 -1.217 1.00 69.33 698 SER B C 1
ATOM 3336 O O . SER B 1 139 ? 20.791 38.279 0.006 1.00 62.63 698 SER B O 1
ATOM 3339 N N . LYS B 1 140 ? 20.676 37.193 -1.978 1.00 76.14 699 LYS B N 1
ATOM 3340 C CA . LYS B 1 140 ? 21.150 35.921 -1.441 1.00 78.25 699 LYS B CA 1
ATOM 3341 C C . LYS B 1 140 ? 22.669 35.914 -1.314 1.00 70.53 699 LYS B C 1
ATOM 3342 O O . LYS B 1 140 ? 23.220 35.168 -0.496 1.00 59.57 699 LYS B O 1
ATOM 3348 N N . ALA B 1 141 ? 23.356 36.741 -2.112 1.00 65.95 700 ALA B N 1
ATOM 3349 C CA . ALA B 1 141 ? 24.802 36.898 -1.981 1.00 66.86 700 ALA B CA 1
ATOM 3350 C C . ALA B 1 141 ? 25.185 37.515 -0.642 1.00 69.09 700 ALA B C 1
ATOM 3351 O O . ALA B 1 141 ? 26.281 37.255 -0.129 1.00 76.40 700 ALA B O 1
ATOM 3353 N N . ALA B 1 142 ? 24.307 38.333 -0.061 1.00 64.90 701 ALA B N 1
ATOM 3354 C CA . ALA B 1 142 ? 24.565 38.966 1.224 1.00 69.35 701 ALA B CA 1
ATOM 3355 C C . ALA B 1 142 ? 24.096 38.118 2.402 1.00 72.93 701 ALA B C 1
ATOM 3356 O O . ALA B 1 142 ? 23.884 38.655 3.495 1.00 74.43 701 ALA B O 1
ATOM 3358 N N . ALA B 1 143 ? 23.931 36.810 2.207 1.00 77.80 702 ALA B N 1
ATOM 3359 C CA . ALA B 1 143 ? 23.510 35.930 3.290 1.00 71.32 702 ALA B CA 1
ATOM 3360 C C . ALA B 1 143 ? 24.556 35.898 4.398 1.00 73.16 702 ALA B C 1
ATOM 3361 O O . ALA B 1 143 ? 25.669 35.402 4.197 1.00 84.42 702 ALA B O 1
ATOM 3363 N N . GLY B 1 144 ? 24.210 36.427 5.567 1.00 78.66 703 GLY B N 1
ATOM 3364 C CA . GLY B 1 144 ? 25.131 36.435 6.690 1.00 84.14 703 GLY B CA 1
ATOM 3365 C C . GLY B 1 144 ? 26.279 37.412 6.552 1.00 82.72 703 GLY B C 1
ATOM 3366 O O . GLY B 1 144 ? 27.391 37.123 7.012 1.00 76.22 703 GLY B O 1
ATOM 3367 N N . LYS B 1 145 ? 26.040 38.567 5.921 1.00 83.00 704 LYS B N 1
ATOM 3368 C CA . LYS B 1 145 ? 27.091 39.557 5.712 1.00 74.67 704 LYS B CA 1
ATOM 3369 C C . LYS B 1 145 ? 26.608 40.972 6.010 1.00 65.71 704 LYS B C 1
ATOM 3370 O O . LYS B 1 145 ? 27.010 41.922 5.330 1.00 64.76 704 LYS B O 1
ATOM 3376 N N . MET B 1 146 ? 25.740 41.129 7.014 1.00 54.37 705 MET B N 1
ATOM 3377 C CA . MET B 1 146 ? 25.402 42.466 7.498 1.00 62.06 705 MET B CA 1
ATOM 3378 C C . MET B 1 146 ? 26.643 43.199 7.989 1.00 58.37 705 MET B C 1
ATOM 3379 O O . MET B 1 146 ? 26.711 44.433 7.910 1.00 58.13 705 MET B O 1
ATOM 3384 N N . ASN B 1 147 ? 27.626 42.446 8.498 1.00 56.47 706 ASN B N 1
ATOM 3385 C CA . ASN B 1 147 ? 28.914 43.000 8.906 1.00 60.44 706 ASN B CA 1
ATOM 3386 C C . ASN B 1 147 ? 29.461 43.981 7.878 1.00 66.17 706 ASN B C 1
ATOM 3387 O O . ASN B 1 147 ? 30.050 45.003 8.252 1.00 65.40 706 ASN B O 1
ATOM 3392 N N . LEU B 1 148 ? 29.261 43.695 6.586 1.00 63.11 707 LEU B N 1
ATOM 3393 C CA . LEU B 1 148 ? 29.746 44.576 5.527 1.00 58.85 707 LEU B CA 1
ATOM 3394 C C . LEU B 1 148 ? 29.391 46.030 5.807 1.00 50.01 707 LEU B C 1
ATOM 3395 O O . LEU B 1 148 ? 30.260 46.910 5.761 1.00 46.19 707 LEU B O 1
ATOM 3400 N N . TYR B 1 149 ? 28.120 46.295 6.132 1.00 51.97 708 TYR B N 1
ATOM 3401 C CA . TYR B 1 149 ? 27.693 47.667 6.391 1.00 47.06 708 TYR B CA 1
ATOM 3402 C C . TYR B 1 149 ? 28.600 48.341 7.412 1.00 45.82 708 TYR B C 1
ATOM 3403 O O . TYR B 1 149 ? 29.084 49.457 7.189 1.00 50.63 708 TYR B O 1
ATOM 3412 N N . GLU B 1 150 ? 28.864 47.658 8.531 1.00 42.82 709 GLU B N 1
ATOM 3413 C CA . GLU B 1 150 ? 29.759 48.209 9.543 1.00 43.87 709 GLU B CA 1
ATOM 3414 C C . GLU B 1 150 ? 31.098 48.599 8.933 1.00 47.04 709 GLU B C 1
ATOM 3415 O O . GLU B 1 150 ? 31.555 49.738 9.086 1.00 54.57 709 GLU B O 1
ATOM 3421 N N . SER B 1 151 ? 31.733 47.669 8.213 1.00 49.46 710 SER B N 1
ATOM 3422 C CA . SER B 1 151 ? 32.996 48.013 7.572 1.00 57.46 710 SER B CA 1
ATOM 3423 C C . SER B 1 151 ? 32.807 49.135 6.562 1.00 51.06 710 SER B C 1
ATOM 3424 O O . SER B 1 151 ? 33.655 50.029 6.470 1.00 54.31 710 SER B O 1
ATOM 3427 N N . PHE B 1 152 ? 31.686 49.135 5.833 1.00 57.55 711 PHE B N 1
ATOM 3428 C CA . PHE B 1 152 ? 31.361 50.286 5.001 1.00 47.88 711 PHE B CA 1
ATOM 3429 C C . PHE B 1 152 ? 31.384 51.555 5.835 1.00 52.72 711 PHE B C 1
ATOM 3430 O O . PHE B 1 152 ? 32.082 52.518 5.503 1.00 55.54 711 PHE B O 1
ATOM 3438 N N . ALA B 1 153 ? 30.662 51.547 6.960 1.00 46.54 712 ALA B N 1
ATOM 3439 C CA . ALA B 1 153 ? 30.649 52.705 7.845 1.00 48.91 712 ALA B CA 1
ATOM 3440 C C . ALA B 1 153 ? 32.042 53.027 8.367 1.00 54.58 712 ALA B C 1
ATOM 3441 O O . ALA B 1 153 ? 32.344 54.192 8.651 1.00 63.67 712 ALA B O 1
ATOM 3443 N N . GLN B 1 154 ? 32.906 52.017 8.495 1.00 60.69 713 GLN B N 1
ATOM 3444 C CA . GLN B 1 154 ? 34.270 52.284 8.938 1.00 56.76 713 GLN B CA 1
ATOM 3445 C C . GLN B 1 154 ? 35.088 52.953 7.844 1.00 61.62 713 GLN B C 1
ATOM 3446 O O . GLN B 1 154 ? 35.987 53.748 8.141 1.00 72.44 713 GLN B O 1
ATOM 3452 N N . ALA B 1 155 ? 34.787 52.661 6.583 1.00 56.95 714 ALA B N 1
ATOM 3453 C CA . ALA B 1 155 ? 35.564 53.167 5.462 1.00 59.43 714 ALA B CA 1
ATOM 3454 C C . ALA B 1 155 ? 35.047 54.497 4.929 1.00 63.94 714 ALA B C 1
ATOM 3455 O O . ALA B 1 155 ? 35.612 55.018 3.964 1.00 77.73 714 ALA B O 1
ATOM 3457 N N . THR B 1 156 ? 34.003 55.061 5.531 1.00 67.09 715 THR B N 1
ATOM 3458 C CA . THR B 1 156 ? 33.436 56.316 5.060 1.00 66.58 715 THR B CA 1
ATOM 3459 C C . THR B 1 156 ? 34.246 57.508 5.557 1.00 65.36 715 THR B C 1
ATOM 3460 O O . THR B 1 156 ? 34.967 57.436 6.556 1.00 62.54 715 THR B O 1
ATOM 3464 N N . GLN B 1 157 ? 34.108 58.618 4.839 1.00 69.95 716 GLN B N 1
ATOM 3465 C CA . GLN B 1 157 ? 34.713 59.881 5.235 1.00 68.91 716 GLN B CA 1
ATOM 3466 C C . GLN B 1 157 ? 33.795 60.616 6.206 1.00 57.08 716 GLN B C 1
ATOM 3467 O O . GLN B 1 157 ? 34.125 60.788 7.380 1.00 57.68 716 GLN B O 1
ATOM 3469 N N . ASP B 1 160 ? 30.986 57.151 12.453 1.00 57.38 719 ASP B N 1
ATOM 3470 C CA . ASP B 1 160 ? 31.198 55.687 12.550 1.00 60.35 719 ASP B CA 1
ATOM 3471 C C . ASP B 1 160 ? 29.887 54.963 12.252 1.00 45.74 719 ASP B C 1
ATOM 3472 O O . ASP B 1 160 ? 29.042 55.565 11.645 1.00 53.97 719 ASP B O 1
ATOM 3477 N N . LEU B 1 161 ? 29.738 53.732 12.731 1.00 52.58 720 LEU B N 1
ATOM 3478 C CA . LEU B 1 161 ? 28.570 52.911 12.432 1.00 48.83 720 LEU B CA 1
ATOM 3479 C C . LEU B 1 161 ? 27.283 53.600 12.873 1.00 39.81 720 LEU B C 1
ATOM 3480 O O . LEU B 1 161 ? 26.314 53.681 12.109 1.00 38.32 720 LEU B O 1
ATOM 3485 N N . HIS B 1 162 ? 27.258 54.106 14.108 1.00 41.32 721 HIS B N 1
ATOM 3486 C CA . HIS B 1 162 ? 26.058 54.752 14.633 1.00 43.02 721 HIS B CA 1
ATOM 3487 C C . HIS B 1 162 ? 25.661 55.961 13.791 1.00 38.28 721 HIS B C 1
ATOM 3488 O O . HIS B 1 162 ? 24.483 56.135 13.445 1.00 37.26 721 HIS B O 1
ATOM 3495 N N . THR B 1 163 ? 26.646 56.800 13.452 1.00 40.35 722 THR B N 1
ATOM 3496 C CA . THR B 1 163 ? 26.422 58.011 12.666 1.00 40.77 722 THR B CA 1
ATOM 3497 C C . THR B 1 163 ? 25.787 57.703 11.314 1.00 39.58 722 THR B C 1
ATOM 3498 O O . THR B 1 163 ? 24.726 58.240 10.969 1.00 50.38 722 THR B O 1
ATOM 3502 N N . CYS B 1 164 ? 26.466 56.880 10.511 1.00 40.21 723 CYS B N 1
ATOM 3503 C CA . CYS B 1 164 ? 25.967 56.536 9.184 1.00 42.89 723 CYS B CA 1
ATOM 3504 C C . CYS B 1 164 ? 24.653 55.773 9.249 1.00 37.88 723 CYS B C 1
ATOM 3505 O O . CYS B 1 164 ? 23.803 55.947 8.374 1.00 42.93 723 CYS B O 1
ATOM 3508 N N . LEU B 1 165 ? 24.444 54.954 10.280 1.00 36.22 724 LEU B N 1
ATOM 3509 C CA . LEU B 1 165 ? 23.157 54.280 10.396 1.00 34.70 724 LEU B CA 1
ATOM 3510 C C . LEU B 1 165 ? 22.034 55.280 10.642 1.00 35.84 724 LEU B C 1
ATOM 3511 O O . LEU B 1 165 ? 20.983 55.204 9.996 1.00 35.71 724 LEU B O 1
ATOM 3516 N N . MET B 1 166 ? 22.242 56.233 11.554 1.00 38.08 725 MET B N 1
ATOM 3517 C CA . MET B 1 166 ? 21.236 57.265 11.789 1.00 32.67 725 MET B CA 1
ATOM 3518 C C . MET B 1 166 ? 20.976 58.077 10.525 1.00 33.04 725 MET B C 1
ATOM 3519 O O . MET B 1 166 ? 19.822 58.333 10.162 1.00 44.21 725 MET B O 1
ATOM 3524 N N . MET B 1 167 ? 22.047 58.476 9.831 1.00 40.10 726 MET B N 1
ATOM 3525 C CA . MET B 1 167 ? 21.897 59.297 8.631 1.00 35.55 726 MET B CA 1
ATOM 3526 C C . MET B 1 167 ? 21.180 58.540 7.519 1.00 34.49 726 MET B C 1
ATOM 3527 O O . MET B 1 167 ? 20.315 59.098 6.833 1.00 34.74 726 MET B O 1
ATOM 3532 N N . ASP B 1 168 ? 21.518 57.262 7.331 1.00 34.25 727 ASP B N 1
ATOM 3533 C CA . ASP B 1 168 ? 20.896 56.476 6.273 1.00 33.60 727 ASP B CA 1
ATOM 3534 C C . ASP B 1 168 ? 19.443 56.158 6.601 1.00 38.97 727 ASP B C 1
ATOM 3535 O O . ASP B 1 168 ? 18.591 56.159 5.707 1.00 31.20 727 ASP B O 1
ATOM 3540 N N . MET B 1 169 ? 19.132 55.900 7.875 1.00 30.58 728 MET B N 1
ATOM 3541 C CA . MET B 1 169 ? 17.739 55.686 8.251 1.00 32.77 728 MET B CA 1
ATOM 3542 C C . MET B 1 169 ? 16.924 56.963 8.085 1.00 28.60 728 MET B C 1
ATOM 3543 O O . MET B 1 169 ? 15.765 56.911 7.662 1.00 38.64 728 MET B O 1
ATOM 3548 N N . LYS B 1 170 ? 17.517 58.121 8.393 1.00 32.26 729 LYS B N 1
ATOM 3549 C CA . LYS B 1 170 ? 16.827 59.387 8.157 1.00 38.03 729 LYS B CA 1
ATOM 3550 C C . LYS B 1 170 ? 16.577 59.611 6.669 1.00 36.63 729 LYS B C 1
ATOM 3551 O O . LYS B 1 170 ? 15.473 60.007 6.268 1.00 45.68 729 LYS B O 1
ATOM 3557 N N . ALA B 1 171 ? 17.589 59.358 5.834 1.00 36.89 730 ALA B N 1
ATOM 3558 C CA . ALA B 1 171 ? 17.415 59.504 4.393 1.00 33.00 730 ALA B CA 1
ATOM 3559 C C . ALA B 1 171 ? 16.356 58.545 3.865 1.00 33.94 730 ALA B C 1
ATOM 3560 O O . ALA B 1 171 ? 15.572 58.900 2.977 1.00 37.39 730 ALA B O 1
ATOM 3562 N N . CYS B 1 172 ? 16.314 57.323 4.403 1.00 33.52 731 CYS B N 1
ATOM 3563 C CA . CYS B 1 172 ? 15.313 56.355 3.969 1.00 36.93 731 CYS B CA 1
ATOM 3564 C C . CYS B 1 172 ? 13.915 56.779 4.397 1.00 36.92 731 CYS B C 1
ATOM 3565 O O . CYS B 1 172 ? 12.952 56.619 3.638 1.00 30.39 731 CYS B O 1
ATOM 3568 N N . GLN B 1 173 ? 13.785 57.314 5.614 1.00 34.69 732 GLN B N 1
ATOM 3569 C CA . GLN B 1 173 ? 12.503 57.851 6.056 1.00 30.52 732 GLN B CA 1
ATOM 3570 C C . GLN B 1 173 ? 12.044 58.981 5.146 1.00 41.85 732 GLN B C 1
ATOM 3571 O O . GLN B 1 173 ? 10.852 59.097 4.837 1.00 37.75 732 GLN B O 1
ATOM 3577 N N . GLU B 1 174 ? 12.981 59.819 4.697 1.00 37.68 733 GLU B N 1
ATOM 3578 C CA . GLU B 1 174 ? 12.611 60.924 3.818 1.00 38.19 733 GLU B CA 1
ATOM 3579 C C . GLU B 1 174 ? 12.290 60.451 2.405 1.00 38.44 733 GLU B C 1
ATOM 3580 O O . GLU B 1 174 ? 11.480 61.080 1.715 1.00 42.12 733 GLU B O 1
ATOM 3586 N N . ASP B 1 175 ? 12.897 59.350 1.959 1.00 41.83 734 ASP B N 1
ATOM 3587 C CA . ASP B 1 175 ? 12.795 58.921 0.567 1.00 41.40 734 ASP B CA 1
ATOM 3588 C C . ASP B 1 175 ? 11.834 57.760 0.344 1.00 42.76 734 ASP B C 1
ATOM 3589 O O . ASP B 1 175 ? 11.168 57.714 -0.694 1.00 32.15 734 ASP B O 1
ATOM 3594 N N . ASP B 1 176 ? 11.745 56.812 1.279 1.00 37.71 735 ASP B N 1
ATOM 3595 C CA . ASP B 1 176 ? 11.014 55.566 1.023 1.00 36.26 735 ASP B CA 1
ATOM 3596 C C . ASP B 1 176 ? 10.531 55.013 2.365 1.00 27.24 735 ASP B C 1
ATOM 3597 O O . ASP B 1 176 ? 11.258 54.289 3.050 1.00 39.19 735 ASP B O 1
ATOM 3602 N N . VAL B 1 177 ? 9.288 55.350 2.720 1.00 32.77 736 VAL B N 1
ATOM 3603 C CA . VAL B 1 177 ? 8.733 54.918 4.000 1.00 27.51 736 VAL B CA 1
ATOM 3604 C C . VAL B 1 177 ? 8.544 53.405 4.025 1.00 34.05 736 VAL B C 1
ATOM 3605 O O . VAL B 1 177 ? 8.747 52.758 5.060 1.00 36.19 736 VAL B O 1
ATOM 3609 N N . ARG B 1 178 ? 8.154 52.814 2.892 1.00 37.41 737 ARG B N 1
ATOM 3610 C CA . ARG B 1 178 ? 7.993 51.363 2.836 1.00 38.41 737 ARG B CA 1
ATOM 3611 C C . ARG B 1 178 ? 9.312 50.652 3.107 1.00 34.43 737 ARG B C 1
ATOM 3612 O O . ARG B 1 178 ? 9.354 49.661 3.849 1.00 41.56 737 ARG B O 1
ATOM 3620 N N . LEU B 1 179 ? 10.402 51.148 2.517 1.00 33.34 738 LEU B N 1
ATOM 3621 C CA . LEU B 1 179 ? 11.707 50.538 2.741 1.00 28.17 738 LEU B CA 1
ATOM 3622 C C . LEU B 1 179 ? 12.143 50.684 4.193 1.00 32.42 738 LEU B C 1
ATOM 3623 O O . LEU B 1 179 ? 12.721 49.755 4.766 1.00 43.11 738 LEU B O 1
ATOM 3628 N N . LEU B 1 180 ? 11.883 51.842 4.802 1.00 26.35 739 LEU B N 1
ATOM 3629 C CA . LEU B 1 180 ? 12.184 52.019 6.220 1.00 38.77 739 LEU B CA 1
ATOM 3630 C C . LEU B 1 180 ? 11.407 51.019 7.069 1.00 27.75 739 LEU B C 1
ATOM 3631 O O . LEU B 1 180 ? 11.959 50.393 7.984 1.00 28.58 739 LEU B O 1
ATOM 3636 N N . CYS B 1 181 ? 10.114 50.861 6.775 1.00 27.42 740 CYS B N 1
ATOM 3637 C CA . CYS B 1 181 ? 9.289 49.913 7.515 1.00 31.07 740 CYS B CA 1
ATOM 3638 C C . CYS B 1 181 ? 9.823 48.494 7.375 1.00 36.22 740 CYS B C 1
ATOM 3639 O O . CYS B 1 181 ? 9.874 47.744 8.357 1.00 49.72 740 CYS B O 1
ATOM 3642 N N . HIS B 1 182 ? 10.255 48.120 6.171 1.00 32.48 741 HIS B N 1
ATOM 3643 C CA . HIS B 1 182 ? 10.735 46.762 5.945 1.00 36.01 741 HIS B CA 1
ATOM 3644 C C . HIS B 1 182 ? 12.151 46.532 6.462 1.00 33.03 741 HIS B C 1
ATOM 3645 O O . HIS B 1 182 ? 12.521 45.381 6.719 1.00 35.25 741 HIS B O 1
ATOM 3652 N N . LEU B 1 183 ? 12.941 47.592 6.629 1.00 35.41 742 LEU B N 1
ATOM 3653 C CA . LEU B 1 183 ? 14.294 47.465 7.158 1.00 26.95 742 LEU B CA 1
ATOM 3654 C C . LEU B 1 183 ? 14.342 47.492 8.678 1.00 38.58 742 LEU B C 1
ATOM 3655 O O . LEU B 1 183 ? 15.250 46.893 9.266 1.00 36.60 742 LEU B O 1
ATOM 3660 N N . THR B 1 184 ? 13.390 48.174 9.321 1.00 34.38 743 THR B N 1
ATOM 3661 C CA . THR B 1 184 ? 13.411 48.351 10.774 1.00 36.43 743 THR B CA 1
ATOM 3662 C C . THR B 1 184 ? 13.685 47.073 11.566 1.00 28.93 743 THR B C 1
ATOM 3663 O O . THR B 1 184 ? 14.555 47.106 12.454 1.00 30.99 743 THR B O 1
ATOM 3667 N N . PRO B 1 185 ? 13.010 45.939 11.318 1.00 30.54 744 PRO B N 1
ATOM 3668 C CA . PRO B 1 185 ? 13.299 44.743 12.135 1.00 31.83 744 PRO B CA 1
ATOM 3669 C C . PRO B 1 185 ? 14.751 44.302 12.073 1.00 27.66 744 PRO B C 1
ATOM 3670 O O . PRO B 1 185 ? 15.370 44.063 13.119 1.00 44.52 744 PRO B O 1
ATOM 3674 N N . SER B 1 186 ? 15.318 44.194 10.869 1.00 30.68 745 SER B N 1
ATOM 3675 C CA . SER B 1 186 ? 16.698 43.739 10.749 1.00 32.28 745 SER B CA 1
ATOM 3676 C C . SER B 1 186 ? 17.683 44.765 11.291 1.00 30.92 745 SER B C 1
ATOM 3677 O O . SER B 1 186 ? 18.725 44.388 11.834 1.00 35.21 745 SER B O 1
ATOM 3680 N N . ILE B 1 187 ? 17.378 46.058 11.159 1.00 30.95 746 ILE B N 1
ATOM 3681 C CA . ILE B 1 187 ? 18.275 47.076 11.696 1.00 28.25 746 ILE B CA 1
ATOM 3682 C C . ILE B 1 187 ? 18.302 47.012 13.217 1.00 35.97 746 ILE B C 1
ATOM 3683 O O . ILE B 1 187 ? 19.366 47.133 13.837 1.00 38.26 746 ILE B O 1
ATOM 3688 N N . TYR B 1 188 ? 17.140 46.812 13.844 1.00 31.52 747 TYR B N 1
ATOM 3689 C CA . TYR B 1 188 ? 17.117 46.686 15.299 1.00 27.33 747 TYR B CA 1
ATOM 3690 C C . TYR B 1 188 ? 17.764 45.383 15.756 1.00 30.71 747 TYR B C 1
ATOM 3691 O O . TYR B 1 188 ? 18.434 45.349 16.795 1.00 36.70 747 TYR B O 1
ATOM 3700 N N . THR B 1 189 ? 17.582 44.302 14.993 1.00 28.14 748 THR B N 1
ATOM 3701 C CA . THR B 1 189 ? 18.112 43.007 15.411 1.00 36.88 748 THR B CA 1
ATOM 3702 C C . THR B 1 189 ? 19.629 42.945 15.258 1.00 34.53 748 THR B C 1
ATOM 3703 O O . THR B 1 189 ? 20.325 42.411 16.130 1.00 39.43 748 THR B O 1
ATOM 3707 N N . GLU B 1 190 ? 20.161 43.490 14.163 1.00 32.20 749 GLU B N 1
ATOM 3708 C CA . GLU B 1 190 ? 21.589 43.412 13.885 1.00 34.19 749 GLU B CA 1
ATOM 3709 C C . GLU B 1 190 ? 22.399 44.504 14.570 1.00 38.89 749 GLU B C 1
ATOM 3710 O O . GLU B 1 190 ? 23.600 44.315 14.792 1.00 42.96 749 GLU B O 1
ATOM 3716 N N . PHE B 1 191 ? 21.783 45.636 14.908 1.00 34.00 750 PHE B N 1
ATOM 3717 C CA . PHE B 1 191 ? 22.481 46.746 15.559 1.00 39.13 750 PHE B CA 1
ATOM 3718 C C . PHE B 1 191 ? 21.732 47.185 16.812 1.00 43.25 750 PHE B C 1
ATOM 3719 O O . PHE B 1 191 ? 21.241 48.314 16.894 1.00 39.44 750 PHE B O 1
ATOM 3727 N N . PRO B 1 192 ? 21.637 46.316 17.824 1.00 40.75 751 PRO B N 1
ATOM 3728 C CA . PRO B 1 192 ? 20.918 46.723 19.043 1.00 42.83 751 PRO B CA 1
ATOM 3729 C C . PRO B 1 192 ? 21.635 47.813 19.818 1.00 48.79 751 PRO B C 1
ATOM 3730 O O . PRO B 1 192 ? 20.980 48.710 20.362 1.00 42.12 751 PRO B O 1
ATOM 3734 N N . ASP B 1 193 ? 22.968 47.770 19.874 1.00 46.23 752 ASP B N 1
ATOM 3735 C CA . ASP B 1 193 ? 23.728 48.759 20.630 1.00 38.37 752 ASP B CA 1
ATOM 3736 C C . ASP B 1 193 ? 23.734 50.135 19.976 1.00 40.10 752 ASP B C 1
ATOM 3737 O O . ASP B 1 193 ? 24.240 51.085 20.583 1.00 52.32 752 ASP B O 1
ATOM 3742 N N . GLU B 1 194 ? 23.191 50.267 18.767 1.00 37.95 753 GLU B N 1
ATOM 3743 C CA . GLU B 1 194 ? 23.114 51.547 18.079 1.00 42.87 753 GLU B CA 1
ATOM 3744 C C . GLU B 1 194 ? 21.686 52.033 17.884 1.00 44.03 753 GLU B C 1
ATOM 3745 O O . GLU B 1 194 ? 21.488 53.142 17.374 1.00 48.24 753 GLU B O 1
ATOM 3751 N N . THR B 1 195 ? 20.688 51.240 18.273 1.00 34.42 754 THR B N 1
ATOM 3752 C CA . THR B 1 195 ? 19.299 51.575 17.987 1.00 35.32 754 THR B CA 1
ATOM 3753 C C . THR B 1 195 ? 18.444 51.574 19.250 1.00 42.77 754 THR B C 1
ATOM 3754 O O . THR B 1 195 ? 17.478 52.337 19.351 1.00 47.84 754 THR B O 1
ATOM 3758 N N . LEU B 1 196 ? 18.792 50.726 20.221 1.00 41.57 755 LEU B N 1
ATOM 3759 C CA . LEU B 1 196 ? 17.936 50.549 21.392 1.00 42.32 755 LEU B CA 1
ATOM 3760 C C . LEU B 1 196 ? 17.897 51.802 22.261 1.00 47.98 755 LEU B C 1
ATOM 3761 O O . LEU B 1 196 ? 16.835 52.167 22.778 1.00 48.18 755 LEU B O 1
ATOM 3766 N N . ARG B 1 197 ? 19.036 52.469 22.443 1.00 46.44 756 ARG B N 1
ATOM 3767 C CA . ARG B 1 197 ? 19.097 53.697 23.228 1.00 36.27 756 ARG B CA 1
ATOM 3768 C C . ARG B 1 197 ? 18.772 54.942 22.410 1.00 42.51 756 ARG B C 1
ATOM 3769 O O . ARG B 1 197 ? 19.004 56.059 22.886 1.00 37.44 756 ARG B O 1
ATOM 3777 N N . SER B 1 198 ? 18.250 54.779 21.199 1.00 57.25 757 SER B N 1
ATOM 3778 C CA . SER B 1 198 ? 18.072 55.877 20.256 1.00 58.40 757 SER B CA 1
ATOM 3779 C C . SER B 1 198 ? 16.594 56.244 20.188 1.00 46.64 757 SER B C 1
ATOM 3780 O O . SER B 1 198 ? 15.790 55.511 19.603 1.00 43.33 757 SER B O 1
ATOM 3783 N N . GLY B 1 199 ? 16.237 57.381 20.791 1.00 42.29 758 GLY B N 1
ATOM 3784 C CA . GLY B 1 199 ? 14.917 57.938 20.566 1.00 37.06 758 GLY B CA 1
ATOM 3785 C C . GLY B 1 199 ? 14.751 58.570 19.205 1.00 35.57 758 GLY B C 1
ATOM 3786 O O . GLY B 1 199 ? 13.619 58.740 18.744 1.00 36.74 758 GLY B O 1
ATOM 3787 N N . GLU B 1 200 ? 15.862 58.901 18.544 1.00 44.09 759 GLU B N 1
ATOM 3788 C CA . GLU B 1 200 ? 15.794 59.538 17.234 1.00 36.45 759 GLU B CA 1
ATOM 3789 C C . GLU B 1 200 ? 15.301 58.563 16.173 1.00 29.44 759 GLU B C 1
ATOM 3790 O O . GLU B 1 200 ? 14.500 58.932 15.308 1.00 34.85 759 GLU B O 1
ATOM 3796 N N . LEU B 1 201 ? 15.770 57.315 16.223 1.00 39.61 760 LEU B N 1
ATOM 3797 C CA . LEU B 1 201 ? 15.298 56.310 15.275 1.00 31.36 760 LEU B CA 1
ATOM 3798 C C . LEU B 1 201 ? 13.815 56.023 15.468 1.00 34.95 760 LEU B C 1
ATOM 3799 O O . LEU B 1 201 ? 13.054 55.948 14.492 1.00 28.26 760 LEU B O 1
ATOM 3804 N N . LEU B 1 202 ? 13.389 55.851 16.723 1.00 31.15 761 LEU B N 1
ATOM 3805 C CA . LEU B 1 202 ? 11.974 55.638 17.003 1.00 30.00 761 LEU B CA 1
ATOM 3806 C C . LEU B 1 202 ? 11.145 56.833 16.553 1.00 25.94 761 LEU B C 1
ATOM 3807 O O . LEU B 1 202 ? 10.026 56.670 16.056 1.00 26.73 761 LEU B O 1
ATOM 3812 N N . ASN B 1 203 ? 11.679 58.044 16.728 1.00 31.53 762 ASN B N 1
ATOM 3813 C CA . ASN B 1 203 ? 11.007 59.242 16.237 1.00 28.66 762 ASN B CA 1
ATOM 3814 C C . ASN B 1 203 ? 10.835 59.188 14.723 1.00 22.50 762 ASN B C 1
ATOM 3815 O O . ASN B 1 203 ? 9.737 59.423 14.199 1.00 22.41 762 ASN B O 1
ATOM 3820 N N . MET B 1 204 ? 11.922 58.882 14.005 1.00 23.29 763 MET B N 1
ATOM 3821 C CA . MET B 1 204 ? 11.855 58.699 12.557 1.00 31.26 763 MET B CA 1
ATOM 3822 C C . MET B 1 204 ? 10.735 57.745 12.177 1.00 27.47 763 MET B C 1
ATOM 3823 O O . MET B 1 204 ? 9.921 58.035 11.292 1.00 30.42 763 MET B O 1
ATOM 3828 N N . ILE B 1 205 ? 10.685 56.590 12.841 1.00 30.48 764 ILE B N 1
ATOM 3829 C CA . ILE B 1 205 ? 9.730 55.557 12.453 1.00 20.93 764 ILE B CA 1
ATOM 3830 C C . ILE B 1 205 ? 8.302 56.005 12.747 1.00 20.10 764 ILE B C 1
ATOM 3831 O O . ILE B 1 205 ? 7.443 56.010 11.858 1.00 20.62 764 ILE B O 1
ATOM 3836 N N . VAL B 1 206 ? 8.024 56.401 13.992 1.00 19.32 765 VAL B N 1
ATOM 3837 C CA . VAL B 1 206 ? 6.661 56.763 14.368 1.00 31.59 765 VAL B CA 1
ATOM 3838 C C . VAL B 1 206 ? 6.185 58.046 13.708 1.00 33.99 765 VAL B C 1
ATOM 3839 O O . VAL B 1 206 ? 4.987 58.346 13.763 1.00 32.60 765 VAL B O 1
ATOM 3843 N N . ALA B 1 207 ? 7.082 58.810 13.076 1.00 31.72 766 ALA B N 1
ATOM 3844 C CA . ALA B 1 207 ? 6.643 60.023 12.396 1.00 23.14 766 ALA B CA 1
ATOM 3845 C C . ALA B 1 207 ? 5.926 59.728 11.082 1.00 27.80 766 ALA B C 1
ATOM 3846 O O . ALA B 1 207 ? 5.023 60.478 10.695 1.00 30.35 766 ALA B O 1
ATOM 3848 N N . VAL B 1 208 ? 6.298 58.655 10.383 1.00 24.93 767 VAL B N 1
ATOM 3849 C CA . VAL B 1 208 ? 5.822 58.434 9.019 1.00 21.34 767 VAL B CA 1
ATOM 3850 C C . VAL B 1 208 ? 4.903 57.229 8.878 1.00 24.46 767 VAL B C 1
ATOM 3851 O O . VAL B 1 208 ? 4.317 57.049 7.798 1.00 42.59 767 VAL B O 1
ATOM 3855 N N . ILE B 1 209 ? 4.748 56.407 9.908 1.00 19.42 768 ILE B N 1
ATOM 3856 C CA . ILE B 1 209 ? 3.960 55.186 9.772 1.00 26.93 768 ILE B CA 1
ATOM 3857 C C . ILE B 1 209 ? 2.476 55.501 9.909 1.00 23.73 768 ILE B C 1
ATOM 3858 O O . ILE B 1 209 ? 2.075 56.463 10.575 1.00 37.02 768 ILE B O 1
ATOM 3863 N N . ASP B 1 210 ? 1.650 54.676 9.268 1.00 18.89 769 ASP B N 1
ATOM 3864 C CA . ASP B 1 210 ? 0.209 54.691 9.458 1.00 31.53 769 ASP B CA 1
ATOM 3865 C C . ASP B 1 210 ? -0.198 53.503 10.335 1.00 22.97 769 ASP B C 1
ATOM 3866 O O . ASP B 1 210 ? 0.649 52.812 10.912 1.00 19.56 769 ASP B O 1
ATOM 3871 N N . SER B 1 211 ? -1.508 53.256 10.420 1.00 21.21 770 SER B N 1
ATOM 3872 C CA . SER B 1 211 ? -2.015 52.212 11.306 1.00 23.33 770 SER B CA 1
ATOM 3873 C C . SER B 1 211 ? -1.605 50.822 10.833 1.00 24.46 770 SER B C 1
ATOM 3874 O O . SER B 1 211 ? -1.324 49.940 11.653 1.00 23.81 770 SER B O 1
ATOM 3877 N N . ALA B 1 212 ? -1.567 50.607 9.516 1.00 19.43 771 ALA B N 1
ATOM 3878 C CA . ALA B 1 212 ? -1.180 49.306 8.980 1.00 20.35 771 ALA B CA 1
ATOM 3879 C C . ALA B 1 212 ? 0.273 48.984 9.307 1.00 26.82 771 ALA B C 1
ATOM 3880 O O . ALA B 1 212 ? 0.590 47.878 9.762 1.00 20.68 771 ALA B O 1
ATOM 3882 N N . GLN B 1 213 ? 1.172 49.944 9.084 1.00 23.87 772 GLN B N 1
ATOM 3883 C CA . GLN B 1 213 ? 2.584 49.719 9.376 1.00 26.07 772 GLN B CA 1
ATOM 3884 C C . GLN B 1 213 ? 2.837 49.624 10.877 1.00 26.21 772 GLN B C 1
ATOM 3885 O O . GLN B 1 213 ? 3.712 48.863 11.312 1.00 24.42 772 GLN B O 1
ATOM 3891 N N . LEU B 1 214 ? 2.073 50.368 11.681 1.00 25.29 773 LEU B N 1
ATOM 3892 C CA . LEU B 1 214 ? 2.153 50.205 13.129 1.00 22.37 773 LEU B CA 1
ATOM 3893 C C . LEU B 1 214 ? 1.746 48.797 13.542 1.00 18.09 773 LEU B C 1
ATOM 3894 O O . LEU B 1 214 ? 2.402 48.175 14.385 1.00 18.75 773 LEU B O 1
ATOM 3899 N N . GLN B 1 215 ? 0.668 48.274 12.951 1.00 21.18 774 GLN B N 1
ATOM 3900 C CA . GLN B 1 215 ? 0.242 46.910 13.252 1.00 23.34 774 GLN B CA 1
ATOM 3901 C C . GLN B 1 215 ? 1.298 45.897 12.824 1.00 39.05 774 GLN B C 1
ATOM 3902 O O . GLN B 1 215 ? 1.541 44.904 13.523 1.00 29.32 774 GLN B O 1
ATOM 3908 N N . GLU B 1 216 ? 1.935 46.132 11.674 1.00 28.83 775 GLU B N 1
ATOM 3909 C CA . GLU B 1 216 ? 3.008 45.248 11.231 1.00 21.21 775 GLU B CA 1
ATOM 3910 C C . GLU B 1 216 ? 4.159 45.240 12.230 1.00 22.20 775 GLU B C 1
ATOM 3911 O O . GLU B 1 216 ? 4.681 44.174 12.581 1.00 23.05 775 GLU B O 1
ATOM 3917 N N . LEU B 1 217 ? 4.559 46.420 12.711 1.00 21.81 776 LEU B N 1
ATOM 3918 C CA . LEU B 1 217 ? 5.629 46.487 13.703 1.00 19.58 776 LEU B CA 1
ATOM 3919 C C . LEU B 1 217 ? 5.222 45.813 15.011 1.00 24.38 776 LEU B C 1
ATOM 3920 O O . LEU B 1 217 ? 6.044 45.149 15.655 1.00 26.75 776 LEU B O 1
ATOM 3925 N N . VAL B 1 218 ? 3.960 45.974 15.419 1.00 27.89 777 VAL B N 1
ATOM 3926 C CA . VAL B 1 218 ? 3.480 45.344 16.648 1.00 20.14 777 VAL B CA 1
ATOM 3927 C C . VAL B 1 218 ? 3.548 43.826 16.529 1.00 29.86 777 VAL B C 1
ATOM 3928 O O . VAL B 1 218 ? 3.997 43.131 17.452 1.00 24.49 777 VAL B O 1
ATOM 3932 N N . CYS B 1 219 ? 3.105 43.287 15.390 1.00 28.75 778 CYS B N 1
ATOM 3933 C CA . CYS B 1 219 ? 3.170 41.845 15.184 1.00 30.11 778 CYS B CA 1
ATOM 3934 C C . CYS B 1 219 ? 4.614 41.360 15.127 1.00 39.24 778 CYS B C 1
ATOM 3935 O O . CYS B 1 219 ? 4.929 40.273 15.623 1.00 34.26 778 CYS B O 1
ATOM 3938 N N . HIS B 1 220 ? 5.505 42.153 14.522 1.00 28.35 779 HIS B N 1
ATOM 3939 C CA . HIS B 1 220 ? 6.925 41.811 14.531 1.00 34.01 779 HIS B CA 1
ATOM 3940 C C . HIS B 1 220 ? 7.459 41.719 15.955 1.00 31.05 779 HIS B C 1
ATOM 3941 O O . HIS B 1 220 ? 8.208 40.793 16.289 1.00 29.21 779 HIS B O 1
ATOM 3948 N N . VAL B 1 221 ? 7.090 42.680 16.804 1.00 24.51 780 VAL B N 1
ATOM 3949 C CA . VAL B 1 221 ? 7.531 42.657 18.198 1.00 28.89 780 VAL B CA 1
ATOM 3950 C C . VAL B 1 221 ? 6.995 41.418 18.907 1.00 34.59 780 VAL B C 1
ATOM 3951 O O . VAL B 1 221 ? 7.739 40.690 19.576 1.00 24.99 780 VAL B O 1
ATOM 3955 N N . MET B 1 222 ? 5.695 41.156 18.764 1.00 24.96 781 MET B N 1
ATOM 3956 C CA . MET B 1 222 ? 5.075 40.072 19.517 1.00 23.24 781 MET B CA 1
ATOM 3957 C C . MET B 1 222 ? 5.471 38.695 19.002 1.00 25.02 781 MET B C 1
ATOM 3958 O O . MET B 1 222 ? 5.360 37.716 19.748 1.00 31.12 781 MET B O 1
ATOM 3963 N N . MET B 1 223 ? 5.930 38.592 17.758 1.00 30.40 782 MET B N 1
ATOM 3964 C CA . MET B 1 223 ? 6.426 37.332 17.224 1.00 32.28 782 MET B CA 1
ATOM 3965 C C . MET B 1 223 ? 7.902 37.110 17.521 1.00 32.93 782 MET B C 1
ATOM 3966 O O . MET B 1 223 ? 8.476 36.123 17.052 1.00 34.57 782 MET B O 1
ATOM 3971 N N . GLY B 1 224 ? 8.523 37.997 18.296 1.00 31.89 783 GLY B N 1
ATOM 3972 C CA . GLY B 1 224 ? 9.914 37.831 18.664 1.00 39.52 783 GLY B CA 1
ATOM 3973 C C . GLY B 1 224 ? 10.909 38.190 17.587 1.00 33.95 783 GLY B C 1
ATOM 3974 O O . GLY B 1 224 ? 12.073 37.790 17.680 1.00 43.28 783 GLY B O 1
ATOM 3975 N N . ASN B 1 225 ? 10.492 38.935 16.566 1.00 34.62 784 ASN B N 1
ATOM 3976 C CA . ASN B 1 225 ? 11.371 39.316 15.469 1.00 30.58 784 ASN B CA 1
ATOM 3977 C C . ASN B 1 225 ? 11.882 40.744 15.585 1.00 33.03 784 ASN B C 1
ATOM 3978 O O . ASN B 1 225 ? 12.695 41.164 14.756 1.00 38.06 784 ASN B O 1
ATOM 3983 N N . LEU B 1 226 ? 11.434 41.498 16.586 1.00 28.33 785 LEU B N 1
ATOM 3984 C CA . LEU B 1 226 ? 11.766 42.913 16.668 1.00 26.96 785 LEU B CA 1
ATOM 3985 C C . LEU B 1 226 ? 11.787 43.348 18.124 1.00 27.99 785 LEU B C 1
ATOM 3986 O O . LEU B 1 226 ? 10.840 43.076 18.867 1.00 38.08 785 LEU B O 1
ATOM 3991 N N . VAL B 1 227 ? 12.869 44.017 18.520 1.00 34.63 786 VAL B N 1
ATOM 3992 C CA . VAL B 1 227 ? 13.009 44.601 19.850 1.00 37.28 786 VAL B CA 1
ATOM 3993 C C . VAL B 1 227 ? 13.422 46.057 19.683 1.00 36.28 786 VAL B C 1
ATOM 3994 O O . VAL B 1 227 ? 14.516 46.343 19.178 1.00 37.74 786 VAL B O 1
ATOM 3998 N N . MET B 1 228 ? 12.550 46.975 20.109 1.00 37.30 787 MET B N 1
ATOM 3999 C CA . MET B 1 228 ? 12.811 48.403 20.010 1.00 37.06 787 MET B CA 1
ATOM 4000 C C . MET B 1 228 ? 13.203 49.047 21.331 1.00 51.20 787 MET B C 1
ATOM 4001 O O . MET B 1 228 ? 13.865 50.089 21.316 1.00 54.26 787 MET B O 1
ATOM 4006 N N . PHE B 1 229 ? 12.809 48.468 22.462 1.00 50.02 788 PHE B N 1
ATOM 4007 C CA . PHE B 1 229 ? 13.134 49.015 23.769 1.00 35.67 788 PHE B CA 1
ATOM 4008 C C . PHE B 1 229 ? 13.880 47.989 24.612 1.00 37.94 788 PHE B C 1
ATOM 4009 O O . PHE B 1 229 ? 13.716 46.777 24.443 1.00 62.83 788 PHE B O 1
ATOM 4017 N N . ARG B 1 230 ? 14.707 48.497 25.523 1.00 36.58 789 ARG B N 1
ATOM 4018 C CA . ARG B 1 230 ? 15.303 47.707 26.588 1.00 36.82 789 ARG B CA 1
ATOM 4019 C C . ARG B 1 230 ? 15.029 48.407 27.911 1.00 36.00 789 ARG B C 1
ATOM 4020 O O . ARG B 1 230 ? 14.901 49.634 27.963 1.00 31.81 789 ARG B O 1
ATOM 4022 N N . LYS B 1 231 ? 14.949 47.614 28.983 1.00 39.40 790 LYS B N 1
ATOM 4023 C CA . LYS B 1 231 ? 14.486 48.134 30.268 1.00 44.11 790 LYS B CA 1
ATOM 4024 C C . LYS B 1 231 ? 15.338 49.295 30.767 1.00 45.33 790 LYS B C 1
ATOM 4025 O O . LYS B 1 231 ? 14.827 50.180 31.464 1.00 35.17 790 LYS B O 1
ATOM 4027 N N . ASP B 1 232 ? 16.623 49.322 30.418 1.00 34.43 791 ASP B N 1
ATOM 4028 C CA . ASP B 1 232 ? 17.533 50.336 30.936 1.00 45.37 791 ASP B CA 1
ATOM 4029 C C . ASP B 1 232 ? 17.491 51.647 30.159 1.00 44.58 791 ASP B C 1
ATOM 4030 O O . ASP B 1 232 ? 18.166 52.601 30.559 1.00 57.40 791 ASP B O 1
ATOM 4032 N N . SER B 1 233 ? 16.721 51.728 29.071 1.00 37.16 792 SER B N 1
ATOM 4033 C CA . SER B 1 233 ? 16.686 52.932 28.251 1.00 43.73 792 SER B CA 1
ATOM 4034 C C . SER B 1 233 ? 15.290 53.378 27.842 1.00 30.28 792 SER B C 1
ATOM 4035 O O . SER B 1 233 ? 15.151 54.498 27.337 1.00 42.47 792 SER B O 1
ATOM 4038 N N . VAL B 1 234 ? 14.259 52.556 28.044 1.00 29.45 793 VAL B N 1
ATOM 4039 C CA . VAL B 1 234 ? 12.931 52.883 27.531 1.00 32.24 793 VAL B CA 1
ATOM 4040 C C . VAL B 1 234 ? 12.340 54.095 28.246 1.00 23.73 793 VAL B C 1
ATOM 4041 O O . VAL B 1 234 ? 11.600 54.881 27.640 1.00 33.48 793 VAL B O 1
ATOM 4045 N N . LEU B 1 235 ? 12.664 54.282 29.528 1.00 28.59 794 LEU B N 1
ATOM 4046 C CA . LEU B 1 235 ? 12.097 55.394 30.286 1.00 26.98 794 LEU B CA 1
ATOM 4047 C C . LEU B 1 235 ? 12.567 56.738 29.737 1.00 28.63 794 LEU B C 1
ATOM 4048 O O . LEU B 1 235 ? 11.760 57.655 29.534 1.00 40.15 794 LEU B O 1
ATOM 4053 N N . ASN B 1 236 ? 13.874 56.874 29.496 1.00 32.11 795 ASN B N 1
ATOM 4054 C CA . ASN B 1 236 ? 14.392 58.104 28.903 1.00 30.88 795 ASN B CA 1
ATOM 4055 C C . ASN B 1 236 ? 13.804 58.332 27.517 1.00 25.65 795 ASN B C 1
ATOM 4056 O O . ASN B 1 236 ? 13.536 59.474 27.123 1.00 43.09 795 ASN B O 1
ATOM 4061 N N . ILE B 1 237 ? 13.572 57.251 26.771 1.00 25.90 796 ILE B N 1
ATOM 4062 C CA . ILE B 1 237 ? 13.025 57.381 25.426 1.00 22.11 796 ILE B CA 1
ATOM 4063 C C . ILE B 1 237 ? 11.587 57.885 25.474 1.00 32.34 796 ILE B C 1
ATOM 4064 O O . ILE B 1 237 ? 11.187 58.724 24.664 1.00 31.32 796 ILE B O 1
ATOM 4069 N N . LEU B 1 238 ? 10.790 57.406 26.432 1.00 34.67 797 LEU B N 1
ATOM 4070 C CA . LEU B 1 238 ? 9.418 57.903 26.539 1.00 31.00 797 LEU B CA 1
ATOM 4071 C C . LEU B 1 238 ? 9.379 59.333 27.076 1.00 19.63 797 LEU B C 1
ATOM 4072 O O . LEU B 1 238 ? 8.515 60.132 26.671 1.00 39.19 797 LEU B O 1
ATOM 4077 N N . ILE B 1 239 ? 10.308 59.677 27.974 1.00 20.68 798 ILE B N 1
ATOM 4078 C CA . ILE B 1 239 ? 10.437 61.065 28.414 1.00 25.10 798 ILE B CA 1
ATOM 4079 C C . ILE B 1 239 ? 10.733 61.969 27.223 1.00 34.26 798 ILE B C 1
ATOM 4080 O O . ILE B 1 239 ? 10.165 63.061 27.098 1.00 47.60 798 ILE B O 1
ATOM 4085 N N . GLN B 1 240 ? 11.615 61.522 26.323 1.00 31.21 799 GLN B N 1
ATOM 4086 C CA . GLN B 1 240 ? 11.809 62.222 25.055 1.00 27.31 799 GLN B CA 1
ATOM 4087 C C . GLN B 1 240 ? 10.507 62.291 24.266 1.00 37.44 799 GLN B C 1
ATOM 4088 O O . GLN B 1 240 ? 10.124 63.353 23.760 1.00 44.28 799 GLN B O 1
ATOM 4094 N N . SER B 1 241 ? 9.825 61.152 24.138 1.00 24.17 800 SER B N 1
ATOM 4095 C CA . SER B 1 241 ? 8.579 61.016 23.393 1.00 28.74 800 SER B CA 1
ATOM 4096 C C . SER B 1 241 ? 7.553 62.083 23.747 1.00 18.70 800 SER B C 1
ATOM 4097 O O . SER B 1 241 ? 6.787 62.530 22.889 1.00 18.54 800 SER B O 1
ATOM 4100 N N . LEU B 1 242 ? 7.514 62.482 25.013 1.00 18.92 801 LEU B N 1
ATOM 4101 C CA . LEU B 1 242 ? 6.520 63.469 25.436 1.00 21.90 801 LEU B CA 1
ATOM 4102 C C . LEU B 1 242 ? 6.611 64.799 24.687 1.00 28.99 801 LEU B C 1
ATOM 4103 O O . LEU B 1 242 ? 5.735 65.651 24.853 1.00 37.19 801 LEU B O 1
ATOM 4108 N N . ASP B 1 243 ? 7.636 64.999 23.855 1.00 33.46 802 ASP B N 1
ATOM 4109 C CA . ASP B 1 243 ? 7.763 66.217 23.059 1.00 25.16 802 ASP B CA 1
ATOM 4110 C C . ASP B 1 243 ? 7.296 66.048 21.619 1.00 27.11 802 ASP B C 1
ATOM 4111 O O . ASP B 1 243 ? 7.285 67.028 20.868 1.00 26.79 802 ASP B O 1
ATOM 4116 N N . TRP B 1 244 ? 6.904 64.842 21.221 1.00 20.70 803 TRP B N 1
ATOM 4117 C CA . TRP B 1 244 ? 6.621 64.540 19.828 1.00 24.10 803 TRP B CA 1
ATOM 4118 C C . TRP B 1 244 ? 5.179 64.901 19.474 1.00 27.03 803 TRP B C 1
ATOM 4119 O O . TRP B 1 244 ? 4.388 65.332 20.317 1.00 32.07 803 TRP B O 1
ATOM 4130 N N . GLU B 1 245 ? 4.834 64.716 18.202 1.00 22.42 804 GLU B N 1
ATOM 4131 C CA . GLU B 1 245 ? 3.483 64.968 17.734 1.00 23.91 804 GLU B CA 1
ATOM 4132 C C . GLU B 1 245 ? 2.519 63.933 18.319 1.00 27.73 804 GLU B C 1
ATOM 4133 O O . GLU B 1 245 ? 2.923 62.914 18.887 1.00 25.02 804 GLU B O 1
ATOM 4139 N N . THR B 1 246 ? 1.221 64.209 18.167 1.00 29.21 805 THR B N 1
ATOM 4140 C CA . THR B 1 246 ? 0.189 63.399 18.811 1.00 43.03 805 THR B CA 1
ATOM 4141 C C . THR B 1 246 ? 0.255 61.942 18.357 1.00 37.01 805 THR B C 1
ATOM 4142 O O . THR B 1 246 ? 0.417 61.024 19.175 1.00 23.47 805 THR B O 1
ATOM 4146 N N . PHE B 1 247 ? 0.119 61.713 17.048 1.00 25.41 806 PHE B N 1
ATOM 4147 C CA . PHE B 1 247 ? 0.138 60.350 16.533 1.00 18.86 806 PHE B CA 1
ATOM 4148 C C . PHE B 1 247 ? 1.474 59.673 16.801 1.00 31.52 806 PHE B C 1
ATOM 4149 O O . PHE B 1 247 ? 1.519 58.458 17.017 1.00 25.91 806 PHE B O 1
ATOM 4157 N N . GLU B 1 248 ? 2.564 60.442 16.813 1.00 20.46 807 GLU B N 1
ATOM 4158 C CA . GLU B 1 248 ? 3.866 59.878 17.151 1.00 28.03 807 GLU B CA 1
ATOM 4159 C C . GLU B 1 248 ? 3.871 59.311 18.568 1.00 25.48 807 GLU B C 1
ATOM 4160 O O . GLU B 1 248 ? 4.380 58.208 18.800 1.00 26.24 807 GLU B O 1
ATOM 4166 N N . GLN B 1 249 ? 3.283 60.037 19.524 1.00 25.10 808 GLN B N 1
ATOM 4167 C CA . GLN B 1 249 ? 3.217 59.539 20.896 1.00 23.49 808 GLN B CA 1
ATOM 4168 C C . GLN B 1 249 ? 2.290 58.333 21.008 1.00 16.68 808 GLN B C 1
ATOM 4169 O O . GLN B 1 249 ? 2.604 57.365 21.717 1.00 27.38 808 GLN B O 1
ATOM 4175 N N . TYR B 1 250 ? 1.137 58.381 20.335 1.00 16.93 809 TYR B N 1
ATOM 4176 C CA . TYR B 1 250 ? 0.240 57.225 20.328 1.00 24.54 809 TYR B CA 1
ATOM 4177 C C . TYR B 1 250 ? 0.956 55.982 19.808 1.00 28.58 809 TYR B C 1
ATOM 4178 O O . TYR B 1 250 ? 0.860 54.897 20.399 1.00 40.23 809 TYR B O 1
ATOM 4187 N N . CYS B 1 251 ? 1.686 56.127 18.698 1.00 18.20 810 CYS B N 1
ATOM 4188 C CA . CYS B 1 251 ? 2.425 55.003 18.133 1.00 26.57 810 CYS B CA 1
ATOM 4189 C C . CYS B 1 251 ? 3.511 54.521 19.085 1.00 17.01 810 CYS B C 1
ATOM 4190 O O . CYS B 1 251 ? 3.706 53.311 19.248 1.00 24.98 810 CYS B O 1
ATOM 4193 N N . ALA B 1 252 ? 4.236 55.451 19.715 1.00 16.83 811 ALA B N 1
ATOM 4194 C CA . ALA B 1 252 ? 5.280 55.058 20.656 1.00 16.96 811 ALA B CA 1
ATOM 4195 C C . ALA B 1 252 ? 4.708 54.234 21.801 1.00 26.10 811 ALA B C 1
ATOM 4196 O O . ALA B 1 252 ? 5.298 53.226 22.211 1.00 21.13 811 ALA B O 1
ATOM 4198 N N . TRP B 1 253 ? 3.546 54.634 22.320 1.00 22.47 812 TRP B N 1
ATOM 4199 C CA . TRP B 1 253 ? 2.963 53.893 23.434 1.00 17.17 812 TRP B CA 1
ATOM 4200 C C . TRP B 1 253 ? 2.433 52.538 22.983 1.00 17.66 812 TRP B C 1
ATOM 4201 O O . TRP B 1 253 ? 2.599 51.535 23.689 1.00 32.01 812 TRP B O 1
ATOM 4212 N N . GLN B 1 254 ? 1.803 52.481 21.807 1.00 24.25 813 GLN B N 1
ATOM 4213 C CA . GLN B 1 254 ? 1.350 51.193 21.291 1.00 25.88 813 GLN B CA 1
ATOM 4214 C C . GLN B 1 254 ? 2.524 50.245 21.069 1.00 23.00 813 GLN B C 1
ATOM 4215 O O . GLN B 1 254 ? 2.412 49.038 21.313 1.00 27.64 813 GLN B O 1
ATOM 4221 N N . LEU B 1 255 ? 3.664 50.776 20.623 1.00 30.15 814 LEU B N 1
ATOM 4222 C CA . LEU B 1 255 ? 4.846 49.939 20.445 1.00 23.55 814 LEU B CA 1
ATOM 4223 C C . LEU B 1 255 ? 5.398 49.474 21.785 1.00 22.17 814 LEU B C 1
ATOM 4224 O O . LEU B 1 255 ? 5.800 48.313 21.927 1.00 23.98 814 LEU B O 1
ATOM 4229 N N . PHE B 1 256 ? 5.434 50.367 22.779 1.00 22.56 815 PHE B N 1
ATOM 4230 C CA . PHE B 1 256 ? 5.891 49.970 24.107 1.00 19.63 815 PHE B CA 1
ATOM 4231 C C . PHE B 1 256 ? 5.024 48.856 24.677 1.00 20.45 815 PHE B C 1
ATOM 4232 O O . PHE B 1 256 ? 5.535 47.923 25.308 1.00 30.67 815 PHE B O 1
ATOM 4240 N N . LEU B 1 257 ? 3.707 48.937 24.469 1.00 30.82 816 LEU B N 1
ATOM 4241 C CA . LEU B 1 257 ? 2.811 47.929 25.027 1.00 21.55 816 LEU B CA 1
ATOM 4242 C C . LEU B 1 257 ? 3.018 46.563 24.388 1.00 28.02 816 LEU B C 1
ATOM 4243 O O . LEU B 1 257 ? 2.712 45.539 25.009 1.00 25.09 816 LEU B O 1
ATOM 4248 N N . ALA B 1 258 ? 3.529 46.521 23.157 1.00 27.13 817 ALA B N 1
ATOM 4249 C CA . ALA B 1 258 ? 3.811 45.247 22.510 1.00 28.27 817 ALA B CA 1
ATOM 4250 C C . ALA B 1 258 ? 5.020 44.541 23.108 1.00 24.00 817 ALA B C 1
ATOM 4251 O O . ALA B 1 258 ? 5.209 43.348 22.847 1.00 25.32 817 ALA B O 1
ATOM 4253 N N . HIS B 1 259 ? 5.826 45.233 23.907 1.00 23.66 818 HIS B N 1
ATOM 4254 C CA . HIS B 1 259 ? 7.035 44.656 24.470 1.00 27.14 818 HIS B CA 1
ATOM 4255 C C . HIS B 1 259 ? 6.747 43.992 25.816 1.00 33.91 818 HIS B C 1
ATOM 4256 O O . HIS B 1 259 ? 5.643 44.068 26.358 1.00 31.07 818 HIS B O 1
ATOM 4263 N N . ASN B 1 260 ? 7.769 43.330 26.354 1.00 34.48 819 ASN B N 1
ATOM 4264 C CA . ASN B 1 260 ? 7.681 42.614 27.626 1.00 29.46 819 ASN B CA 1
ATOM 4265 C C . ASN B 1 260 ? 8.344 43.386 28.758 1.00 37.76 819 ASN B C 1
ATOM 4266 O O . ASN B 1 260 ? 9.068 42.806 29.572 1.00 47.38 819 ASN B O 1
ATOM 4271 N N . ILE B 1 261 ? 8.118 44.689 28.839 1.00 35.81 820 ILE B N 1
ATOM 4272 C CA . ILE B 1 261 ? 8.760 45.544 29.831 1.00 40.13 820 ILE B CA 1
ATOM 4273 C C . ILE B 1 261 ? 7.708 45.951 30.860 1.00 40.73 820 ILE B C 1
ATOM 4274 O O . ILE B 1 261 ? 6.668 46.507 30.485 1.00 31.47 820 ILE B O 1
ATOM 4279 N N . PRO B 1 262 ? 7.931 45.695 32.148 1.00 39.38 821 PRO B N 1
ATOM 4280 C CA . PRO B 1 262 ? 6.912 46.028 33.152 1.00 40.46 821 PRO B CA 1
ATOM 4281 C C . PRO B 1 262 ? 6.704 47.530 33.270 1.00 32.54 821 PRO B C 1
ATOM 4282 O O . PRO B 1 262 ? 7.639 48.319 33.123 1.00 39.74 821 PRO B O 1
ATOM 4286 N N . LEU B 1 263 ? 5.453 47.918 33.542 1.00 36.65 822 LEU B N 1
ATOM 4287 C CA . LEU B 1 263 ? 5.133 49.329 33.736 1.00 33.38 822 LEU B CA 1
ATOM 4288 C C . LEU B 1 263 ? 5.913 49.928 34.899 1.00 31.96 822 LEU B C 1
ATOM 4289 O O . LEU B 1 263 ? 6.190 51.136 34.906 1.00 32.46 822 LEU B O 1
ATOM 4294 N N . GLU B 1 264 ? 6.266 49.102 35.888 1.00 28.19 823 GLU B N 1
ATOM 4295 C CA . GLU B 1 264 ? 7.081 49.560 37.009 1.00 46.77 823 GLU B CA 1
ATOM 4296 C C . GLU B 1 264 ? 8.411 50.133 36.539 1.00 41.06 823 GLU B C 1
ATOM 4297 O O . GLU B 1 264 ? 9.011 50.961 37.233 1.00 50.34 823 GLU B O 1
ATOM 4303 N N . THR B 1 265 ? 8.886 49.705 35.368 1.00 37.43 824 THR B N 1
ATOM 4304 C CA . THR B 1 265 ? 10.149 50.218 34.848 1.00 37.28 824 THR B CA 1
ATOM 4305 C C . THR B 1 265 ? 10.037 51.690 34.470 1.00 30.48 824 THR B C 1
ATOM 4306 O O . THR B 1 265 ? 10.972 52.467 34.696 1.00 33.91 824 THR B O 1
ATOM 4310 N N . ILE B 1 266 ? 8.900 52.094 33.908 1.00 25.32 825 ILE B N 1
ATOM 4311 C CA . ILE B 1 266 ? 8.732 53.432 33.360 1.00 23.93 825 ILE B CA 1
ATOM 4312 C C . ILE B 1 266 ? 7.822 54.297 34.224 1.00 35.17 825 ILE B C 1
ATOM 4313 O O . ILE B 1 266 ? 7.537 55.440 33.856 1.00 34.89 825 ILE B O 1
ATOM 4318 N N . ILE B 1 267 ? 7.368 53.792 35.367 1.00 34.18 826 ILE B N 1
ATOM 4319 C CA . ILE B 1 267 ? 6.435 54.540 36.214 1.00 40.21 826 ILE B CA 1
ATOM 4320 C C . ILE B 1 267 ? 6.986 55.873 36.732 1.00 34.26 826 ILE B C 1
ATOM 4321 O O . ILE B 1 267 ? 6.174 56.746 37.071 1.00 30.24 826 ILE B O 1
ATOM 4326 N N . PRO B 1 268 ? 8.304 56.117 36.818 1.00 39.44 827 PRO B N 1
ATOM 4327 C CA . PRO B 1 268 ? 8.746 57.479 37.172 1.00 31.19 827 PRO B CA 1
ATOM 4328 C C . PRO B 1 268 ? 8.346 58.551 36.168 1.00 39.27 827 PRO B C 1
ATOM 4329 O O . PRO B 1 268 ? 8.404 59.739 36.508 1.00 35.77 827 PRO B O 1
ATOM 4333 N N . ILE B 1 269 ? 7.942 58.181 34.948 1.00 41.38 828 ILE B N 1
ATOM 4334 C CA . ILE B 1 269 ? 7.546 59.179 33.958 1.00 33.88 828 ILE B CA 1
ATOM 4335 C C . ILE B 1 269 ? 6.330 59.974 34.415 1.00 27.48 828 ILE B C 1
ATOM 4336 O O . ILE B 1 269 ? 6.053 61.048 33.870 1.00 26.97 828 ILE B O 1
ATOM 4341 N N . LEU B 1 270 ? 5.594 59.471 35.411 1.00 31.17 829 LEU B N 1
ATOM 4342 C CA . LEU B 1 270 ? 4.442 60.201 35.930 1.00 28.61 829 LEU B CA 1
ATOM 4343 C C . LEU B 1 270 ? 4.837 61.573 36.457 1.00 23.95 829 LEU B C 1
ATOM 4344 O O . LEU B 1 270 ? 4.063 62.530 36.338 1.00 25.93 829 LEU B O 1
ATOM 4349 N N . GLN B 1 271 ? 6.037 61.696 37.026 1.00 24.46 830 GLN B N 1
ATOM 4350 C CA . GLN B 1 271 ? 6.511 62.983 37.518 1.00 26.98 830 GLN B CA 1
ATOM 4351 C C . GLN B 1 271 ? 6.776 63.985 36.401 1.00 33.28 830 GLN B C 1
ATOM 4352 O O . GLN B 1 271 ? 6.991 65.166 36.694 1.00 31.96 830 GLN B O 1
ATOM 4358 N N . HIS B 1 272 ? 6.767 63.550 35.140 1.00 34.50 831 HIS B N 1
ATOM 4359 C CA . HIS B 1 272 ? 6.998 64.429 34.001 1.00 31.00 831 HIS B CA 1
ATOM 4360 C C . HIS B 1 272 ? 5.718 64.812 33.271 1.00 34.38 831 HIS B C 1
ATOM 4361 O O . HIS B 1 272 ? 5.746 65.731 32.446 1.00 41.40 831 HIS B O 1
ATOM 4368 N N . LEU B 1 273 ? 4.606 64.139 33.551 1.00 35.21 832 LEU B N 1
ATOM 4369 C CA . LEU B 1 273 ? 3.374 64.315 32.793 1.00 26.68 832 LEU B CA 1
ATOM 4370 C C . LEU B 1 273 ? 2.580 65.492 33.349 1.00 31.97 832 LEU B C 1
ATOM 4371 O O . LEU B 1 273 ? 2.168 65.477 34.514 1.00 49.50 832 LEU B O 1
ATOM 4376 N N . LYS B 1 274 ? 2.365 66.503 32.512 1.00 32.00 833 LYS B N 1
ATOM 4377 C CA . LYS B 1 274 ? 1.521 67.643 32.839 1.00 23.79 833 LYS B CA 1
ATOM 4378 C C . LYS B 1 274 ? 0.197 67.500 32.099 1.00 34.94 833 LYS B C 1
ATOM 4379 O O . LYS B 1 274 ? 0.180 67.160 30.910 1.00 45.74 833 LYS B O 1
ATOM 4385 N N . TYR B 1 275 ? -0.909 67.756 32.804 1.00 21.64 834 TYR B N 1
ATOM 4386 C CA . TYR B 1 275 ? -2.212 67.350 32.288 1.00 26.65 834 TYR B CA 1
ATOM 4387 C C . TYR B 1 275 ? -2.661 68.209 31.113 1.00 21.62 834 TYR B C 1
ATOM 4388 O O . TYR B 1 275 ? -3.440 67.744 30.273 1.00 34.78 834 TYR B O 1
ATOM 4397 N N . LYS B 1 276 ? -2.185 69.450 31.025 1.00 25.53 835 LYS B N 1
ATOM 4398 C CA . LYS B 1 276 ? -2.500 70.276 29.867 1.00 33.97 835 LYS B CA 1
ATOM 4399 C C . LYS B 1 276 ? -1.636 69.945 28.659 1.00 33.05 835 LYS B C 1
ATOM 4400 O O . LYS B 1 276 ? -2.062 70.190 27.525 1.00 44.75 835 LYS B O 1
ATOM 4406 N N . GLU B 1 277 ? -0.448 69.383 28.872 1.00 25.21 836 GLU B N 1
ATOM 4407 C CA . GLU B 1 277 ? 0.527 69.228 27.801 1.00 29.83 836 GLU B CA 1
ATOM 4408 C C . GLU B 1 277 ? 0.661 67.803 27.283 1.00 33.27 836 GLU B C 1
ATOM 4409 O O . GLU B 1 277 ? 1.000 67.621 26.110 1.00 25.43 836 GLU B O 1
ATOM 4415 N N . HIS B 1 278 ? 0.398 66.787 28.105 1.00 28.95 837 HIS B N 1
ATOM 4416 C CA . HIS B 1 278 ? 0.622 65.391 27.726 1.00 20.84 837 HIS B CA 1
ATOM 4417 C C . HIS B 1 278 ? -0.637 64.540 27.881 1.00 19.96 837 HIS B C 1
ATOM 4418 O O . HIS B 1 278 ? -0.641 63.560 28.635 1.00 22.60 837 HIS B O 1
ATOM 4425 N N . PRO B 1 279 ? -1.716 64.861 27.159 1.00 29.33 838 PRO B N 1
ATOM 4426 C CA . PRO B 1 279 ? -2.921 64.025 27.275 1.00 22.14 838 PRO B CA 1
ATOM 4427 C C . PRO B 1 279 ? -2.790 62.678 26.585 1.00 32.92 838 PRO B C 1
ATOM 4428 O O . PRO B 1 279 ? -3.441 61.716 27.009 1.00 24.27 838 PRO B O 1
ATOM 4432 N N . GLU B 1 280 ? -1.963 62.574 25.542 1.00 25.75 839 GLU B N 1
ATOM 4433 C CA . GLU B 1 280 ? -1.774 61.295 24.862 1.00 17.75 839 GLU B CA 1
ATOM 4434 C C . GLU B 1 280 ? -1.127 60.271 25.790 1.00 17.36 839 GLU B C 1
ATOM 4435 O O . GLU B 1 280 ? -1.649 59.161 25.986 1.00 26.65 839 GLU B O 1
ATOM 4441 N N . ALA B 1 281 ? 0.021 60.633 26.367 1.00 18.56 840 ALA B N 1
ATOM 4442 C CA . ALA B 1 281 ? 0.718 59.732 27.274 1.00 22.38 840 ALA B CA 1
ATOM 4443 C C . ALA B 1 281 ? -0.104 59.454 28.524 1.00 30.17 840 ALA B C 1
ATOM 4444 O O . ALA B 1 281 ? -0.109 58.325 29.024 1.00 22.45 840 ALA B O 1
ATOM 4446 N N . LEU B 1 282 ? -0.794 60.468 29.054 1.00 25.50 841 LEU B N 1
ATOM 4447 C CA . LEU B 1 282 ? -1.636 60.237 30.223 1.00 34.98 841 LEU B CA 1
ATOM 4448 C C . LEU B 1 282 ? -2.754 59.254 29.903 1.00 24.22 841 LEU B C 1
ATOM 4449 O O . LEU B 1 282 ? -3.043 58.355 30.697 1.00 19.09 841 LEU B O 1
ATOM 4454 N N . SER B 1 283 ? -3.375 59.396 28.729 1.00 19.49 842 SER B N 1
ATOM 4455 C CA . SER B 1 283 ? -4.401 58.455 28.291 1.00 23.00 842 SER B CA 1
ATOM 4456 C C . SER B 1 283 ? -3.867 57.027 28.259 1.00 35.07 842 SER B C 1
ATOM 4457 O O . SER B 1 283 ? -4.443 56.114 28.874 1.00 33.06 842 SER B O 1
ATOM 4460 N N . CYS B 1 284 ? -2.763 56.818 27.536 1.00 18.38 843 CYS B N 1
ATOM 4461 C CA . CYS B 1 284 ? -2.235 55.465 27.372 1.00 21.72 843 CYS B CA 1
ATOM 4462 C C . CYS B 1 284 ? -1.792 54.884 28.711 1.00 22.71 843 CYS B C 1
ATOM 4463 O O . CYS B 1 284 ? -2.104 53.730 29.044 1.00 26.77 843 CYS B O 1
ATOM 4466 N N . LEU B 1 285 ? -1.078 55.684 29.506 1.00 21.24 844 LEU B N 1
ATOM 4467 C CA . LEU B 1 285 ? -0.572 55.219 30.789 1.00 34.60 844 LEU B CA 1
ATOM 4468 C C . LEU B 1 285 ? -1.704 54.923 31.763 1.00 27.16 844 LEU B C 1
ATOM 4469 O O . LEU B 1 285 ? -1.609 53.981 32.549 1.00 30.77 844 LEU B O 1
ATOM 4474 N N . LEU B 1 286 ? -2.788 55.701 31.723 1.00 23.44 845 LEU B N 1
ATOM 4475 C CA . LEU B 1 286 ? -3.924 55.441 32.600 1.00 32.71 845 LEU B CA 1
ATOM 4476 C C . LEU B 1 286 ? -4.615 54.139 32.222 1.00 36.94 845 LEU B C 1
ATOM 4477 O O . LEU B 1 286 ? -4.890 53.287 33.084 1.00 37.27 845 LEU B O 1
ATOM 4482 N N . LEU B 1 287 ? -4.905 53.971 30.927 1.00 36.59 846 LEU B N 1
ATOM 4483 C CA . LEU B 1 287 ? -5.577 52.756 30.486 1.00 32.08 846 LEU B CA 1
ATOM 4484 C C . LEU B 1 287 ? -4.729 51.520 30.752 1.00 35.64 846 LEU B C 1
ATOM 4485 O O . LEU B 1 287 ? -5.275 50.427 30.944 1.00 33.23 846 LEU B O 1
ATOM 4490 N N . GLN B 1 288 ? -3.402 51.665 30.787 1.00 29.60 847 GLN B N 1
ATOM 4491 C CA . GLN B 1 288 ? -2.564 50.519 31.123 1.00 30.57 847 GLN B CA 1
ATOM 4492 C C . GLN B 1 288 ? -2.368 50.329 32.622 1.00 36.17 847 GLN B C 1
ATOM 4493 O O . GLN B 1 288 ? -2.225 49.189 33.078 1.00 34.81 847 GLN B O 1
ATOM 4499 N N . LEU B 1 289 ? -2.351 51.416 33.397 1.00 41.93 848 LEU B N 1
ATOM 4500 C CA . LEU B 1 289 ? -2.257 51.300 34.846 1.00 40.86 848 LEU B CA 1
ATOM 4501 C C . LEU B 1 289 ? -3.491 50.630 35.421 1.00 31.54 848 LEU B C 1
ATOM 4502 O O . LEU B 1 289 ? -3.415 50.000 36.483 1.00 32.52 848 LEU B O 1
ATOM 4507 N N . ARG B 1 290 ? -4.634 50.773 34.745 1.00 45.16 849 ARG B N 1
ATOM 4508 C CA . ARG B 1 290 ? -5.841 50.035 35.113 1.00 39.41 849 ARG B CA 1
ATOM 4509 C C . ARG B 1 290 ? -5.551 48.568 35.412 1.00 37.42 849 ARG B C 1
ATOM 4510 O O . ARG B 1 290 ? -6.057 48.014 36.393 1.00 42.34 849 ARG B O 1
ATOM 4518 N N . ARG B 1 291 ? -4.731 47.934 34.574 1.00 46.73 850 ARG B N 1
ATOM 4519 C CA . ARG B 1 291 ? -4.562 46.487 34.618 1.00 51.05 850 ARG B CA 1
ATOM 4520 C C . ARG B 1 291 ? -3.524 46.021 35.627 1.00 43.92 850 ARG B C 1
ATOM 4521 O O . ARG B 1 291 ? -3.327 44.809 35.766 1.00 64.08 850 ARG B O 1
ATOM 4529 N N . GLU B 1 292 ? -2.865 46.931 36.334 1.00 39.50 851 GLU B N 1
ATOM 4530 C CA . GLU B 1 292 ? -1.775 46.560 37.222 1.00 41.37 851 GLU B CA 1
ATOM 4531 C C . GLU B 1 292 ? -2.266 46.375 38.650 1.00 46.59 851 GLU B C 1
ATOM 4532 O O . GLU B 1 292 ? -3.155 47.093 39.116 1.00 46.56 851 GLU B O 1
ATOM 4538 N N . LYS B 1 293 ? -1.685 45.397 39.339 1.00 50.07 852 LYS B N 1
ATOM 4539 C CA . LYS B 1 293 ? -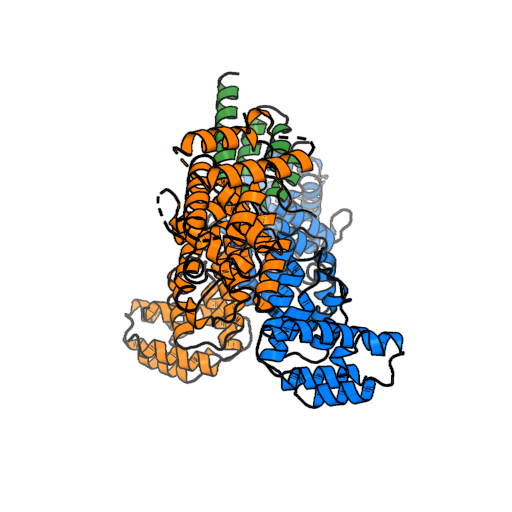1.795 45.326 40.788 1.00 37.81 852 LYS B CA 1
ATOM 4540 C C . LYS B 1 293 ? -0.807 46.341 41.350 1.00 43.38 852 LYS B C 1
ATOM 4541 O O . LYS B 1 293 ? 0.409 46.170 41.196 1.00 41.62 852 LYS B O 1
ATOM 4547 N N . PRO B 1 294 ? -1.280 47.410 41.991 1.00 48.70 853 PRO B N 1
ATOM 4548 C CA . PRO B 1 294 ? -0.410 48.572 42.222 1.00 34.85 853 PRO B CA 1
ATOM 4549 C C . PRO B 1 294 ? 0.650 48.316 43.287 1.00 36.55 853 PRO B C 1
ATOM 4550 O O . PRO B 1 294 ? 0.357 47.822 44.381 1.00 38.74 853 PRO B O 1
ATOM 4554 N N . SER B 1 295 ? 1.894 48.644 42.938 1.00 38.84 854 SER B N 1
ATOM 4555 C CA . SER B 1 295 ? 3.002 48.708 43.876 1.00 37.20 854 SER B CA 1
ATOM 4556 C C . SER B 1 295 ? 2.846 49.920 44.792 1.00 37.00 854 SER B C 1
ATOM 4557 O O . SER B 1 295 ? 2.006 50.796 44.564 1.00 35.53 854 SER B O 1
ATOM 4560 N N . GLU B 1 296 ? 3.647 49.957 45.863 1.00 38.79 855 GLU B N 1
ATOM 4561 C CA . GLU B 1 296 ? 3.702 51.173 46.669 1.00 46.05 855 GLU B CA 1
ATOM 4562 C C . GLU B 1 296 ? 4.366 52.303 45.897 1.00 42.95 855 GLU B C 1
ATOM 4563 O O . GLU B 1 296 ? 3.964 53.467 46.024 1.00 51.19 855 GLU B O 1
ATOM 4569 N N . GLU B 1 297 ? 5.358 51.972 45.070 1.00 47.19 856 GLU B N 1
ATOM 4570 C CA . GLU B 1 297 ? 6.005 52.978 44.235 1.00 41.11 856 GLU B CA 1
ATOM 4571 C C . GLU B 1 297 ? 5.047 53.529 43.186 1.00 34.40 856 GLU B C 1
ATOM 4572 O O . GLU B 1 297 ? 5.084 54.723 42.870 1.00 50.29 856 GLU B O 1
ATOM 4578 N N . MET B 1 298 ? 4.173 52.679 42.645 1.00 37.94 857 MET B N 1
ATOM 4579 C CA . MET B 1 298 ? 3.206 53.141 41.654 1.00 29.73 857 MET B CA 1
ATOM 4580 C C . MET B 1 298 ? 2.199 54.102 42.275 1.00 34.65 857 MET B C 1
ATOM 4581 O O . MET B 1 298 ? 1.887 55.152 41.698 1.00 47.80 857 MET B O 1
ATOM 4586 N N . VAL B 1 299 ? 1.679 53.759 43.456 1.00 35.70 858 VAL B N 1
ATOM 4587 C CA . VAL B 1 299 ? 0.750 54.652 44.144 1.00 32.10 858 VAL B CA 1
ATOM 4588 C C . VAL B 1 299 ? 1.451 55.943 44.543 1.00 30.82 858 VAL B C 1
ATOM 4589 O O . VAL B 1 299 ? 0.859 57.027 44.500 1.00 34.91 858 VAL B O 1
ATOM 4593 N N . LYS B 1 300 ? 2.728 55.852 44.926 1.00 34.81 859 LYS B N 1
ATOM 4594 C CA . LYS B 1 300 ? 3.484 57.053 45.265 1.00 32.97 859 LYS B CA 1
ATOM 4595 C C . LYS B 1 300 ? 3.655 57.958 44.052 1.00 37.87 859 LYS B C 1
ATOM 4596 O O . LYS B 1 300 ? 3.525 59.183 44.158 1.00 32.76 859 LYS B O 1
ATOM 4602 N N . MET B 1 301 ? 3.946 57.372 42.887 1.00 35.65 860 MET B N 1
ATOM 4603 C CA . MET B 1 301 ? 4.100 58.167 41.673 1.00 35.52 860 MET B CA 1
ATOM 4604 C C . MET B 1 301 ? 2.774 58.779 41.240 1.00 32.86 860 MET B C 1
ATOM 4605 O O . MET B 1 301 ? 2.739 59.910 40.742 1.00 33.99 860 MET B O 1
ATOM 4610 N N . VAL B 1 302 ? 1.673 58.048 41.420 1.00 34.14 861 VAL B N 1
ATOM 4611 C CA . VAL B 1 302 ? 0.362 58.596 41.087 1.00 27.19 861 VAL B CA 1
ATOM 4612 C C . VAL B 1 302 ? 0.020 59.759 42.013 1.00 40.32 861 VAL B C 1
ATOM 4613 O O . VAL B 1 302 ? -0.438 60.818 41.565 1.00 46.39 861 VAL B O 1
ATOM 4617 N N . LEU B 1 303 ? 0.250 59.586 43.317 1.00 33.71 862 LEU B N 1
ATOM 4618 C CA . LEU B 1 303 ? -0.028 60.646 44.279 1.00 40.13 862 LEU B CA 1
ATOM 4619 C C . LEU B 1 303 ? 0.936 61.817 44.150 1.00 45.58 862 LEU B C 1
ATOM 4620 O O . LEU B 1 303 ? 0.649 62.900 44.672 1.00 28.33 862 LEU B O 1
ATOM 4625 N N . SER B 1 304 ? 2.070 61.626 43.474 1.00 40.64 863 SER B N 1
ATOM 4626 C CA . SER B 1 304 ? 3.048 62.690 43.288 1.00 41.53 863 SER B CA 1
ATOM 4627 C C . SER B 1 304 ? 2.657 63.674 42.196 1.00 39.90 863 SER B C 1
ATOM 4628 O O . SER B 1 304 ? 3.326 64.702 42.046 1.00 28.48 863 SER B O 1
ATOM 4631 N N . ARG B 1 305 ? 1.609 63.386 41.429 1.00 36.19 864 ARG B N 1
ATOM 4632 C CA . ARG B 1 305 ? 1.124 64.353 40.460 1.00 27.49 864 ARG B CA 1
ATOM 4633 C C . ARG B 1 305 ? 0.513 65.542 41.197 1.00 41.53 864 ARG B C 1
ATOM 4634 O O . ARG B 1 305 ? -0.194 65.356 42.194 1.00 39.15 864 ARG B O 1
ATOM 4642 N N . PRO B 1 306 ? 0.773 66.769 40.747 1.00 41.14 865 PRO B N 1
ATOM 4643 C CA . PRO B 1 306 ? 0.227 67.934 41.451 1.00 35.57 865 PRO B CA 1
ATOM 4644 C C . PRO B 1 306 ? -1.293 67.945 41.413 1.00 40.61 865 PRO B C 1
ATOM 4645 O O . PRO B 1 306 ? -1.920 67.448 40.474 1.00 34.33 865 PRO B O 1
ATOM 4649 N N . CYS B 1 307 ? -1.882 68.513 42.460 1.00 32.00 866 CYS B N 1
ATOM 4650 C CA . CYS B 1 307 ? -3.331 68.600 42.563 1.00 37.60 866 CYS B CA 1
ATOM 4651 C C . CYS B 1 307 ? -3.830 69.750 41.698 1.00 42.69 866 CYS B C 1
ATOM 4652 O O . CYS B 1 307 ? -3.485 70.913 41.935 1.00 52.82 866 CYS B O 1
ATOM 4655 N N . HIS B 1 308 ? -4.619 69.418 40.680 1.00 31.60 867 HIS B N 1
ATOM 4656 C CA . HIS B 1 308 ? -5.289 70.402 39.848 1.00 38.14 867 HIS B CA 1
ATOM 4657 C C . HIS B 1 308 ? -6.735 69.972 39.710 1.00 44.25 867 HIS B C 1
ATOM 4658 O O . HIS B 1 308 ? -7.008 68.804 39.368 1.00 48.92 867 HIS B O 1
ATOM 4665 N N . PRO B 1 309 ? -7.701 70.857 39.979 1.00 47.48 868 PRO B N 1
ATOM 4666 C CA . PRO B 1 309 ? -9.111 70.434 39.975 1.00 45.26 868 PRO B CA 1
ATOM 4667 C C . PRO B 1 309 ? -9.585 69.887 38.640 1.00 42.80 868 PRO B C 1
ATOM 4668 O O . PRO B 1 309 ? -10.494 69.048 38.614 1.00 51.89 868 PRO B O 1
ATOM 4672 N N . ASP B 1 310 ? -8.997 70.331 37.531 1.00 43.83 869 ASP B N 1
ATOM 4673 C CA . ASP B 1 310 ? -9.409 69.882 36.208 1.00 43.71 869 ASP B CA 1
ATOM 4674 C C . ASP B 1 310 ? -8.744 68.583 35.779 1.00 35.24 869 ASP B C 1
ATOM 4675 O O . ASP B 1 310 ? -9.090 68.050 34.720 1.00 41.28 869 ASP B O 1
ATOM 4680 N N . ASP B 1 311 ? -7.808 68.061 36.566 1.00 26.78 870 ASP B N 1
ATOM 4681 C CA . ASP B 1 311 ? -7.094 66.832 36.238 1.00 38.28 870 ASP B CA 1
ATOM 4682 C C . ASP B 1 311 ? -7.741 65.676 36.994 1.00 35.71 870 ASP B C 1
ATOM 4683 O O . ASP B 1 311 ? -7.690 65.625 38.227 1.00 37.82 870 ASP B O 1
ATOM 4688 N N . GLN B 1 312 ? -8.339 64.745 36.252 1.00 26.54 871 GLN B N 1
ATOM 4689 C CA . GLN B 1 312 ? -9.051 63.611 36.825 1.00 29.10 871 GLN B CA 1
ATOM 4690 C C . GLN B 1 312 ? -8.263 62.309 36.741 1.00 30.93 871 GLN B C 1
ATOM 4691 O O . GLN B 1 312 ? -8.824 61.240 37.005 1.00 35.41 871 GLN B O 1
ATOM 4697 N N . PHE B 1 313 ? -6.981 62.376 36.379 1.00 23.80 872 PHE B N 1
ATOM 4698 C CA . PHE B 1 313 ? -6.175 61.169 36.214 1.00 31.74 872 PHE B CA 1
ATOM 4699 C C . PHE B 1 313 ? -6.041 60.409 37.530 1.00 34.21 872 PHE B C 1
ATOM 4700 O O . PHE B 1 313 ? -6.288 59.194 37.597 1.00 32.03 872 PHE B O 1
ATOM 4708 N N . THR B 1 314 ? -5.644 61.118 38.590 1.00 29.81 873 THR B N 1
ATOM 4709 C CA . THR B 1 314 ? -5.358 60.469 39.864 1.00 33.42 873 THR B CA 1
ATOM 4710 C C . THR B 1 314 ? -6.609 59.824 40.441 1.00 33.84 873 THR B C 1
ATOM 4711 O O . THR B 1 314 ? -6.573 58.675 40.893 1.00 27.10 873 THR B O 1
ATOM 4715 N N . THR B 1 315 ? -7.729 60.551 40.437 1.00 27.02 874 THR B N 1
ATOM 4716 C CA . THR B 1 315 ? -8.972 59.977 40.939 1.00 28.53 874 THR B CA 1
ATOM 4717 C C . THR B 1 315 ? -9.396 58.783 40.095 1.00 29.71 874 THR B C 1
ATOM 4718 O O . THR B 1 315 ? -9.859 57.773 40.630 1.00 32.19 874 THR B O 1
ATOM 4722 N N . SER B 1 316 ? -9.214 58.868 38.778 1.00 36.38 875 SER B N 1
ATOM 4723 C CA . SER B 1 316 ? -9.534 57.747 37.900 1.00 31.63 875 SER B CA 1
ATOM 4724 C C . SER B 1 316 ? -8.811 56.478 38.344 1.00 28.68 875 SER B C 1
ATOM 4725 O O . SER B 1 316 ? -9.440 55.453 38.666 1.00 44.47 875 SER B O 1
ATOM 4728 N N . ILE B 1 317 ? -7.476 56.540 38.384 1.00 30.66 876 ILE B N 1
ATOM 4729 C CA . ILE B 1 317 ? -6.709 55.326 38.648 1.00 27.65 876 ILE B CA 1
ATOM 4730 C C . ILE B 1 317 ? -6.866 54.878 40.100 1.00 35.30 876 ILE B C 1
ATOM 4731 O O . ILE B 1 317 ? -6.920 53.673 40.386 1.00 45.65 876 ILE B O 1
ATOM 4736 N N . LEU B 1 318 ? -6.961 55.825 41.040 1.00 34.71 877 LEU B N 1
ATOM 4737 C CA . LEU B 1 318 ? -7.146 55.454 42.439 1.00 31.32 877 LEU B CA 1
ATOM 4738 C C . LEU B 1 318 ? -8.501 54.798 42.656 1.00 38.26 877 LEU B C 1
ATOM 4739 O O . LEU B 1 318 ? -8.618 53.851 43.440 1.00 38.93 877 LEU B O 1
ATOM 4744 N N . ARG B 1 319 ? -9.535 55.280 41.963 1.00 40.23 878 ARG B N 1
ATOM 4745 C CA . ARG B 1 319 ? -10.843 54.645 42.033 1.00 40.64 878 ARG B CA 1
ATOM 4746 C C . ARG B 1 319 ? -10.778 53.220 41.507 1.00 43.82 878 ARG B C 1
ATOM 4747 O O . ARG B 1 319 ? -11.287 52.290 42.143 1.00 46.72 878 ARG B O 1
ATOM 4755 N N . HIS B 1 320 ? -10.146 53.026 40.345 1.00 36.62 879 HIS B N 1
ATOM 4756 C CA . HIS B 1 320 ? -10.051 51.671 39.802 1.00 36.82 879 HIS B CA 1
ATOM 4757 C C . HIS B 1 320 ? -9.325 50.739 40.770 1.00 42.41 879 HIS B C 1
ATOM 4758 O O . HIS B 1 320 ? -9.789 49.622 41.046 1.00 44.25 879 HIS B O 1
ATOM 4765 N N . TRP B 1 321 ? -8.193 51.193 41.315 1.00 34.25 880 TRP B N 1
ATOM 4766 C CA . TRP B 1 321 ? -7.420 50.346 42.221 1.00 35.59 880 TRP B CA 1
ATOM 4767 C C . TRP B 1 321 ? -8.178 50.063 43.514 1.00 44.31 880 TRP B C 1
ATOM 4768 O O . TRP B 1 321 ? -8.133 48.940 44.029 1.00 56.02 880 TRP B O 1
ATOM 4779 N N . CYS B 1 322 ? -8.876 51.063 44.060 1.00 38.06 881 CYS B N 1
ATOM 4780 C CA . CYS B 1 322 ? -9.628 50.843 45.290 1.00 49.12 881 CYS B CA 1
ATOM 4781 C C . CYS B 1 322 ? -10.824 49.933 45.054 1.00 48.31 881 CYS B C 1
ATOM 4782 O O . CYS B 1 322 ? -11.276 49.254 45.983 1.00 56.27 881 CYS B O 1
ATOM 4785 N N . MET B 1 323 ? -11.350 49.903 43.829 1.00 49.16 882 MET B N 1
ATOM 4786 C CA . MET B 1 323 ? -12.434 48.976 43.527 1.00 51.44 882 MET B CA 1
ATOM 4787 C C . MET B 1 323 ? -11.925 47.561 43.285 1.00 51.25 882 MET B C 1
ATOM 4788 O O . MET B 1 323 ? -12.658 46.597 43.530 1.00 67.43 882 MET B O 1
ATOM 4793 N N . LYS B 1 324 ? -10.686 47.409 42.814 1.00 59.11 883 LYS B N 1
ATOM 4794 C CA . LYS B 1 324 ? -10.154 46.079 42.535 1.00 51.87 883 LYS B CA 1
ATOM 4795 C C . LYS B 1 324 ? -9.202 45.556 43.605 1.00 51.86 883 LYS B C 1
ATOM 4796 O O . LYS B 1 324 ? -9.096 44.337 43.775 1.00 60.19 883 LYS B O 1
ATOM 4802 N N . HIS B 1 325 ? -8.509 46.436 44.331 1.00 57.34 884 HIS B N 1
ATOM 4803 C CA . HIS B 1 325 ? -7.503 46.033 45.313 1.00 59.90 884 HIS B CA 1
ATOM 4804 C C . HIS B 1 325 ? -7.592 46.943 46.541 1.00 46.01 884 HIS B C 1
ATOM 4805 O O . HIS B 1 325 ? -6.661 47.666 46.882 1.00 53.91 884 HIS B O 1
ATOM 4812 N N . ASP B 1 326 ? -8.736 46.896 47.229 1.00 47.98 885 ASP B N 1
ATOM 4813 C CA . ASP B 1 326 ? -9.004 47.856 48.297 1.00 48.29 885 ASP B CA 1
ATOM 4814 C C . ASP B 1 326 ? -7.995 47.728 49.435 1.00 52.64 885 ASP B C 1
ATOM 4815 O O . ASP B 1 326 ? -7.441 48.730 49.901 1.00 50.38 885 ASP B O 1
ATOM 4820 N N . GLU B 1 327 ? -7.739 46.498 49.892 1.00 52.07 886 GLU B N 1
ATOM 4821 C CA . GLU B 1 327 ? -6.857 46.307 51.041 1.00 53.79 886 GLU B CA 1
ATOM 4822 C C . GLU B 1 327 ? -5.416 46.669 50.704 1.00 51.84 886 GLU B C 1
ATOM 4823 O O . GLU B 1 327 ? -4.735 47.332 51.496 1.00 62.86 886 GLU B O 1
ATOM 4829 N N . LEU B 1 328 ? -4.933 46.237 49.539 1.00 55.20 887 LEU B N 1
ATOM 4830 C CA . LEU B 1 328 ? -3.564 46.554 49.143 1.00 48.65 887 LEU B CA 1
ATOM 4831 C C . LEU B 1 328 ? -3.373 48.056 48.977 1.00 46.41 887 LEU B C 1
ATOM 4832 O O . LEU B 1 328 ? -2.364 48.615 49.428 1.00 50.52 887 LEU B O 1
ATOM 4837 N N . LEU B 1 329 ? -4.333 48.724 48.334 1.00 44.28 888 LEU B N 1
ATOM 4838 C CA . LEU B 1 329 ? -4.234 50.168 48.160 1.00 45.74 888 LEU B CA 1
ATOM 4839 C C . LEU B 1 329 ? -4.297 50.890 49.499 1.00 46.34 888 LEU B C 1
ATOM 4840 O O . LEU B 1 329 ? -3.595 51.887 49.705 1.00 42.09 888 LEU B O 1
ATOM 4845 N N . ALA B 1 330 ? -5.131 50.405 50.423 1.00 45.62 889 ALA B N 1
ATOM 4846 C CA . ALA B 1 330 ? -5.197 51.013 51.748 1.00 47.05 889 ALA B CA 1
ATOM 4847 C C . ALA B 1 330 ? -3.874 50.860 52.487 1.00 53.06 889 ALA B C 1
ATOM 4848 O O . ALA B 1 330 ? -3.410 51.798 53.147 1.00 49.12 889 ALA B O 1
ATOM 4850 N N . GLU B 1 331 ? -3.252 49.683 52.381 1.00 53.60 890 GLU B N 1
ATOM 4851 C CA . GLU B 1 331 ? -1.937 49.473 52.981 1.00 52.58 890 GLU B CA 1
ATOM 4852 C C . GLU B 1 331 ? -0.907 50.431 52.393 1.00 49.43 890 GLU B C 1
ATOM 4853 O O . GLU B 1 331 ? -0.124 51.050 53.126 1.00 51.07 890 GLU B O 1
ATOM 4859 N N . HIS B 1 332 ? -0.885 50.552 51.062 1.00 45.68 891 HIS B N 1
ATOM 4860 C CA . HIS B 1 332 ? 0.075 51.441 50.413 1.00 48.34 891 HIS B CA 1
ATOM 4861 C C . HIS B 1 332 ? -0.142 52.889 50.832 1.00 42.54 891 HIS B C 1
ATOM 4862 O O . HIS B 1 332 ? 0.820 53.623 51.087 1.00 43.06 891 HIS B O 1
ATOM 4869 N N . ILE B 1 333 ? -1.404 53.314 50.915 1.00 42.17 892 ILE B N 1
ATOM 4870 C CA . ILE B 1 333 ? -1.706 54.692 51.287 1.00 41.40 892 ILE B CA 1
ATOM 4871 C C . ILE B 1 333 ? -1.307 54.957 52.733 1.00 43.59 892 ILE B C 1
ATOM 4872 O O . ILE B 1 333 ? -0.756 56.015 53.051 1.00 43.21 892 ILE B O 1
ATOM 4877 N N . LYS B 1 334 ? -1.569 54.001 53.627 1.00 47.30 893 LYS B N 1
ATOM 4878 C CA . LYS B 1 334 ? -1.145 54.141 55.018 1.00 52.37 893 LYS B CA 1
ATOM 4879 C C . LYS B 1 334 ? 0.372 54.258 55.119 1.00 57.64 893 LYS B C 1
ATOM 4880 O O . LYS B 1 334 ? 0.900 55.134 55.822 1.00 51.32 893 LYS B O 1
ATOM 4886 N N . SER B 1 335 ? 1.089 53.379 54.414 1.00 48.64 894 SER B N 1
ATOM 4887 C CA . SER B 1 335 ? 2.547 53.420 54.432 1.00 50.79 894 SER B CA 1
ATOM 4888 C C . SER B 1 335 ? 3.062 54.761 53.927 1.00 54.23 894 SER B C 1
ATOM 4889 O O . SER B 1 335 ? 3.940 55.372 54.544 1.00 53.24 894 SER B O 1
ATOM 4892 N N . LEU B 1 336 ? 2.515 55.244 52.809 1.00 56.28 895 LEU B N 1
ATOM 4893 C CA . LEU B 1 336 ? 2.988 56.502 52.242 1.00 57.38 895 LEU B CA 1
ATOM 4894 C C . LEU B 1 336 ? 2.625 57.692 53.122 1.00 48.58 895 LEU B C 1
ATOM 4895 O O . LEU B 1 336 ? 3.384 58.666 53.187 1.00 56.89 895 LEU B O 1
ATOM 4900 N N . LEU B 1 337 ? 1.481 57.636 53.806 1.00 43.74 896 LEU B N 1
ATOM 4901 C CA . LEU B 1 337 ? 1.105 58.722 54.704 1.00 50.80 896 LEU B CA 1
ATOM 4902 C C . LEU B 1 337 ? 2.035 58.785 55.906 1.00 55.60 896 LEU B C 1
ATOM 4903 O O . LEU B 1 337 ? 2.403 59.876 56.357 1.00 56.24 896 LEU B O 1
ATOM 4908 N N . ILE B 1 338 ? 2.429 57.628 56.438 1.00 53.94 897 ILE B N 1
ATOM 4909 C CA . ILE B 1 338 ? 3.320 57.653 57.594 1.00 51.72 897 ILE B CA 1
ATOM 4910 C C . ILE B 1 338 ? 4.759 57.960 57.165 1.00 51.55 897 ILE B C 1
ATOM 4911 O O . ILE B 1 338 ? 5.511 58.599 57.911 1.00 57.08 897 ILE B O 1
ATOM 4916 N N . LYS B 1 339 ? 5.150 57.563 55.951 1.00 55.32 898 LYS B N 1
ATOM 4917 C CA . LYS B 1 339 ? 6.515 57.799 55.489 1.00 57.36 898 LYS B CA 1
ATOM 4918 C C . LYS B 1 339 ? 6.795 59.277 55.255 1.00 60.19 898 LYS B C 1
ATOM 4919 O O . LYS B 1 339 ? 7.928 59.729 55.454 1.00 68.60 898 LYS B O 1
ATOM 4925 N N . ASN B 1 340 ? 5.794 60.039 54.827 1.00 62.24 899 ASN B N 1
ATOM 4926 C CA . ASN B 1 340 ? 5.960 61.471 54.580 1.00 69.07 899 ASN B CA 1
ATOM 4927 C C . ASN B 1 340 ? 5.394 62.279 55.746 1.00 73.35 899 ASN B C 1
ATOM 4928 O O . ASN B 1 340 ? 4.453 63.063 55.611 1.00 84.91 89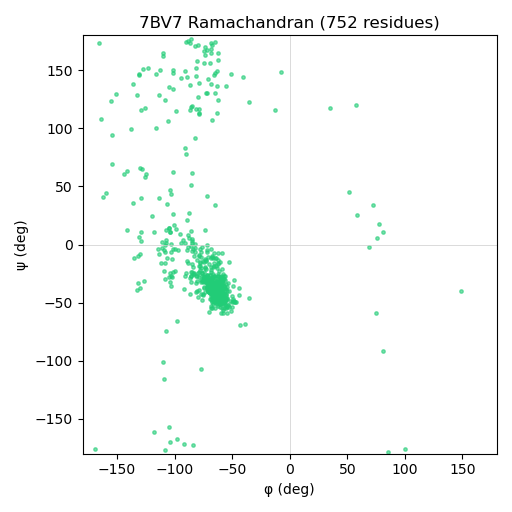9 ASN B O 1
ATOM 4933 N N . ASN B 1 341 ? 5.999 62.073 56.910 1.00 71.96 900 ASN B N 1
ATOM 4934 C CA . ASN B 1 341 ? 5.530 62.696 58.139 1.00 84.99 900 ASN B CA 1
ATOM 4935 C C . ASN B 1 341 ? 6.610 62.670 59.217 1.00 87.34 900 ASN B C 1
ATOM 4936 O O . ASN B 1 341 ? 7.695 63.222 59.037 1.00 84.82 900 ASN B O 1
ATOM 4941 N N . LEU B 1 360 ? 6.614 64.901 47.024 1.00 62.51 919 LEU B N 1
ATOM 4942 C CA . LEU B 1 360 ? 5.373 64.418 47.618 1.00 57.41 919 LEU B CA 1
ATOM 4943 C C . LEU B 1 360 ? 5.196 64.960 49.025 1.00 50.33 919 LEU B C 1
ATOM 4944 O O . LEU B 1 360 ? 5.998 64.675 49.915 1.00 55.57 919 LEU B O 1
ATOM 4949 N N . THR B 1 361 ? 4.137 65.734 49.228 1.00 38.67 920 THR B N 1
ATOM 4950 C CA . THR B 1 361 ? 3.848 66.322 50.524 1.00 47.80 920 THR B CA 1
ATOM 4951 C C . THR B 1 361 ? 2.622 65.670 51.147 1.00 38.21 920 THR B C 1
ATOM 4952 O O . THR B 1 361 ? 1.813 65.026 50.473 1.00 38.41 920 THR B O 1
ATOM 4956 N N . LEU B 1 362 ? 2.504 65.860 52.460 1.00 42.10 921 LEU B N 1
ATOM 4957 C CA . LEU B 1 362 ? 1.354 65.361 53.204 1.00 39.82 921 LEU B CA 1
ATOM 4958 C C . LEU B 1 362 ? 0.044 65.890 52.631 1.00 42.68 921 LEU B C 1
ATOM 4959 O O . LEU B 1 362 ? -0.911 65.132 52.411 1.00 39.85 921 LEU B O 1
ATOM 4964 N N . GLU B 1 363 ? -0.014 67.199 52.383 1.00 41.81 922 GLU B N 1
ATOM 4965 C CA . GLU B 1 363 ? -1.257 67.830 51.963 1.00 43.00 922 GLU B CA 1
ATOM 4966 C C . GLU B 1 363 ? -1.642 67.420 50.549 1.00 35.38 922 GLU B C 1
ATOM 4967 O O . GLU B 1 363 ? -2.832 67.342 50.231 1.00 47.06 922 GLU B O 1
ATOM 4973 N N . GLN B 1 364 ? -0.655 67.142 49.696 1.00 34.35 923 GLN B N 1
ATOM 4974 C CA . GLN B 1 364 ? -0.946 66.610 48.369 1.00 32.57 923 GLN B CA 1
ATOM 4975 C C . GLN B 1 364 ? -1.655 65.264 48.467 1.00 32.50 923 GLN B C 1
ATOM 4976 O O . GLN B 1 364 ? -2.683 65.035 47.812 1.00 31.72 923 GLN B O 1
ATOM 4982 N N . ILE B 1 365 ? -1.108 64.358 49.281 1.00 33.58 924 ILE B N 1
ATOM 4983 C CA . ILE B 1 365 ? -1.736 63.057 49.497 1.00 33.99 924 ILE B CA 1
ATOM 4984 C C . ILE B 1 365 ? -3.155 63.237 50.019 1.00 36.04 924 ILE B C 1
ATOM 4985 O O . ILE B 1 365 ? -4.103 62.609 49.530 1.00 38.41 924 ILE B O 1
ATOM 4990 N N . LEU B 1 366 ? -3.320 64.108 51.021 1.00 40.50 925 LEU B N 1
ATOM 4991 C CA . LEU B 1 366 ? -4.635 64.278 51.630 1.00 36.97 925 LEU B CA 1
ATOM 4992 C C . LEU B 1 366 ? -5.640 64.897 50.664 1.00 35.85 925 LEU B C 1
ATOM 4993 O O . LEU B 1 366 ? -6.822 64.542 50.699 1.00 42.53 925 LEU B O 1
ATOM 4998 N N . GLU B 1 367 ? -5.201 65.797 49.781 1.00 42.41 926 GLU B N 1
ATOM 4999 C CA . GLU B 1 367 ? -6.123 66.355 48.797 1.00 33.70 926 GLU B CA 1
ATOM 5000 C C . GLU B 1 367 ? -6.518 65.315 47.756 1.00 39.72 926 GLU B C 1
ATOM 5001 O O . GLU B 1 367 ? -7.685 65.252 47.348 1.00 32.74 926 GLU B O 1
ATOM 5007 N N . HIS B 1 368 ? -5.560 64.497 47.306 1.00 31.75 927 HIS B N 1
ATOM 5008 C CA . HIS B 1 368 ? -5.905 63.408 46.395 1.00 35.67 927 HIS B CA 1
ATOM 5009 C C . HIS B 1 368 ? -6.921 62.465 47.030 1.00 42.92 927 HIS B C 1
ATOM 5010 O O . HIS B 1 368 ? -7.897 62.055 46.383 1.00 48.00 927 HIS B O 1
ATOM 5017 N N . LEU B 1 369 ? -6.720 62.125 48.305 1.00 33.79 928 LEU B N 1
ATOM 5018 C CA . LEU B 1 369 ? -7.655 61.224 48.969 1.00 36.17 928 LEU B CA 1
ATOM 5019 C C . LEU B 1 369 ? -9.007 61.883 49.211 1.00 36.97 928 LEU B C 1
ATOM 5020 O O . LEU B 1 369 ? -10.033 61.201 49.172 1.00 41.02 928 LEU B O 1
ATOM 5025 N N . ASP B 1 370 ? -9.038 63.196 49.454 1.00 36.24 929 ASP B N 1
ATOM 5026 C CA . ASP B 1 370 ? -10.319 63.882 49.598 1.00 37.19 929 ASP B CA 1
ATOM 5027 C C . ASP B 1 370 ? -11.077 63.912 48.277 1.00 36.27 929 ASP B C 1
ATOM 5028 O O . ASP B 1 370 ? -12.305 63.759 48.254 1.00 41.92 929 ASP B O 1
ATOM 5033 N N . ASN B 1 371 ? -10.361 64.111 47.168 1.00 34.44 930 ASN B N 1
ATOM 5034 C CA . ASN B 1 371 ? -10.991 64.020 45.855 1.00 38.46 930 ASN B CA 1
ATOM 5035 C C . ASN B 1 371 ? -11.574 62.631 45.631 1.00 34.19 930 ASN B C 1
ATOM 5036 O O . ASN B 1 371 ? -12.715 62.487 45.171 1.00 46.99 930 ASN B O 1
ATOM 5041 N N . LEU B 1 372 ? -10.805 61.592 45.968 1.00 34.09 931 LEU B N 1
ATOM 5042 C CA . LEU B 1 372 ? -11.314 60.229 45.828 1.00 34.92 931 LEU B CA 1
ATOM 5043 C C . LEU B 1 372 ? -12.523 59.990 46.728 1.00 40.96 931 LEU B C 1
ATOM 5044 O O . LEU B 1 372 ? -13.472 59.303 46.334 1.00 44.73 931 LEU B O 1
ATOM 5049 N N . ARG B 1 373 ? -12.503 60.544 47.942 1.00 43.50 932 ARG B N 1
ATOM 5050 C CA . ARG B 1 373 ? -13.621 60.371 48.865 1.00 45.90 932 ARG B CA 1
ATOM 5051 C C . ARG B 1 373 ? -14.885 61.018 48.318 1.00 45.18 932 ARG B C 1
ATOM 5052 O O . ARG B 1 373 ? -15.973 60.433 48.376 1.00 53.10 932 ARG B O 1
ATOM 5060 N N . LEU B 1 374 ? -14.759 62.233 47.782 1.00 43.42 933 LEU B N 1
ATOM 5061 C CA . LEU B 1 374 ? -15.909 62.885 47.163 1.00 45.36 933 LEU B CA 1
ATOM 5062 C C . LEU B 1 374 ? -16.407 62.095 45.959 1.00 52.35 933 LEU B C 1
ATOM 5063 O O . LEU B 1 374 ? -17.618 61.997 45.730 1.00 42.03 933 LEU B O 1
ATOM 5068 N N . ASN B 1 375 ? -15.487 61.514 45.183 1.00 45.22 934 ASN B N 1
ATOM 5069 C CA . ASN B 1 375 ? -15.894 60.792 43.980 1.00 38.35 934 ASN B CA 1
ATOM 5070 C C . ASN B 1 375 ? -16.588 59.477 44.318 1.00 44.41 934 ASN B C 1
ATOM 5071 O O . ASN B 1 375 ? -17.536 59.076 43.631 1.00 41.31 934 ASN B O 1
ATOM 5076 N N . LEU B 1 376 ? -16.136 58.793 45.369 1.00 41.34 935 LEU B N 1
ATOM 5077 C CA . LEU B 1 376 ? -16.656 57.469 45.694 1.00 55.11 935 LEU B CA 1
ATOM 5078 C C . LEU B 1 376 ? -18.074 57.494 46.247 1.00 60.09 935 LEU B C 1
ATOM 5079 O O . LEU B 1 376 ? -18.612 56.423 46.548 1.00 69.73 935 LEU B O 1
ATOM 5084 N N . THR B 1 377 ? -18.694 58.665 46.392 1.00 61.68 936 THR B N 1
ATOM 5085 C CA . THR B 1 377 ? -20.071 58.726 46.863 1.00 69.75 936 THR B CA 1
ATOM 5086 C C . THR B 1 377 ? -21.086 58.365 45.784 1.00 77.20 936 THR B C 1
ATOM 5087 O O . THR B 1 377 ? -22.263 58.177 46.108 1.00 73.46 936 THR B O 1
ATOM 5091 N N . ASN B 1 378 ? -20.670 58.261 44.522 1.00 83.33 937 ASN B N 1
ATOM 5092 C CA . ASN B 1 378 ? -21.581 57.886 43.449 1.00 78.07 937 ASN B CA 1
ATOM 5093 C C . ASN B 1 378 ? -21.656 56.379 43.231 1.00 80.48 937 ASN B C 1
ATOM 5094 O O . ASN B 1 378 ? -22.452 55.926 42.402 1.00 86.13 937 ASN B O 1
ATOM 5099 N N . THR B 1 379 ? -20.843 55.600 43.943 1.00 77.43 938 THR B N 1
ATOM 5100 C CA . THR B 1 379 ? -20.887 54.147 43.869 1.00 78.78 938 THR B CA 1
ATOM 5101 C C . THR B 1 379 ? -20.803 53.574 45.276 1.00 79.61 938 THR B C 1
ATOM 5102 O O . THR B 1 379 ? -20.039 54.066 46.114 1.00 72.41 938 THR B O 1
ATOM 5106 N N . LYS B 1 380 ? -21.614 52.553 45.541 1.00 83.07 939 LYS B N 1
ATOM 5107 C CA . LYS B 1 380 ? -21.591 51.911 46.848 1.00 81.75 939 LYS B CA 1
ATOM 5108 C C . LYS B 1 380 ? -20.245 51.236 47.066 1.00 83.76 939 LYS B C 1
ATOM 5109 O O . LYS B 1 380 ? -19.762 50.495 46.204 1.00 81.96 939 LYS B O 1
ATOM 5111 N N . GLN B 1 381 ? -19.633 51.502 48.214 1.00 76.62 940 GLN B N 1
ATOM 5112 C CA . GLN B 1 381 ? -18.324 50.939 48.525 1.00 73.54 940 GLN B CA 1
ATOM 5113 C C . GLN B 1 381 ? -18.024 51.195 49.998 1.00 77.19 940 GLN B C 1
ATOM 5114 O O . GLN B 1 381 ? -18.848 51.739 50.739 1.00 78.80 940 GLN B O 1
ATOM 5120 N N . ASN B 1 382 ? -16.812 50.810 50.406 1.00 78.50 941 ASN B N 1
ATOM 5121 C CA . ASN B 1 382 ? -16.402 50.863 51.802 1.00 80.55 941 ASN B CA 1
ATOM 5122 C C . ASN B 1 382 ? -14.953 51.301 51.954 1.00 75.89 941 ASN B C 1
ATOM 5123 O O . ASN B 1 382 ? -14.401 51.166 53.053 1.00 77.97 941 ASN B O 1
ATOM 5128 N N . PHE B 1 383 ? -14.321 51.809 50.890 1.00 65.91 942 PHE B N 1
ATOM 5129 C CA . PHE B 1 383 ? -12.868 51.946 50.882 1.00 60.86 942 PHE B CA 1
ATOM 5130 C C . PHE B 1 383 ? -12.366 52.755 52.067 1.00 56.10 942 PHE B C 1
ATOM 5131 O O . PHE B 1 383 ? -11.370 52.385 52.693 1.00 60.54 942 PHE B O 1
ATOM 5139 N N . PHE B 1 384 ? -13.039 53.854 52.399 1.00 56.86 943 PHE B N 1
ATOM 5140 C CA . PHE B 1 384 ? -12.552 54.699 53.482 1.00 55.34 943 PHE B CA 1
ATOM 5141 C C . PHE B 1 384 ? -12.954 54.195 54.861 1.00 61.16 943 PHE B C 1
ATOM 5142 O O . PHE B 1 384 ? -12.543 54.790 55.862 1.00 62.22 943 PHE B O 1
ATOM 5150 N N . SER B 1 385 ? -13.723 53.114 54.943 1.00 57.64 944 SER B N 1
ATOM 5151 C CA . SER B 1 385 ? -14.005 52.467 56.217 1.00 70.71 944 SER B CA 1
ATOM 5152 C C . SER B 1 385 ? -12.924 51.471 56.619 1.00 65.37 944 SER B C 1
ATOM 5153 O O . SER B 1 385 ? -13.075 50.799 57.645 1.00 71.73 944 SER B O 1
ATOM 5156 N N . GLN B 1 386 ? -11.855 51.387 55.835 1.00 58.55 945 GLN B N 1
ATOM 5157 C CA . GLN B 1 386 ? -10.782 50.395 56.081 1.00 64.16 945 GLN B CA 1
ATOM 5158 C C . GLN B 1 386 ? -9.853 50.843 57.206 1.00 68.48 945 GLN B C 1
ATOM 5159 O O . GLN B 1 386 ? -9.473 51.994 57.223 1.00 75.12 945 GLN B O 1
ATOM 5165 N N . THR B 1 387 ? -9.466 49.912 58.072 1.00 71.00 946 THR B N 1
ATOM 5166 C CA . THR B 1 387 ? -8.600 50.224 59.206 1.00 68.63 946 THR B CA 1
ATOM 5167 C C . THR B 1 387 ? -7.280 50.901 58.838 1.00 61.51 946 THR B C 1
ATOM 5168 O O . THR B 1 387 ? -6.899 51.854 59.538 1.00 61.40 946 THR B O 1
ATOM 5172 N N . PRO B 1 388 ? -6.539 50.477 57.802 1.00 59.92 947 PRO B N 1
ATOM 5173 C CA . PRO B 1 388 ? -5.231 51.118 57.551 1.00 61.17 947 PRO B CA 1
ATOM 5174 C C . PRO B 1 388 ? -5.316 52.617 57.324 1.00 56.54 947 PRO B C 1
ATOM 5175 O O . PRO B 1 388 ? -4.549 53.382 57.926 1.00 58.37 947 PRO B O 1
ATOM 5179 N N . ILE B 1 389 ? -6.241 53.068 56.476 1.00 53.35 948 ILE B N 1
ATOM 5180 C CA . ILE B 1 389 ? -6.278 54.491 56.163 1.00 53.60 948 ILE B CA 1
ATOM 5181 C C . ILE B 1 389 ? -6.861 55.294 57.318 1.00 61.11 948 ILE B C 1
ATOM 5182 O O . ILE B 1 389 ? -6.468 56.443 57.530 1.00 55.16 948 ILE B O 1
ATOM 5187 N N . LEU B 1 390 ? -7.788 54.720 58.089 1.00 58.54 949 LEU B N 1
ATOM 5188 C CA . LEU B 1 390 ? -8.268 55.409 59.285 1.00 60.24 949 LEU B CA 1
ATOM 5189 C C . LEU B 1 390 ? -7.136 55.599 60.286 1.00 64.53 949 LEU B C 1
ATOM 5190 O O . LEU B 1 390 ? -6.952 56.691 60.843 1.00 63.16 949 LEU B O 1
ATOM 5195 N N . GLN B 1 391 ? -6.361 54.535 60.522 1.00 71.08 950 GLN B N 1
ATOM 5196 C CA . GLN B 1 391 ? -5.177 54.639 61.366 1.00 69.91 950 GLN B CA 1
ATOM 5197 C C . GLN B 1 391 ? -4.229 55.712 60.852 1.00 62.41 950 GLN B C 1
ATOM 5198 O O . GLN B 1 391 ? -3.694 56.502 61.636 1.00 66.56 950 GLN B O 1
ATOM 5204 N N . ALA B 1 392 ? -4.013 55.758 59.535 1.00 55.74 951 ALA B N 1
ATOM 5205 C CA . ALA B 1 392 ? -3.078 56.729 58.972 1.00 53.54 951 ALA B CA 1
ATOM 5206 C C . ALA B 1 392 ? -3.584 58.159 59.139 1.00 53.96 951 ALA B C 1
ATOM 5207 O O . ALA B 1 392 ? -2.814 59.055 59.509 1.00 59.29 951 ALA B O 1
ATOM 5209 N N . LEU B 1 393 ? -4.871 58.392 58.867 1.00 52.86 952 LEU B N 1
ATOM 5210 C CA . LEU B 1 393 ? -5.446 59.724 59.034 1.00 64.15 952 LEU B CA 1
ATOM 5211 C C . LEU B 1 393 ? -5.327 60.193 60.477 1.00 61.62 952 LEU B C 1
ATOM 5212 O O . LEU B 1 393 ? -4.950 61.344 60.742 1.00 67.31 952 LEU B O 1
ATOM 5217 N N . GLN B 1 394 ? -5.663 59.315 61.429 1.00 65.61 953 GLN B N 1
ATOM 5218 C CA . GLN B 1 394 ? -5.544 59.688 62.836 1.00 59.15 953 GLN B CA 1
ATOM 5219 C C . GLN B 1 394 ? -4.089 59.928 63.220 1.00 59.65 953 GLN B C 1
ATOM 5220 O O . GLN B 1 394 ? -3.782 60.869 63.961 1.00 62.68 953 GLN B O 1
ATOM 5226 N N . HIS B 1 395 ? -3.178 59.095 62.713 1.00 59.75 954 HIS B N 1
ATOM 5227 C CA . HIS B 1 395 ? -1.761 59.263 63.004 1.00 67.56 954 HIS B CA 1
ATOM 5228 C C . HIS B 1 395 ? -1.230 60.587 62.473 1.00 61.33 954 HIS B C 1
ATOM 5229 O O . HIS B 1 395 ? -0.332 61.180 63.079 1.00 68.77 954 HIS B O 1
ATOM 5236 N N . VAL B 1 396 ? -1.769 61.070 61.354 1.00 55.06 955 VAL B N 1
ATOM 5237 C CA . VAL B 1 396 ? -1.132 62.152 60.610 1.00 60.91 955 VAL B CA 1
ATOM 5238 C C . VAL B 1 396 ? -1.865 63.486 60.706 1.00 58.87 955 VAL B C 1
ATOM 5239 O O . VAL B 1 396 ? -1.336 64.494 60.205 1.00 52.46 955 VAL B O 1
ATOM 5243 N N . GLN B 1 397 ? -3.052 63.538 61.319 1.00 53.52 956 GLN B N 1
ATOM 5244 C CA . GLN B 1 397 ? -3.754 64.816 61.442 1.00 65.43 956 GLN B CA 1
ATOM 5245 C C . GLN B 1 397 ? -2.893 65.889 62.108 1.00 65.76 956 GLN B C 1
ATOM 5246 O O . GLN B 1 397 ? -2.944 67.064 61.724 1.00 53.35 956 GLN B O 1
ATOM 5252 N N . ALA B 1 398 ? -2.083 65.501 63.097 1.00 64.32 957 ALA B N 1
ATOM 5253 C CA . ALA B 1 398 ? -1.396 66.476 63.940 1.00 58.26 957 ALA B CA 1
ATOM 5254 C C . ALA B 1 398 ? -0.323 67.264 63.198 1.00 56.97 957 ALA B C 1
ATOM 5255 O O . ALA B 1 398 ? 0.013 68.374 63.623 1.00 63.04 957 ALA B O 1
ATOM 5257 N N . SER B 1 399 ? 0.224 66.723 62.110 1.00 57.07 958 SER B N 1
ATOM 5258 C CA . SER B 1 399 ? 1.281 67.418 61.386 1.00 66.18 958 SER B CA 1
ATOM 5259 C C . SER B 1 399 ? 0.758 68.527 60.483 1.00 63.85 958 SER B C 1
ATOM 5260 O O . SER B 1 399 ? 1.540 69.395 60.079 1.00 67.19 958 SER B O 1
ATOM 5263 N N . CYS B 1 400 ? -0.529 68.517 60.147 1.00 52.87 959 CYS B N 1
ATOM 5264 C CA . CYS B 1 400 ? -1.090 69.604 59.363 1.00 49.76 959 CYS B CA 1
ATOM 5265 C C . CYS B 1 400 ? -1.133 70.883 60.191 1.00 63.32 959 CYS B C 1
ATOM 5266 O O . CYS B 1 400 ? -1.142 70.857 61.427 1.00 61.10 959 CYS B O 1
ATOM 5269 N N . ASP B 1 401 ? -1.142 72.016 59.494 1.00 54.79 960 ASP B N 1
ATOM 5270 C CA . ASP B 1 401 ? -1.479 73.254 60.172 1.00 53.06 960 ASP B CA 1
ATOM 5271 C C . ASP B 1 401 ? -2.997 73.358 60.308 1.00 51.80 960 ASP B C 1
ATOM 5272 O O . ASP B 1 401 ? -3.752 72.551 59.758 1.00 50.43 960 ASP B O 1
ATOM 5277 N N . GLU B 1 402 ? -3.446 74.363 61.063 1.00 53.52 961 GLU B N 1
ATOM 5278 C CA . GLU B 1 402 ? -4.872 74.487 61.351 1.00 53.97 961 GLU B CA 1
ATOM 5279 C C . GLU B 1 402 ? -5.681 74.705 60.077 1.00 52.96 961 GLU B C 1
ATOM 5280 O O . GLU B 1 402 ? -6.800 74.192 59.946 1.00 51.66 961 GLU B O 1
ATOM 5286 N N . ALA B 1 403 ? -5.126 75.457 59.123 1.00 50.89 962 ALA B N 1
ATOM 5287 C CA . ALA B 1 403 ? -5.838 75.714 57.876 1.00 49.22 962 ALA B CA 1
ATOM 5288 C C . ALA B 1 403 ? -6.098 74.422 57.113 1.00 47.86 962 ALA B C 1
ATOM 5289 O O . ALA B 1 403 ? -7.173 74.239 56.532 1.00 48.41 962 ALA B O 1
ATOM 5291 N N . HIS B 1 404 ? -5.135 73.503 57.121 1.00 53.22 963 HIS B N 1
ATOM 5292 C CA . HIS B 1 404 ? -5.327 72.219 56.459 1.00 52.68 963 HIS B CA 1
ATOM 5293 C C . HIS B 1 404 ? -6.076 71.219 57.325 1.00 50.76 963 HIS B C 1
ATOM 5294 O O . HIS B 1 404 ? -6.711 70.304 56.789 1.00 45.26 963 HIS B O 1
ATOM 5301 N N . LYS B 1 405 ? -6.014 71.366 58.651 1.00 48.31 964 LYS B N 1
ATOM 5302 C CA . LYS B 1 405 ? -6.910 70.600 59.510 1.00 49.71 964 LYS B CA 1
ATOM 5303 C C . LYS B 1 405 ? -8.362 70.935 59.201 1.00 52.48 964 LYS B C 1
ATOM 5304 O O . LYS B 1 405 ? -9.238 70.064 59.258 1.00 64.62 964 LYS B O 1
ATOM 5310 N N . MET B 1 406 ? -8.633 72.199 58.867 1.00 50.68 965 MET B N 1
ATOM 5311 C CA . MET B 1 406 ? -9.981 72.613 58.495 1.00 52.07 965 MET B CA 1
ATOM 5312 C C . MET B 1 406 ? -10.312 72.226 57.059 1.00 47.78 965 MET B C 1
ATOM 5313 O O . MET B 1 406 ? -11.444 71.824 56.765 1.00 47.95 965 MET B O 1
ATOM 5318 N N . LYS B 1 407 ? -9.339 72.355 56.154 1.00 46.01 966 LYS B N 1
ATOM 5319 C CA . LYS B 1 407 ? -9.560 72.009 54.754 1.00 44.08 966 LYS B CA 1
ATOM 5320 C C . LYS B 1 407 ? -9.974 70.550 54.600 1.00 46.27 966 LYS B C 1
ATOM 5321 O O . LYS B 1 407 ? -10.843 70.226 53.782 1.00 50.91 966 LYS B O 1
ATOM 5327 N N . PHE B 1 408 ? -9.368 69.655 55.382 1.00 44.13 967 PHE B N 1
ATOM 5328 C CA . PHE B 1 408 ? -9.652 68.227 55.311 1.00 52.71 967 PHE B CA 1
ATOM 5329 C C . PHE B 1 408 ? -10.478 67.746 56.502 1.00 55.80 967 PHE B C 1
ATOM 5330 O O . PHE B 1 408 ? -10.302 66.618 56.968 1.00 61.55 967 PHE B O 1
ATOM 5338 N N . SER B 1 409 ? -11.391 68.586 56.997 1.00 48.16 968 SER B N 1
ATOM 5339 C CA . SER B 1 409 ? -12.140 68.229 58.199 1.00 62.55 968 SER B CA 1
ATOM 5340 C C . SER B 1 409 ? -13.103 67.076 57.936 1.00 50.55 968 SER B C 1
ATOM 5341 O O . SER B 1 409 ? -13.245 66.178 58.775 1.00 52.18 968 SER B O 1
ATOM 5344 N N . ASP B 1 410 ? -13.774 67.079 56.781 1.00 49.40 969 ASP B N 1
ATOM 5345 C CA . ASP B 1 410 ? -14.669 65.974 56.449 1.00 60.66 969 ASP B CA 1
ATOM 5346 C C . ASP B 1 410 ? -13.905 64.671 56.253 1.00 56.16 969 ASP B C 1
ATOM 5347 O O . ASP B 1 410 ? -14.437 63.593 56.541 1.00 58.96 969 ASP B O 1
ATOM 5352 N N . LEU B 1 411 ? -12.665 64.748 55.765 1.00 53.01 970 LEU B N 1
ATOM 5353 C CA . LEU B 1 411 ? -11.854 63.548 55.596 1.00 50.60 970 LEU B CA 1
ATOM 5354 C C . LEU B 1 411 ? -11.321 63.043 56.932 1.00 59.98 970 LEU B C 1
ATOM 5355 O O . LEU B 1 411 ? -11.358 61.837 57.202 1.00 54.52 970 LEU B O 1
ATOM 5360 N N . PHE B 1 412 ? -10.832 63.949 57.781 1.00 49.29 971 PHE B N 1
ATOM 5361 C CA . PHE B 1 412 ? -10.308 63.556 59.084 1.00 57.37 971 PHE B CA 1
ATOM 5362 C C . PHE B 1 412 ? -11.388 63.030 60.021 1.00 62.49 971 PHE B C 1
ATOM 5363 O O . PHE B 1 412 ? -11.052 62.494 61.082 1.00 70.32 971 PHE B O 1
ATOM 5371 N N . SER B 1 413 ? -12.660 63.168 59.662 1.00 59.63 972 SER B N 1
ATOM 5372 C CA . SER B 1 413 ? -13.748 62.616 60.458 1.00 70.13 972 SER B CA 1
ATOM 5373 C C . SER B 1 413 ? -14.075 61.195 60.009 1.00 72.42 972 SER B C 1
ATOM 5374 O O . SER B 1 413 ? -13.417 60.646 59.123 1.00 60.92 972 SER B O 1
ATOM 5377 N N . VAL C 2 9 ? -18.383 74.030 -2.050 1.00 56.30 808 VAL C N 1
ATOM 5378 C CA . VAL C 2 9 ? -17.067 73.727 -2.597 1.00 55.52 808 VAL C CA 1
ATOM 5379 C C . VAL C 2 9 ? -16.008 73.821 -1.507 1.00 58.39 808 VAL C C 1
ATOM 5380 O O . VAL C 2 9 ? -15.287 72.858 -1.245 1.00 64.54 808 VAL C O 1
ATOM 5384 N N . ASN C 2 10 ? -15.918 74.992 -0.870 1.00 64.67 809 ASN C N 1
ATOM 5385 C CA . ASN C 2 10 ? -14.916 75.190 0.171 1.00 53.52 809 ASN C CA 1
ATOM 5386 C C . ASN C 2 10 ? -15.196 74.326 1.394 1.00 55.24 809 ASN C C 1
ATOM 5387 O O . ASN C 2 10 ? -14.257 73.865 2.051 1.00 58.38 809 ASN C O 1
ATOM 5392 N N . THR C 2 11 ? -16.471 74.087 1.711 1.00 56.04 810 THR C N 1
ATOM 5393 C CA . THR C 2 11 ? -16.796 73.240 2.854 1.00 61.47 810 THR C CA 1
ATOM 5394 C C . THR C 2 11 ? -16.404 71.789 2.596 1.00 58.60 810 THR C C 1
ATOM 5395 O O . THR C 2 11 ? -15.943 71.093 3.508 1.00 62.03 810 THR C O 1
ATOM 5399 N N . GLU C 2 12 ? -16.571 71.317 1.359 1.00 56.38 811 GLU C N 1
ATOM 5400 C CA . GLU C 2 12 ? -16.161 69.956 1.028 1.00 55.02 811 GLU C CA 1
ATOM 5401 C C . GLU C 2 12 ? -14.646 69.807 1.089 1.00 55.07 811 GLU C C 1
ATOM 5402 O O . GLU C 2 12 ? -14.130 68.809 1.615 1.00 60.26 811 GLU C O 1
ATOM 5408 N N . LEU C 2 13 ? -13.918 70.790 0.553 1.00 51.04 812 LEU C N 1
ATOM 5409 C CA . LEU C 2 13 ? -12.464 70.786 0.673 1.00 49.76 812 LEU C CA 1
ATOM 5410 C C . LEU C 2 13 ? -12.039 70.823 2.134 1.00 43.15 812 LEU C C 1
ATOM 5411 O O . LEU C 2 13 ? -11.059 70.177 2.519 1.00 36.02 812 LEU C O 1
ATOM 5416 N N . LYS C 2 14 ? -12.774 71.566 2.965 1.00 41.20 813 LYS C N 1
ATOM 5417 C CA . LYS C 2 14 ? -12.452 71.626 4.387 1.00 45.17 813 LYS C CA 1
ATOM 5418 C C . LYS C 2 14 ? -12.677 70.280 5.060 1.00 44.13 813 LYS C C 1
ATOM 5419 O O . LYS C 2 14 ? -11.864 69.852 5.885 1.00 40.95 813 LYS C O 1
ATOM 5425 N N . ALA C 2 15 ? -13.763 69.616 4.696 1.00 37.95 814 ALA C N 1
ATOM 5426 C CA . ALA C 2 15 ? -14.078 68.299 5.272 1.00 35.14 814 ALA C CA 1
ATOM 5427 C C . ALA C 2 15 ? -12.988 67.306 4.887 1.00 42.21 814 ALA C C 1
ATOM 5428 O O . ALA C 2 15 ? -12.597 66.529 5.739 1.00 47.94 814 ALA C O 1
ATOM 5430 N N . GLN C 2 16 ? -12.520 67.362 3.644 1.00 37.50 815 GLN C N 1
ATOM 5431 C CA . GLN C 2 16 ? -11.486 66.418 3.177 1.00 33.75 815 GLN C CA 1
ATOM 5432 C C . GLN C 2 16 ? -10.165 66.744 3.847 1.00 37.96 815 GLN C C 1
ATOM 5433 O O . GLN C 2 16 ? -9.434 65.817 4.114 1.00 45.75 815 GLN C O 1
ATOM 5439 N N . ILE C 2 17 ? -9.883 68.026 4.043 1.00 42.57 816 ILE C N 1
ATOM 5440 C CA . ILE C 2 17 ? -8.607 68.459 4.669 1.00 39.26 816 ILE C CA 1
ATOM 5441 C C . ILE C 2 17 ? -8.608 68.021 6.132 1.00 29.45 816 ILE C C 1
ATOM 5442 O O . ILE C 2 17 ? -7.596 67.570 6.591 1.00 28.63 816 ILE C O 1
ATOM 5447 N N . MET C 2 18 ? -9.729 68.176 6.812 1.00 29.93 817 MET C N 1
ATOM 5448 C CA . MET C 2 18 ? -9.824 67.729 8.199 1.00 29.50 817 MET C CA 1
ATOM 5449 C C . MET C 2 18 ? -9.653 66.219 8.299 1.00 29.30 817 MET C C 1
ATOM 5450 O O . MET C 2 18 ? -9.017 65.721 9.234 1.00 32.49 817 MET C O 1
ATOM 5455 N N . LYS C 2 19 ? -10.216 65.474 7.343 1.00 31.78 818 LYS C N 1
ATOM 5456 C CA . LYS C 2 19 ? -9.974 64.034 7.298 1.00 30.32 818 LYS C CA 1
ATOM 5457 C C . LYS C 2 19 ? -8.487 63.731 7.171 1.00 32.50 818 LYS C C 1
ATOM 5458 O O . LYS C 2 19 ? -7.979 62.793 7.798 1.00 36.10 818 LYS C O 1
ATOM 5464 N N . GLU C 2 20 ? -7.772 64.515 6.362 1.00 34.05 819 GLU C N 1
ATOM 5465 C CA . GLU C 2 20 ? -6.342 64.274 6.183 1.00 28.71 819 GLU C CA 1
ATOM 5466 C C . GLU C 2 20 ? -5.546 64.649 7.432 1.00 36.48 819 GLU C C 1
ATOM 5467 O O . GLU C 2 20 ? -4.552 63.990 7.760 1.00 42.41 819 GLU C O 1
ATOM 5473 N N . ILE C 2 21 ? -5.965 65.703 8.137 1.00 42.03 820 ILE C N 1
ATOM 5474 C CA . ILE C 2 21 ? -5.230 66.167 9.312 1.00 35.41 820 ILE C CA 1
ATOM 5475 C C . ILE C 2 21 ? -5.286 65.128 10.427 1.00 33.21 820 ILE C C 1
ATOM 5476 O O . ILE C 2 21 ? -4.319 64.946 11.177 1.00 30.03 820 ILE C O 1
ATOM 5481 N N . ARG C 2 22 ? -6.412 64.427 10.551 1.00 27.29 821 ARG C N 1
ATOM 5482 C CA . ARG C 2 22 ? -6.617 63.459 11.621 1.00 27.54 821 ARG C CA 1
ATOM 5483 C C . ARG C 2 22 ? -6.103 62.067 11.266 1.00 28.65 821 ARG C C 1
ATOM 5484 O O . ARG C 2 22 ? -6.618 61.066 11.786 1.00 34.09 821 ARG C O 1
ATOM 5492 N N . LYS C 2 23 ? -5.099 61.978 10.395 1.00 27.63 822 LYS C N 1
ATOM 5493 C CA . LYS C 2 23 ? -4.426 60.741 10.038 1.00 36.56 822 LYS C CA 1
ATOM 5494 C C . LYS C 2 23 ? -2.965 60.792 10.468 1.00 36.85 822 LYS C C 1
ATOM 5495 O O . LYS C 2 23 ? -2.345 61.860 10.445 1.00 27.64 822 LYS C O 1
ATOM 5501 N N . PRO C 2 24 ? -2.386 59.658 10.850 1.00 28.66 823 PRO C N 1
ATOM 5502 C CA . PRO C 2 24 ? -0.953 59.631 11.154 1.00 30.57 823 PRO C CA 1
ATOM 5503 C C . PRO C 2 24 ? -0.119 59.716 9.883 1.00 29.54 823 PRO C C 1
ATOM 5504 O O . PRO C 2 24 ? -0.601 59.495 8.770 1.00 33.97 823 PRO C O 1
ATOM 5508 N N . GLY C 2 25 ? 1.157 60.046 10.065 1.00 30.00 824 GLY C N 1
ATOM 5509 C CA . GLY C 2 25 ? 2.087 60.155 8.955 1.00 31.66 824 GLY C CA 1
ATOM 5510 C C . GLY C 2 25 ? 2.311 61.593 8.529 1.00 32.26 824 GLY C C 1
ATOM 5511 O O . GLY C 2 25 ? 1.811 62.549 9.131 1.00 32.57 824 GLY C O 1
ATOM 5512 N N . ARG C 2 26 ? 3.087 61.739 7.457 1.00 31.78 825 ARG C N 1
ATOM 5513 C CA . ARG C 2 26 ? 3.488 63.043 6.941 1.00 32.02 825 ARG C CA 1
ATOM 5514 C C . ARG C 2 26 ? 3.209 63.145 5.448 1.00 36.26 825 ARG C C 1
ATOM 5515 O O . ARG C 2 26 ? 4.003 63.704 4.684 1.00 38.47 825 ARG C O 1
ATOM 5523 N N . LYS C 2 27 ? 2.071 62.607 5.009 1.00 36.25 826 LYS C N 1
ATOM 5524 C CA . LYS C 2 27 ? 1.654 62.710 3.610 1.00 45.39 826 LYS C CA 1
ATOM 5525 C C . LYS C 2 27 ? 0.804 63.969 3.452 1.00 45.79 826 LYS C C 1
ATOM 5526 O O . LYS C 2 27 ? -0.427 63.938 3.463 1.00 37.29 826 LYS C O 1
ATOM 5532 N N . TYR C 2 28 ? 1.488 65.101 3.295 1.00 39.40 827 TYR C N 1
ATOM 5533 C CA . TYR C 2 28 ? 0.852 66.413 3.238 1.00 31.99 827 TYR C CA 1
ATOM 5534 C C . TYR C 2 28 ? 0.441 66.824 1.831 1.00 38.58 827 TYR C C 1
ATOM 5535 O O . TYR C 2 28 ? -0.143 67.899 1.665 1.00 39.22 827 TYR C O 1
ATOM 5544 N N . GLU C 2 29 ? 0.730 65.998 0.822 1.00 42.82 828 GLU C N 1
ATOM 5545 C CA . GLU C 2 29 ? 0.522 66.398 -0.567 1.00 35.81 828 GLU C CA 1
ATOM 5546 C C . GLU C 2 29 ? -0.953 66.631 -0.871 1.00 35.32 828 GLU C C 1
ATOM 5547 O O . GLU C 2 29 ? -1.308 67.598 -1.558 1.00 35.04 828 GLU C O 1
ATOM 5553 N N . ARG C 2 30 ? -1.827 65.752 -0.377 1.00 27.54 829 ARG C N 1
ATOM 5554 C CA . ARG C 2 30 ? -3.255 65.917 -0.628 1.00 32.09 829 ARG C CA 1
ATOM 5555 C C . ARG C 2 30 ? -3.795 67.165 0.059 1.00 29.94 829 ARG C C 1
ATOM 5556 O O . ARG C 2 30 ? -4.682 67.839 -0.476 1.00 41.61 829 ARG C O 1
ATOM 5564 N N . ILE C 2 31 ? -3.269 67.489 1.243 1.00 36.04 830 ILE C N 1
ATOM 5565 C CA . ILE C 2 31 ? -3.658 68.724 1.921 1.00 36.72 830 ILE C CA 1
ATOM 5566 C C . ILE C 2 31 ? -3.361 69.927 1.034 1.00 32.21 830 ILE C C 1
ATOM 5567 O O . ILE C 2 31 ? -4.209 70.806 0.840 1.00 37.11 830 ILE C O 1
ATOM 5572 N N . PHE C 2 32 ? -2.154 69.970 0.465 1.00 33.46 831 PHE C N 1
ATOM 5573 C CA . PHE C 2 32 ? -1.771 71.091 -0.389 1.00 40.30 831 PHE C CA 1
ATOM 5574 C C . PHE C 2 32 ? -2.620 71.134 -1.655 1.00 34.39 831 PHE C C 1
ATOM 5575 O O . PHE C 2 32 ? -3.044 72.213 -2.092 1.00 44.72 831 PHE C O 1
ATOM 5583 N N . THR C 2 33 ? -2.886 69.967 -2.251 1.00 37.70 832 THR C N 1
ATOM 5584 C CA . THR C 2 33 ? -3.708 69.920 -3.457 1.00 39.38 832 THR C CA 1
ATOM 5585 C C . THR C 2 33 ? -5.116 70.442 -3.189 1.00 49.79 832 THR C C 1
ATOM 5586 O O . THR C 2 33 ? -5.656 71.222 -3.983 1.00 53.63 832 THR C O 1
ATOM 5590 N N . LEU C 2 34 ? -5.725 70.030 -2.073 1.00 45.41 833 LEU C N 1
ATOM 5591 C CA . LEU C 2 34 ? -7.056 70.531 -1.741 1.00 43.44 833 LEU C CA 1
ATOM 5592 C C . LEU C 2 34 ? -7.022 72.020 -1.416 1.00 50.28 833 LEU C C 1
ATOM 5593 O O . LEU C 2 34 ? -7.967 72.751 -1.737 1.00 50.84 833 LEU C O 1
ATOM 5598 N N . LEU C 2 35 ? -5.946 72.489 -0.779 1.00 42.32 834 LEU C N 1
ATOM 5599 C CA . LEU C 2 35 ? -5.820 73.917 -0.500 1.00 43.69 834 LEU C CA 1
ATOM 5600 C C . LEU C 2 35 ? -5.760 74.730 -1.785 1.00 47.15 834 LEU C C 1
ATOM 5601 O O . LEU C 2 35 ? -6.295 75.843 -1.851 1.00 43.92 834 LEU C O 1
ATOM 5606 N N . LYS C 2 36 ? -5.106 74.196 -2.816 1.00 37.05 835 LYS C N 1
ATOM 5607 C CA . LYS C 2 36 ? -4.967 74.923 -4.075 1.00 45.07 835 LYS C CA 1
ATOM 5608 C C . LYS C 2 36 ? -6.294 75.072 -4.810 1.00 53.36 835 LYS C C 1
ATOM 5609 O O . LYS C 2 36 ? -6.349 75.714 -5.864 1.00 50.58 835 LYS C O 1
ATOM 5615 N N . HIS C 2 37 ? -7.364 74.482 -4.279 1.00 49.90 836 HIS C N 1
ATOM 5616 C CA . HIS C 2 37 ? -8.686 74.587 -4.882 1.00 41.20 836 HIS C CA 1
ATOM 5617 C C . HIS C 2 37 ? -9.638 75.469 -4.086 1.00 40.76 836 HIS C C 1
ATOM 5618 O O . HIS C 2 37 ? -10.789 75.638 -4.500 1.00 51.14 836 HIS C O 1
ATOM 5625 N N . VAL C 2 38 ? -9.195 76.032 -2.961 1.00 38.93 837 VAL C N 1
ATOM 5626 C CA . VAL C 2 38 ? -10.058 76.899 -2.165 1.00 51.08 837 VAL C CA 1
ATOM 5627 C C . VAL C 2 38 ? -10.439 78.118 -2.990 1.00 61.32 837 VAL C C 1
ATOM 5628 O O . VAL C 2 38 ? -9.573 78.847 -3.491 1.00 62.41 837 VAL C O 1
ATOM 5632 N N . GLN C 2 39 ? -11.736 78.347 -3.138 1.00 63.96 838 GLN C N 1
ATOM 5633 C CA . GLN C 2 39 ? -12.236 79.455 -3.928 1.00 52.42 838 GLN C CA 1
ATOM 5634 C C . GLN C 2 39 ? -12.588 80.627 -3.015 1.00 57.67 838 GLN C C 1
ATOM 5635 O O . GLN C 2 39 ? -12.230 80.656 -1.833 1.00 46.26 838 GLN C O 1
ATOM 5641 N N . GLY C 2 40 ? -13.294 81.609 -3.568 1.00 63.70 839 GLY C N 1
ATOM 5642 C CA . GLY C 2 40 ? -13.671 82.790 -2.821 1.00 57.98 839 GLY C CA 1
ATOM 5643 C C . GLY C 2 40 ? -12.595 83.856 -2.825 1.00 55.78 839 GLY C C 1
ATOM 5644 O O . GLY C 2 40 ? -11.527 83.726 -3.432 1.00 49.95 839 GLY C O 1
ATOM 5645 N N . SER C 2 41 ? -12.896 84.943 -2.118 1.00 56.06 840 SER C N 1
ATOM 5646 C CA . SER C 2 41 ? -11.964 86.052 -1.995 1.00 52.59 840 SER C CA 1
ATOM 5647 C C . SER C 2 41 ? -10.744 85.630 -1.180 1.00 50.03 840 SER C C 1
ATOM 5648 O O . SER C 2 41 ? -10.698 84.551 -0.583 1.00 51.66 840 SER C O 1
ATOM 5651 N N . LEU C 2 42 ? -9.741 86.510 -1.149 1.00 49.05 841 LEU C N 1
ATOM 5652 C CA . LEU C 2 42 ? -8.504 86.173 -0.453 1.00 46.28 841 LEU C CA 1
ATOM 5653 C C . LEU C 2 42 ? -8.700 86.123 1.058 1.00 45.46 841 LEU C C 1
ATOM 5654 O O . LEU C 2 42 ? -8.029 85.342 1.741 1.00 55.10 841 LEU C O 1
ATOM 5659 N N . GLN C 2 43 ? -9.621 86.927 1.598 1.00 47.79 842 GLN C N 1
ATOM 5660 C CA . GLN C 2 43 ? -9.906 86.852 3.028 1.00 55.11 842 GLN C CA 1
ATOM 5661 C C . GLN C 2 43 ? -10.562 85.522 3.388 1.00 45.98 842 GLN C C 1
ATOM 5662 O O . GLN C 2 43 ? -10.272 84.945 4.445 1.00 54.08 842 GLN C O 1
ATOM 5668 N N . THR C 2 44 ? -11.456 85.030 2.525 1.00 47.12 843 THR C N 1
ATOM 5669 C CA . THR C 2 44 ? -12.043 83.710 2.737 1.00 51.68 843 THR C CA 1
ATOM 5670 C C . THR C 2 44 ? -10.962 82.639 2.806 1.00 43.52 843 THR C C 1
ATOM 5671 O O . THR C 2 44 ? -10.989 81.770 3.686 1.00 46.98 843 THR C O 1
ATOM 5675 N N . ARG C 2 45 ? -9.986 82.701 1.897 1.00 44.47 844 ARG C N 1
ATOM 5676 C CA . ARG C 2 45 ? -8.899 81.728 1.907 1.00 50.98 844 ARG C CA 1
ATOM 5677 C C . ARG C 2 45 ? -8.005 81.894 3.130 1.00 46.58 844 ARG C C 1
ATOM 5678 O O . ARG C 2 45 ? -7.487 80.901 3.653 1.00 50.57 844 ARG C O 1
ATOM 5686 N N . LEU C 2 46 ? -7.823 83.127 3.608 1.00 45.07 845 LEU C N 1
ATOM 5687 C CA . LEU C 2 46 ? -7.071 83.339 4.842 1.00 44.14 845 LEU C CA 1
ATOM 5688 C C . LEU C 2 46 ? -7.769 82.679 6.027 1.00 41.28 845 LEU C C 1
ATOM 5689 O O . LEU C 2 46 ? -7.130 82.011 6.849 1.00 38.08 845 LEU C O 1
ATOM 5694 N N . ILE C 2 47 ? -9.089 82.853 6.126 1.00 40.57 846 ILE C N 1
ATOM 5695 C CA . ILE C 2 47 ? -9.845 82.229 7.211 1.00 50.67 846 ILE C CA 1
ATOM 5696 C C . ILE C 2 47 ? -9.780 80.709 7.098 1.00 41.72 846 ILE C C 1
ATOM 5697 O O . ILE C 2 47 ? -9.645 79.994 8.105 1.00 43.24 846 ILE C O 1
ATOM 5702 N N . PHE C 2 48 ? -9.877 80.194 5.870 1.00 45.28 847 PHE C N 1
ATOM 5703 C CA . PHE C 2 48 ? -9.753 78.759 5.630 1.00 49.94 847 PHE C CA 1
ATOM 5704 C C . PHE C 2 48 ? -8.414 78.231 6.135 1.00 47.62 847 PHE C C 1
ATOM 5705 O O . PHE C 2 48 ? -8.355 77.226 6.860 1.00 50.92 847 PHE C O 1
ATOM 5713 N N . LEU C 2 49 ? -7.324 78.899 5.748 1.00 41.34 848 LEU C N 1
ATOM 5714 C CA . LEU C 2 49 ? -5.997 78.498 6.201 1.00 43.93 848 LEU C CA 1
ATOM 5715 C C . LEU C 2 49 ? -5.889 78.560 7.718 1.00 52.91 848 LEU C C 1
ATOM 5716 O O . LEU C 2 49 ? -5.262 77.692 8.337 1.00 53.75 848 LEU C O 1
ATOM 5721 N N . GLN C 2 50 ? -6.490 79.582 8.336 1.00 44.82 849 GLN C N 1
ATOM 5722 C CA . GLN C 2 50 ? -6.425 79.702 9.790 1.00 42.70 849 GLN C CA 1
ATOM 5723 C C . GLN C 2 50 ? -7.116 78.527 10.474 1.00 35.13 849 GLN C C 1
ATOM 5724 O O . GLN C 2 50 ? -6.595 77.973 11.451 1.00 34.34 849 GLN C O 1
ATOM 5730 N N . ASN C 2 51 ? -8.286 78.127 9.969 1.00 31.91 850 ASN C N 1
ATOM 5731 C CA . ASN C 2 51 ? -8.980 76.977 10.548 1.00 34.28 850 ASN C CA 1
ATOM 5732 C C . ASN C 2 51 ? -8.173 75.693 10.373 1.00 34.40 850 ASN C C 1
ATOM 5733 O O . ASN C 2 51 ? -8.076 74.872 11.304 1.00 40.72 850 ASN C O 1
ATOM 5738 N N . VAL C 2 52 ? -7.590 75.503 9.185 1.00 43.58 851 VAL C N 1
ATOM 5739 C CA . VAL C 2 52 ? -6.757 74.325 8.947 1.00 39.87 851 VAL C CA 1
ATOM 5740 C C . VAL C 2 52 ? -5.582 74.298 9.919 1.00 32.44 851 VAL C C 1
ATOM 5741 O O . VAL C 2 52 ? -5.240 73.246 10.478 1.00 25.82 851 VAL C O 1
ATOM 5745 N N . ILE C 2 53 ? -4.956 75.457 10.143 1.00 27.57 852 ILE C N 1
ATOM 5746 C CA . ILE C 2 53 ? -3.829 75.549 11.068 1.00 31.13 852 ILE C CA 1
ATOM 5747 C C . ILE C 2 53 ? -4.275 75.208 12.483 1.00 31.51 852 ILE C C 1
ATOM 5748 O O . ILE C 2 53 ? -3.562 74.522 13.230 1.00 42.52 852 ILE C O 1
ATOM 5753 N N . LYS C 2 54 ? -5.461 75.682 12.874 1.00 39.29 853 LYS C N 1
ATOM 5754 C CA . LYS C 2 54 ? -5.979 75.387 14.206 1.00 30.56 853 LYS C CA 1
ATOM 5755 C C . LYS C 2 54 ? -6.125 73.885 14.416 1.00 33.81 853 LYS C C 1
ATOM 5756 O O . LYS C 2 54 ? -5.711 73.346 15.450 1.00 31.22 853 LYS C O 1
ATOM 5758 N N . GLU C 2 55 ? -6.699 73.186 13.434 1.00 26.67 854 GLU C N 1
ATOM 5759 C CA . GLU C 2 55 ? -6.837 71.734 13.567 1.00 30.00 854 GLU C CA 1
ATOM 5760 C C . GLU C 2 55 ? -5.472 71.046 13.610 1.00 37.55 854 GLU C C 1
ATOM 5761 O O . GLU C 2 55 ? -5.215 70.179 14.466 1.00 30.33 854 GLU C O 1
ATOM 5767 N N . ALA C 2 56 ? -4.580 71.426 12.690 1.00 29.63 855 ALA C N 1
ATOM 5768 C CA . ALA C 2 56 ? -3.251 70.825 12.647 1.00 23.17 855 ALA C CA 1
ATOM 5769 C C . ALA C 2 56 ? -2.536 70.966 13.986 1.00 33.04 855 ALA C C 1
ATOM 5770 O O . ALA C 2 56 ? -1.847 70.040 14.431 1.00 24.39 855 ALA C O 1
ATOM 5772 N N . SER C 2 57 ? -2.705 72.113 14.653 1.00 22.34 856 SER C N 1
ATOM 5773 C CA . SER C 2 57 ? -2.102 72.305 15.969 1.00 22.89 856 SER C CA 1
ATOM 5774 C C . SER C 2 57 ? -2.848 71.540 17.055 1.00 35.44 856 SER C C 1
ATOM 5775 O O . SER C 2 57 ? -2.237 71.142 18.057 1.00 28.46 856 SER C O 1
ATOM 5778 N N . ARG C 2 58 ? -4.162 71.342 16.889 1.00 23.71 857 ARG C N 1
ATOM 5779 C CA . ARG C 2 58 ? -4.868 70.408 17.760 1.00 32.48 857 ARG C CA 1
ATOM 5780 C C . ARG C 2 58 ? -4.238 69.026 17.710 1.00 35.14 857 ARG C C 1
ATOM 5781 O O . ARG C 2 58 ? -4.348 68.260 18.673 1.00 26.68 857 ARG C O 1
ATOM 5789 N N . PHE C 2 59 ? -3.586 68.680 16.598 1.00 46.21 858 PHE C N 1
ATOM 5790 C CA . PHE C 2 59 ? -2.820 67.438 16.546 1.00 31.32 858 PHE C CA 1
ATOM 5791 C C . PHE C 2 59 ? -1.308 67.663 16.614 1.00 31.22 858 PHE C C 1
ATOM 5792 O O . PHE C 2 59 ? -0.537 66.739 16.333 1.00 20.33 858 PHE C O 1
ATOM 5800 N N . LYS C 2 60 ? -0.872 68.868 16.995 1.00 35.78 859 LYS C N 1
ATOM 5801 C CA . LYS C 2 60 ? 0.538 69.167 17.277 1.00 30.80 859 LYS C CA 1
ATOM 5802 C C . LYS C 2 60 ? 1.454 68.890 16.085 1.00 28.56 859 LYS C C 1
ATOM 5803 O O . LYS C 2 60 ? 2.651 68.645 16.257 1.00 22.31 859 LYS C O 1
ATOM 5809 N N . LYS C 2 61 ? 0.913 68.930 14.870 1.00 19.76 860 LYS C N 1
ATOM 5810 C CA . LYS C 2 61 ? 1.709 68.719 13.661 1.00 33.10 860 LYS C CA 1
ATOM 5811 C C . LYS C 2 61 ? 2.394 70.038 13.322 1.00 29.11 860 LYS C C 1
ATOM 5812 O O . LYS C 2 61 ? 1.862 70.869 12.588 1.00 36.45 860 LYS C O 1
ATOM 5818 N N . ARG C 2 62 ? 3.610 70.217 13.845 1.00 32.18 861 ARG C N 1
ATOM 5819 C CA . ARG C 2 62 ? 4.210 71.547 13.922 1.00 34.68 861 ARG C CA 1
ATOM 5820 C C . ARG C 2 62 ? 4.835 71.997 12.604 1.00 38.65 861 ARG C C 1
ATOM 5821 O O . ARG C 2 62 ? 4.718 73.172 12.235 1.00 39.17 861 ARG C O 1
ATOM 5829 N N . MET C 2 63 ? 5.512 71.102 11.881 1.00 37.61 862 MET C N 1
ATOM 5830 C CA . MET C 2 63 ? 6.137 71.525 10.630 1.00 41.92 862 MET C CA 1
ATOM 5831 C C . MET C 2 63 ? 5.117 71.657 9.504 1.00 37.85 862 MET C C 1
ATOM 5832 O O . MET C 2 63 ? 5.274 72.514 8.621 1.00 46.73 862 MET C O 1
ATOM 5837 N N . LEU C 2 64 ? 4.066 70.835 9.522 1.00 34.83 863 LEU C N 1
ATOM 5838 C CA . LEU C 2 64 ? 2.920 71.104 8.662 1.00 32.92 863 LEU C CA 1
ATOM 5839 C C . LEU C 2 64 ? 2.370 72.501 8.924 1.00 38.99 863 LEU C C 1
ATOM 5840 O O . LEU C 2 64 ? 1.997 73.217 7.989 1.00 36.32 863 LEU C O 1
ATOM 5845 N N . ILE C 2 65 ? 2.333 72.910 10.196 1.00 32.16 864 ILE C N 1
ATOM 5846 C CA . ILE C 2 65 ? 1.897 74.259 10.544 1.00 32.50 864 ILE C CA 1
ATOM 5847 C C . ILE C 2 65 ? 2.864 75.294 9.987 1.00 35.66 864 ILE C C 1
ATOM 5848 O O . ILE C 2 65 ? 2.448 76.356 9.516 1.00 36.07 864 ILE C O 1
ATOM 5853 N N . GLU C 2 66 ? 4.167 75.016 10.059 1.00 38.35 865 GLU C N 1
ATOM 5854 C CA . GLU C 2 66 ? 5.157 75.919 9.479 1.00 42.07 865 GLU C CA 1
ATOM 5855 C C . GLU C 2 66 ? 4.873 76.156 8.000 1.00 41.83 865 GLU C C 1
ATOM 5856 O O . GLU C 2 66 ? 4.867 77.298 7.520 1.00 47.11 865 GLU C O 1
ATOM 5862 N N . GLN C 2 67 ? 4.617 75.073 7.268 1.00 40.24 866 GLN C N 1
ATOM 5863 C CA . GLN C 2 67 ? 4.331 75.193 5.841 1.00 40.34 866 GLN C CA 1
ATOM 5864 C C . GLN C 2 67 ? 3.026 75.949 5.599 1.00 46.87 866 GLN C C 1
ATOM 5865 O O . GLN C 2 67 ? 2.958 76.841 4.740 1.00 48.45 866 GLN C O 1
ATOM 5871 N N . LEU C 2 68 ? 1.976 75.609 6.352 1.00 41.23 867 LEU C N 1
ATOM 5872 C CA . LEU C 2 68 ? 0.703 76.305 6.195 1.00 36.56 867 LEU C CA 1
ATOM 5873 C C . LEU C 2 68 ? 0.836 77.787 6.516 1.00 41.94 867 LEU C C 1
ATOM 5874 O O . LEU C 2 68 ? 0.149 78.617 5.914 1.00 38.90 867 LEU C O 1
ATOM 5879 N N . GLU C 2 69 ? 1.727 78.143 7.440 1.00 38.03 868 GLU C N 1
ATOM 5880 C CA . GLU C 2 69 ? 1.938 79.544 7.773 1.00 39.45 868 GLU C CA 1
ATOM 5881 C C . GLU C 2 69 ? 2.744 80.263 6.700 1.00 45.29 868 GLU C C 1
ATOM 5882 O O . GLU C 2 69 ? 2.526 81.456 6.469 1.00 43.88 868 GLU C O 1
ATOM 5888 N N . ASN C 2 70 ? 3.667 79.563 6.036 1.00 48.41 869 ASN C N 1
ATOM 5889 C CA . ASN C 2 70 ? 4.263 80.109 4.817 1.00 46.20 869 ASN C CA 1
ATOM 5890 C C . ASN C 2 70 ? 3.177 80.445 3.797 1.00 44.61 869 ASN C C 1
ATOM 5891 O O . ASN C 2 70 ? 3.165 81.535 3.202 1.00 45.85 869 ASN C O 1
ATOM 5896 N N . PHE C 2 71 ? 2.254 79.500 3.589 1.00 40.72 870 PHE C N 1
ATOM 5897 C CA . PHE C 2 71 ? 1.122 79.732 2.690 1.00 47.81 870 PHE C CA 1
ATOM 5898 C C . PHE C 2 71 ? 0.340 80.972 3.113 1.00 44.59 870 PHE C C 1
ATOM 5899 O O . PHE C 2 71 ? 0.002 81.830 2.286 1.00 52.87 870 PHE C O 1
ATOM 5907 N N . LEU C 2 72 ? 0.023 81.056 4.407 1.00 46.30 871 LEU C N 1
ATOM 5908 C CA . LEU C 2 72 ? -0.775 82.157 4.932 1.00 45.15 871 LEU C CA 1
ATOM 5909 C C . LEU C 2 72 ? -0.079 83.494 4.722 1.00 48.34 871 LEU C C 1
ATOM 5910 O O . LEU C 2 72 ? -0.721 84.484 4.355 1.00 44.13 871 LEU C O 1
ATOM 5915 N N . ASP C 2 73 ? 1.237 83.539 4.943 1.00 49.44 872 ASP C N 1
ATOM 5916 C CA . ASP C 2 73 ? 1.981 84.776 4.738 1.00 55.74 872 ASP C CA 1
ATOM 5917 C C . ASP C 2 73 ? 1.963 85.196 3.274 1.00 53.65 872 ASP C C 1
ATOM 5918 O O . ASP C 2 73 ? 1.789 86.383 2.962 1.00 52.03 872 ASP C O 1
ATOM 5923 N N . GLU C 2 74 ? 2.141 84.240 2.358 1.00 49.98 873 GLU C N 1
ATOM 5924 C CA . GLU C 2 74 ? 2.132 84.598 0.940 1.00 54.30 873 GLU C CA 1
ATOM 5925 C C . GLU C 2 74 ? 0.760 85.105 0.506 1.00 51.53 873 GLU C C 1
ATOM 5926 O O . GLU C 2 74 ? 0.658 86.078 -0.260 1.00 51.58 873 GLU C O 1
ATOM 5932 N N . ILE C 2 75 ? -0.310 84.470 0.996 1.00 48.99 874 ILE C N 1
ATOM 5933 C CA . ILE C 2 75 ? -1.657 84.932 0.668 1.00 42.56 874 ILE C CA 1
ATOM 5934 C C . ILE C 2 75 ? -1.900 86.322 1.249 1.00 50.01 874 ILE C C 1
ATOM 5935 O O . ILE C 2 75 ? -2.516 87.182 0.605 1.00 45.23 874 ILE C O 1
ATOM 5940 N N . HIS C 2 76 ? -1.418 86.564 2.472 1.00 44.97 875 HIS C N 1
ATOM 5941 C CA . HIS C 2 76 ? -1.538 87.885 3.081 1.00 52.11 875 HIS C CA 1
ATOM 5942 C C . HIS C 2 76 ? -0.857 88.946 2.226 1.00 52.76 875 HIS C C 1
ATOM 5943 O O . HIS C 2 76 ? -1.409 90.029 1.999 1.00 52.97 875 HIS C O 1
ATOM 5950 N N . ARG C 2 77 ? 0.352 88.649 1.746 1.00 53.06 876 ARG C N 1
ATOM 5951 C CA . ARG C 2 77 ? 1.079 89.622 0.936 1.00 56.94 876 ARG C CA 1
ATOM 5952 C C . ARG C 2 77 ? 0.366 89.897 -0.386 1.00 58.58 876 ARG C C 1
ATOM 5953 O O . ARG C 2 77 ? 0.242 91.061 -0.799 1.00 58.20 876 ARG C O 1
ATOM 5961 N N . ARG C 2 78 ? -0.121 88.848 -1.058 1.00 52.16 877 ARG C N 1
ATOM 5962 C CA . ARG C 2 78 ? -0.818 89.058 -2.325 1.00 52.52 877 ARG C CA 1
ATOM 5963 C C . ARG C 2 78 ? -2.125 89.819 -2.117 1.00 50.28 877 ARG C C 1
ATOM 5964 O O . ARG C 2 78 ? -2.527 90.623 -2.965 1.00 51.35 877 ARG C O 1
ATOM 5972 N N . ALA C 2 79 ? -2.784 89.610 -0.973 1.00 48.69 878 ALA C N 1
ATOM 5973 C CA . ALA C 2 79 ? -3.983 90.381 -0.656 1.00 48.64 878 ALA C CA 1
ATOM 5974 C C . ALA C 2 79 ? -3.651 91.841 -0.377 1.00 52.79 878 ALA C C 1
ATOM 5975 O O . ALA C 2 79 ? -4.417 92.738 -0.745 1.00 53.87 878 ALA C O 1
ATOM 5977 N N . ASN C 2 80 ? -2.520 92.097 0.284 1.00 55.63 879 ASN C N 1
ATOM 5978 C CA . ASN C 2 80 ? -2.103 93.475 0.525 1.00 60.46 879 ASN C CA 1
ATOM 5979 C C . ASN C 2 80 ? -1.777 94.183 -0.784 1.00 62.44 879 ASN C C 1
ATOM 5980 O O . ASN C 2 80 ? -2.026 95.387 -0.929 1.00 65.54 879 ASN C O 1
ATOM 5985 N N . GLN C 2 81 ? -1.217 93.453 -1.753 1.00 61.07 880 GLN C N 1
ATOM 5986 C CA . GLN C 2 81 ? -0.923 94.062 -3.047 1.00 63.05 880 GLN C CA 1
ATOM 5987 C C . GLN C 2 81 ? -2.200 94.366 -3.824 1.00 61.04 880 GLN C C 1
ATOM 5988 O O . GLN C 2 81 ? -2.304 95.412 -4.475 1.00 63.59 880 GLN C O 1
ATOM 5994 N N . ILE C 2 82 ? -3.181 93.470 -3.765 1.00 61.85 881 ILE C N 1
ATOM 5995 C CA . ILE C 2 82 ? -4.440 93.655 -4.479 1.00 58.31 881 ILE C CA 1
ATOM 5996 C C . ILE C 2 82 ? -5.300 94.700 -3.778 1.00 56.80 881 ILE C C 1
ATOM 5997 O O . ILE C 2 82 ? -5.959 95.513 -4.428 1.00 68.00 881 ILE C O 1
#

Organism: Homo sapiens (NCBI:txid9606)

Secondary structure (DSSP, 8-state):
-HHHHHHHHHHHT---HHHHHHHHHHT-TT---S----HHHHHHHTSTHHHHHHHH--HHHHHHHHHHHH-TTHHHHHHHHHHH-----HHHHHHHHTSSS--HHHHHHHHHHHHHHH-HHHHHHHHHHHHHHSSHHHHTSSHHHHHHHTT--HHHHHHHHHHHHTTS-----TTTHHHHHHHHTTS-HHHHHHHHHHHHHTT--HHHHGGGGGT--TTT-HHHHHHHHHHHTTSPP-SHHHHHHHTSPP-TT--HHHHHHHHHHHHSHHHHHHHHHHHHH---HHHHHHHHHHHHHHGGGS---GGGSHHHHHHHHHHGGGS-HHHHHHTHHHH-/-TTT---HHHHHHHHHHHHHHHT---HHHHHHHHHHTTTS----S-----HHHHHHHHHHH--HHHHHHHHHHHHHHHH-TTHHHHHHHHHHH-STTTT-THHHHHHHHH---HHHHHHHHHHHHHHH-HHHHHHHHHHHHHH-HHHHTT-HHHHHHHHHH--HHHHHHHHHHHHTTS-----TTTHHHHHHHHTTS-HHHHHHHHHHHHTS---HHHHGGGGGG--TTT-HHHHHHHHHHHTTS---HHHHHHHHTSPP-TT--HHHHHHHHHHHH-HHHHHHHHHHHHHHT---HHHHHHHHHHHHHHGGGS---GGGSHHHHHHHHHHGGGS-HHHHHHTHHHH-/-HHHHHHHHHHHHTSSS---HHHHHHHTT--S-HHHHHHHHHHHHHHHHHTT-HHHHHHHHHHHHHHHHHHHH-

Radius of gyration: 31.8 Å; Cα contacts (8 Å, |Δi|>4): 846; chains: 3; bounding box: 94×86×87 Å

Solvent-accessible surface area: 34085 Å² total; per-residue (Å²): 123,88,60,35,65,54,11,80,63,73,19,79,91,116,208,45,67,86,69,2,64,56,20,27,83,71,23,64,99,58,62,133,27,24,36,111,110,111,80,26,60,57,83,25,23,47,33,33,1,7,25,0,0,38,64,35,81,113,63,35,33,91,7,0,10,22,2,28,108,59,29,73,56,0,0,4,3,0,0,6,5,17,105,11,25,124,89,86,7,110,22,0,73,51,1,0,120,47,25,153,140,20,58,26,73,49,9,0,16,133,2,0,78,21,0,16,115,69,28,32,103,0,0,5,92,4,0,17,17,0,3,82,77,6,43,75,46,6,4,162,53,0,94,2,3,43,9,0,0,26,28,0,18,4,53,34,0,15,57,1,0,2,38,12,17,24,44,63,3,75,3,6,85,126,122,14,0,41,91,3,0,43,66,0,15,124,33,65,24,3,20,8,24,0,0,2,17,0,1,13,5,29,56,19,71,13,70,32,0,0,50,0,2,95,86,7,118,26,95,103,20,12,25,0,0,2,12,0,2,5,18,0,17,93,51,58,3,46,46,68,8,0,78,25,0,0,12,8,79,40,107,138,108,26,44,1,8,10,0,0,0,15,20,0,2,58,101,72,65,120,73,0,0,77,23,0,66,31,12,4,90,180,89,79,36,48,32,4,0,50,7,0,26,59,0,58,100,14,15,106,76,50,101,47,105,3,38,63,36,75,20,0,72,88,3,6,129,136,13,62,84,78,7,85,128,76,49,59,160,119,5,43,103,12,27,121,135,57,60,144,120,37,120,61,138,69,52,35,62,16,9,55,65,18,10,94,60,23,44,176,172,51,33,92,41,2,54,62,7,64,136,81,20,53,104,74,21,79,98,30,27,95,216,122,44,15,18,4,13,22,0,0,116,30,1,10,128,68,157,90,46,56,69,73,14,12,74,5,0,9,51,0,27,122,39,30,73,46,0,0,1,5,0,0,17,10,6,117,38,22,174,30,4,70,85,76,15,112,8,0,65,17,0,3,131,35,29,110,115,22,72,72,9,0,26,120,2,0,86,20,0,14,117,69,16,37,97,0,0,14,107,3,0,19,12,0,4,80,77,13,54,109,41,1,32,169,7,0,102,0,3,50,17,1,2,9,10,0,52,19,48,33,9,5,63,2,1,1,43,14,11,15,42,57,2,81,4,5,38,60,101,12,0,40,93,4,0,50,72,0,11,103,23,19,0,20,11,1,5,6,0,1,23,0,3,12,3,12,100,24,86,9,74,41,0,1,40,0,1,113,86,5,124,51,152,90,18,5,0,0,1,2,8,0,0,6,11,0,9,105,55,148,1,39,42,65,2,0,79,16,0,0,24,3,73,34,82,133,100,26,31,0,6,11,0,0,0,17,18,0,6,87,102,54,46,122,55,0,0,81,25,0,65,35,4,0,64,145,42,97,64,75,14,49,32,0,0,54,9,0,24,57,0,56,102,16,2,112,76,34,107,79,91,2,33,83,29,86,17,0,68,92,0,6,140,100,0,66,83,65,6,81,120,71,50,56,151,121,4,53,102,4,29,118,110,29,109,104,20,78,44,40,0,35,92,28,0,20,77,19,10,78,122,19,116,102,3,40,65,14,20,160,107,10,101,47,71,38,119,56,86,18,81,13,10,87,59,0,24,54,17,0,56,65,1,43,7,114,88,0,24,92,58,0,85,96,71,24,63,111,45,72,141,132,32,130,141,145

Sequence (758 aa):
QCEVMQEIVDQVLEQLSVLASCLQELFKAHFEVLPEEEESLEESVGKPLYLIFRNLCSLLLDLLSELYQKQPKIGYHLLYYLRASKAKMNLYESFAQATQLGDLHTCLMMDMKACQEDDVRLLCHLTPSIYTEFPDETLRSGELLNMIVAVIDSAQLQELVCHVMMGNLVMFRKDSVLNILIQSLDWETFEQYCAWQLFLAHNIPLETIIPILQHLKYKEHPEALSCLLLQLRREKPSEEMVKMVLSRPCHPDDQFTTSILRHWCMKHDELLAEHIKSLLIKLTLEQILEHLDNLRLNLTNTKQNFFSQTPILQALQHVQASCDEAHKMKFSDLFSVLQLQKEAQCEVMQEIVDQVLEEDQLSVLASCLQELFKAHFREVLPEVGKPLYLIFRNLCQMNSSFSLLLDLLSELYQKQPKIGYHLLYYLRASKAAAGKMNLYESFAQATQDLHTCLMMDMKACQEDDVRLLCHLTPSIYTEFPDETLRSGELLNMIVAVIDSAQLQELVCHVMMGNLVMFRKDSVLNILIQSLDWETFEQYCAWQLFLAHNIPLETIIPILQHLKYKEHPEALSCLLLQLRREKPSEEMVKMVLSRPCHPDDQFTTSILRHWCMKHDELLAEHIKSLLIKNNLTLEQILEHLDNLRLNLTNTKQNFFSQTPILQALQHVQASCDEAHKMKFSDLFSVNTELKAQIMKEIRKPGRKYERIFTLLKHVQGSLQTRLIFLQNVIKEASRFKKRMLIEQLENFLDEIHRRANQI

InterPro domains:
  IPR019333 Integrator complex subunit 3, N-terminal [PF10189] (85-492)
  IPR045334 Integrator complex subunit 3 [PTHR13587] (35-1001)
  IPR056518 Ints3-like, C-terminal [PF24566] (583-974)